Protein 2B4Q (pdb70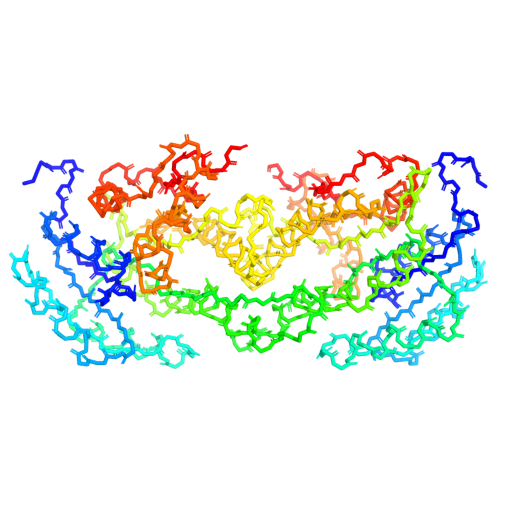)

B-factor: mean 24.34, std 11.05, range [6.22, 59.01]

Radius of gyration: 24.14 Å; Cα contacts (8 Å, |Δi|>4): 1141; chains: 2; bounding box: 41×75×54 Å

Organism: Pseudomonas aeruginosa (strain ATCC 15692 / DSM 22644 / CIP 104116 / JCM 14847 / LMG 12228 / 1C / PRS 101 / PAO1) (NCBI:txid208964)

Nearest PDB structures (foldseek):
  2b4q-assembly1_A  TM=1.004E+00  e=2.022E-53  Pseudomonas aeruginosa
  2b4q-assembly1_B  TM=9.938E-01  e=8.555E-48  Pseudomonas aeruginosa
  2cfc-assembly1_D  TM=9.128E-01  e=1.536E-22  Xanthobacter autotrophicus Py2
  4cr7-assembly5_L-6  TM=8.767E-01  e=5.863E-21  Flavobacterium sp. 141-8
  4cr7-assembly1_H-2  TM=8.454E-01  e=1.200E-20  Flavobacterium sp. 141-8

Sequence (504 aa):
MHPYFSLAGRIALVTGGSRGIGQMIAQGLLEAGARVFICARDAEACADTATRLSAYGDCQAIPADLSSEAGARRLAQALGELSARLDILVNNAGTSWGAALESYPVSGWEKVMQLNVTSVFSCIQQLLPLLRRSASAENPARVINIGSVAGISAMGEQAYAYGPSKAALHQLSRMLAKELVGEHINVNVIAPGRFPSRMTRHIANDPQALEADSASIPMGRWGRPEEMAALAISLAGTAGAYMTGNVIPIDGGFHLMHPYFSLAGRIALVTGGSRGIGQMIAQGLLEAGARVFICARDAEACADTATRLSAYGDCQAIPADLSSEAGARRLAQALGELSARLDILVNNAGTSPVSGWEKVMQLNVTSVFSCIQQLLPLLRRSASAENPARVINIGSVAGISAMGEQAYAYGPSKAALHQLSRMLAKELVGEHINVNVIAPGRFPSRMTRHIANDPQALEADSASIPMGRWGRPEEMAALAISLAGTAGAYMTGNVIPIDGGFHL

Structure (mmCIF, N/CA/C/O backbone):
data_2B4Q
#
_entry.id   2B4Q
#
_cell.length_a   73.138
_cell.length_b   142.610
_cell.length_c   95.684
_cell.angle_alpha   90.00
_cell.angle_beta   90.00
_cell.angle_gamma   90.00
#
_symmetry.space_group_name_H-M   'C 2 2 21'
#
loop_
_entity.id
_entity.type
_entity.pdbx_description
1 polymer 'Rhamnolipids biosynthesis 3-oxoacyl-[acyl-carrier-protein] reductase'
2 non-polymer 'NADP NICOTINAMIDE-ADENINE-DINUCLEOTIDE PHOSPHATE'
3 water water
#
loop_
_atom_site.group_PDB
_atom_site.id
_atom_site.type_symbol
_atom_site.label_atom_id
_atom_site.label_alt_id
_atom_site.label_comp_id
_atom_site.label_asym_id
_atom_site.label_entity_id
_atom_site.label_seq_id
_atom_site.pdbx_PDB_ins_code
_atom_site.Cartn_x
_atom_site.Cartn_y
_atom_site.Cartn_z
_atom_site.occupancy
_atom_site.B_iso_or_equiv
_atom_site.auth_seq_id
_atom_site.auth_comp_id
_atom_site.auth_asym_id
_atom_site.auth_atom_id
_atom_site.pdbx_PDB_model_num
ATOM 1 N N . MET A 1 21 ? -3.470 66.546 24.263 1.00 30.21 1 MET A N 1
ATOM 2 C CA . MET A 1 21 ? -3.124 67.987 24.466 1.00 30.17 1 MET A CA 1
ATOM 3 C C . MET A 1 21 ? -2.770 68.233 25.936 1.00 29.74 1 MET A C 1
ATOM 4 O O . MET A 1 21 ? -3.575 67.961 26.832 1.00 29.90 1 MET A O 1
ATOM 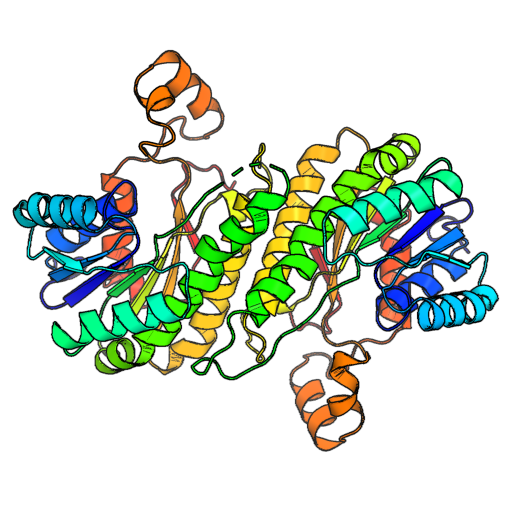9 N N . HIS A 1 22 ? -1.552 68.724 26.169 1.00 29.14 2 HIS A N 1
ATOM 10 C CA . HIS A 1 22 ? -1.043 69.055 27.506 1.00 28.40 2 HIS A CA 1
ATOM 11 C C . HIS A 1 22 ? -2.021 69.960 28.270 1.00 27.93 2 HIS A C 1
ATOM 12 O O . HIS A 1 22 ? -2.634 70.844 27.668 1.00 27.91 2 HIS A O 1
ATOM 19 N N . PRO A 1 23 ? -2.195 69.717 29.591 1.00 27.37 3 PRO A N 1
ATOM 20 C CA . PRO A 1 23 ? -3.051 70.517 30.485 1.00 26.71 3 PRO A CA 1
ATOM 21 C C . PRO A 1 23 ? -2.993 72.044 30.313 1.00 25.93 3 PRO A C 1
ATOM 22 O O . PRO A 1 23 ? -4.021 72.703 30.453 1.00 25.97 3 PRO A O 1
ATOM 26 N N . TYR A 1 24 ? -1.816 72.596 30.015 1.00 25.18 4 TYR A N 1
ATOM 27 C CA . TYR A 1 24 ? -1.661 74.039 29.780 1.00 24.26 4 TYR A CA 1
ATOM 28 C C . TYR A 1 24 ? -2.454 74.560 28.584 1.00 23.4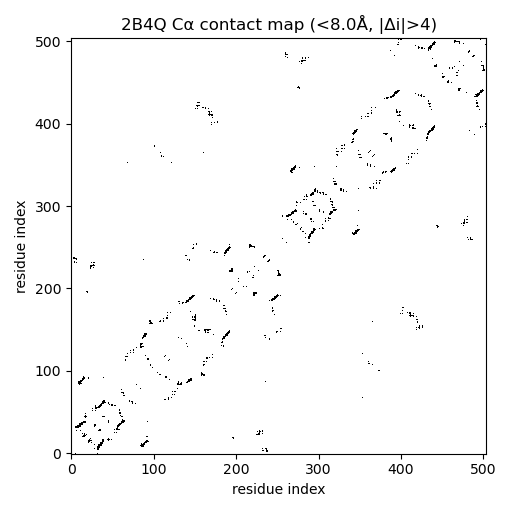1 4 TYR A C 1
ATOM 29 O O . TYR A 1 24 ? -2.931 75.700 28.595 1.00 23.30 4 TYR A O 1
ATOM 38 N N . PHE A 1 25 ? -2.589 73.725 27.557 1.00 22.05 5 PHE A N 1
ATOM 39 C CA . PHE A 1 25 ? -3.208 74.150 26.302 1.00 21.02 5 PHE A CA 1
ATOM 40 C C . PHE A 1 25 ? -4.524 73.443 25.991 1.00 20.57 5 PHE A C 1
ATOM 41 O O . PHE A 1 25 ? -5.264 73.861 25.100 1.00 20.65 5 PHE A O 1
ATOM 49 N N . SER A 1 26 ? -4.818 72.394 26.753 1.00 19.89 6 SER A N 1
ATOM 50 C CA . SER A 1 26 ? -6.045 71.627 26.583 1.00 19.23 6 SER A CA 1
ATOM 51 C C . SER A 1 26 ? -7.285 72.458 26.875 1.00 18.80 6 SER A C 1
ATOM 52 O O . SER A 1 26 ? -7.367 73.156 27.891 1.00 18.63 6 SER A O 1
ATOM 55 N N . LEU A 1 27 ? -8.245 72.377 25.957 1.00 18.53 7 LEU A N 1
ATOM 56 C CA . LEU A 1 27 ? -9.566 72.973 26.144 1.00 17.93 7 LEU A CA 1
ATOM 57 C C . LEU A 1 27 ? -10.647 71.887 26.219 1.00 18.19 7 LEU A C 1
ATOM 58 O O . LEU A 1 27 ? -11.810 72.126 25.879 1.00 18.61 7 LEU A O 1
ATOM 63 N N . ALA A 1 28 ? -10.256 70.693 26.667 1.00 18.02 8 ALA A N 1
ATOM 64 C CA . ALA A 1 28 ? -11.183 69.564 26.806 1.00 17.74 8 ALA A CA 1
ATOM 65 C C . ALA A 1 28 ? -12.269 69.854 27.837 1.00 17.75 8 ALA A C 1
ATOM 66 O O . ALA A 1 28 ? -11.974 70.196 28.986 1.00 17.77 8 ALA A O 1
ATOM 68 N N . GLY A 1 29 ? -13.525 69.704 27.422 1.00 17.54 9 GLY A N 1
ATOM 69 C CA . GLY A 1 29 ? -14.661 70.006 28.283 1.00 17.39 9 GLY A CA 1
ATOM 70 C C . GLY A 1 29 ? -15.184 71.416 28.111 1.00 17.28 9 GLY A C 1
ATOM 71 O O . GLY A 1 29 ? -16.230 71.753 28.645 1.00 17.64 9 GLY A O 1
ATOM 72 N N . ARG A 1 30 ? -14.457 72.236 27.356 1.00 17.30 10 ARG A N 1
ATOM 73 C CA . ARG A 1 30 ? -14.830 73.637 27.128 1.00 17.25 10 ARG A CA 1
ATOM 74 C C . ARG A 1 30 ? -15.749 73.800 25.918 1.00 16.99 10 ARG A C 1
ATOM 75 O O . ARG A 1 30 ? -15.573 73.133 24.897 1.00 16.56 10 ARG A O 1
ATOM 83 N N . ILE A 1 31 ? -16.721 74.704 26.040 1.00 17.07 11 ILE A N 1
ATOM 84 C CA . ILE A 1 31 ? -17.664 74.976 24.961 1.00 16.96 11 ILE A CA 1
ATOM 85 C C . ILE A 1 31 ? -17.373 76.336 24.340 1.00 16.75 11 ILE A C 1
ATOM 86 O O . ILE A 1 31 ? -17.404 77.366 25.022 1.00 16.71 11 ILE A O 1
ATOM 91 N N . ALA A 1 32 ? -17.089 76.324 23.040 1.00 16.46 12 ALA A N 1
ATOM 92 C CA . ALA A 1 32 ? -16.704 77.528 22.306 1.00 15.78 12 ALA A CA 1
ATOM 93 C C . ALA A 1 32 ? -17.698 77.906 21.197 1.00 15.73 12 ALA A C 1
ATOM 94 O O . ALA A 1 32 ? -18.377 77.046 20.632 1.00 15.30 12 ALA A O 1
ATOM 96 N N . LEU A 1 33 ? -17.792 79.208 20.925 1.00 15.64 13 LEU A N 1
ATOM 97 C CA . LEU A 1 33 ? -18.502 79.730 19.765 1.00 15.42 13 LEU A CA 1
ATOM 98 C C . LEU A 1 33 ? -17.600 80.699 19.014 1.00 15.64 13 LEU A C 1
ATOM 99 O O . LEU A 1 33 ? -17.103 81.679 19.584 1.00 15.59 13 LEU A O 1
ATOM 104 N N . VAL A 1 34 ? -17.388 80.413 17.733 1.00 15.84 14 VAL A N 1
ATOM 105 C CA . VAL A 1 34 ? -16.620 81.293 16.858 1.00 15.91 14 VAL A CA 1
ATOM 106 C C . VAL A 1 34 ? -17.572 81.863 15.801 1.00 15.82 14 VAL A C 1
ATOM 107 O O . VAL A 1 34 ? -18.089 81.137 14.953 1.00 15.47 14 VAL A O 1
ATOM 111 N N . THR A 1 35 ? -17.826 83.162 15.885 1.00 16.00 15 THR A N 1
ATOM 112 C CA . THR A 1 35 ? -18.603 83.858 14.866 1.00 16.19 15 THR A CA 1
ATOM 113 C C . THR A 1 35 ? -17.701 84.115 13.664 1.00 16.44 15 THR A C 1
ATOM 114 O O . THR A 1 35 ? -16.486 84.263 13.816 1.00 16.06 15 THR A O 1
ATOM 118 N N . GLY A 1 36 ? -18.294 84.135 12.471 1.00 16.97 16 GLY A N 1
ATOM 119 C CA . GLY A 1 36 ? -17.529 84.166 11.226 1.00 17.26 16 GLY A CA 1
ATOM 120 C C . GLY A 1 36 ? -16.560 82.999 11.075 1.00 17.74 16 GLY A C 1
ATOM 121 O O . GLY A 1 36 ? -15.474 83.160 10.522 1.00 17.73 16 GLY A O 1
ATOM 122 N N . GLY A 1 37 ? -16.961 81.823 11.556 1.00 18.19 17 GLY A N 1
ATOM 123 C CA . GLY A 1 37 ? -16.091 80.643 11.586 1.00 18.76 17 GLY A CA 1
ATOM 124 C C . GLY A 1 37 ? -16.159 79.717 10.380 1.00 19.29 17 GLY A C 1
ATOM 125 O O . GLY A 1 37 ? -15.526 78.657 10.366 1.00 19.49 17 GLY A O 1
ATOM 126 N N . SER A 1 38 ? -16.902 80.121 9.356 1.00 19.85 18 SER A N 1
ATOM 127 C CA . SER A 1 38 ? -17.103 79.275 8.188 1.00 20.32 18 SER A CA 1
ATOM 128 C C . SER A 1 38 ? -15.918 79.318 7.219 1.00 20.44 18 SER A C 1
ATOM 129 O O . SER A 1 38 ? -15.702 78.388 6.436 1.00 20.30 18 SER A O 1
ATOM 132 N N . ARG A 1 39 ? -15.150 80.401 7.279 1.00 20.63 19 ARG A N 1
ATOM 133 C CA . ARG A 1 39 ? -13.987 80.569 6.413 1.00 20.82 19 ARG A CA 1
ATOM 134 C C . ARG A 1 39 ? -13.014 81.554 7.060 1.00 20.36 19 ARG A C 1
ATOM 135 O O . ARG A 1 39 ? -13.325 82.140 8.105 1.00 20.27 19 ARG A O 1
ATOM 143 N N . GLY A 1 40 ? -11.848 81.723 6.434 1.00 19.85 20 GLY A N 1
ATOM 144 C CA . GLY A 1 40 ? -10.838 82.690 6.865 1.00 19.29 20 GLY A CA 1
ATOM 145 C C . GLY A 1 40 ? -10.248 82.404 8.234 1.00 18.77 20 GLY A C 1
ATOM 146 O O . GLY A 1 40 ? -10.045 81.250 8.601 1.00 18.59 20 GLY A O 1
ATOM 147 N N . ILE A 1 41 ? -9.990 83.477 8.980 1.00 18.61 21 ILE A N 1
ATOM 148 C CA . ILE A 1 41 ? -9.433 83.420 10.330 1.00 18.35 21 ILE A CA 1
ATOM 149 C C . ILE A 1 41 ? -10.373 82.696 11.306 1.00 17.89 21 ILE A C 1
ATOM 150 O O . ILE A 1 41 ? -9.925 81.892 12.120 1.00 17.94 21 ILE A O 1
ATOM 155 N N . GLY A 1 42 ? -11.668 82.959 11.201 1.00 17.47 22 GLY A N 1
ATOM 156 C CA . GLY A 1 42 ? -12.663 82.225 11.982 1.00 17.25 22 GLY A CA 1
ATOM 157 C C . GLY A 1 42 ? -12.513 80.716 11.875 1.00 17.24 22 GLY A C 1
ATOM 158 O O . GLY A 1 42 ? -12.586 80.011 12.878 1.00 16.95 22 GLY A O 1
ATOM 159 N N . GLN A 1 43 ? -12.288 80.230 10.655 1.00 17.15 23 GLN A N 1
ATOM 160 C CA . GLN A 1 43 ? -12.112 78.806 10.393 1.00 17.49 23 GLN A CA 1
ATOM 161 C C . GLN A 1 43 ? -10.819 78.250 10.986 1.00 17.00 23 GLN A C 1
ATOM 162 O O . GLN A 1 43 ? -10.820 77.157 11.538 1.00 16.94 23 GLN A O 1
ATOM 168 N N . MET A 1 44 ? -9.724 78.999 10.857 1.00 16.72 24 MET A N 1
ATOM 169 C CA . MET A 1 44 ? -8.444 78.616 11.453 1.00 16.54 24 MET A CA 1
ATOM 170 C C . MET A 1 44 ? -8.580 78.488 12.969 1.00 16.00 24 MET A C 1
ATOM 171 O O . MET A 1 44 ? -8.061 77.545 13.573 1.00 16.10 24 MET A O 1
ATOM 176 N N . ILE A 1 45 ? -9.261 79.459 13.572 1.00 15.52 25 ILE A N 1
ATOM 177 C CA . ILE A 1 45 ? -9.471 79.477 15.012 1.00 15.25 25 ILE A CA 1
ATOM 178 C C . ILE A 1 45 ? -10.364 78.308 15.426 1.00 15.38 25 ILE A C 1
ATOM 179 O O . ILE A 1 45 ? -10.019 77.563 16.354 1.00 15.44 25 ILE A O 1
ATOM 184 N N . ALA A 1 46 ? -11.478 78.129 14.715 1.00 15.02 26 ALA A N 1
ATOM 185 C CA . ALA A 1 46 ? -12.385 77.008 14.968 1.00 15.30 26 ALA A CA 1
ATOM 186 C C . ALA A 1 46 ? -11.658 75.660 14.959 1.00 15.41 26 ALA A C 1
ATOM 187 O O . ALA A 1 46 ? -11.839 74.848 15.867 1.00 15.62 26 ALA A O 1
ATOM 189 N N . GLN A 1 47 ? -10.826 75.429 13.946 1.00 15.48 27 GLN A N 1
ATOM 190 C CA . GLN A 1 47 ? -10.067 74.187 13.867 1.00 15.59 27 GLN A CA 1
ATOM 191 C C . GLN A 1 47 ? -9.096 74.069 15.036 1.00 15.47 27 GLN A C 1
ATOM 192 O O . GLN A 1 47 ? -8.996 73.010 15.661 1.00 15.85 27 GLN A O 1
ATOM 198 N N . GLY A 1 48 ? -8.381 75.157 15.325 1.00 15.12 28 GLY A N 1
ATOM 199 C CA . GLY A 1 48 ? -7.454 75.189 16.450 1.00 14.64 28 GLY A CA 1
ATOM 200 C C . GLY A 1 48 ? -8.086 74.785 17.770 1.00 14.30 28 GLY A C 1
ATOM 201 O O . GLY A 1 48 ? -7.547 73.943 18.476 1.00 14.43 28 GLY A O 1
ATOM 202 N N . LEU A 1 49 ? -9.227 75.388 18.100 1.00 14.07 29 LEU A N 1
ATOM 203 C CA . LEU A 1 49 ? -9.943 75.092 19.347 1.00 14.12 29 LEU A CA 1
ATOM 204 C C . LEU A 1 49 ? -10.446 73.651 19.402 1.00 14.57 29 LEU A C 1
ATOM 205 O O . LEU A 1 49 ? -10.386 73.005 20.458 1.00 14.87 29 LEU A O 1
ATOM 210 N N . LEU A 1 50 ? -10.936 73.160 18.264 1.00 14.68 30 LEU A N 1
ATOM 211 C CA . LEU A 1 50 ? -11.352 71.771 18.110 1.00 15.08 30 LEU A CA 1
ATOM 212 C C . LEU A 1 50 ? -10.224 70.797 18.422 1.00 15.49 30 LEU A C 1
ATOM 213 O O . LEU A 1 50 ? -10.412 69.850 19.181 1.00 15.26 30 LEU A O 1
ATOM 218 N N . GLU A 1 51 ? -9.053 71.043 17.837 1.00 16.38 31 GLU A N 1
ATOM 219 C CA . GLU A 1 51 ? -7.863 70.225 18.079 1.00 17.16 31 GLU A CA 1
ATOM 220 C C . GLU A 1 51 ? -7.398 70.294 19.539 1.00 17.38 31 GLU A C 1
ATOM 221 O O . GLU A 1 51 ? -6.747 69.369 20.032 1.00 17.47 31 GLU A O 1
ATOM 227 N N . ALA A 1 52 ? -7.738 71.390 20.221 1.00 17.44 32 ALA A N 1
ATOM 228 C CA . ALA A 1 52 ? -7.427 71.552 21.647 1.00 17.63 32 ALA A CA 1
ATOM 229 C C . ALA A 1 52 ? -8.388 70.786 22.571 1.00 17.82 32 ALA A C 1
ATOM 230 O O . ALA A 1 52 ? -8.156 70.688 23.785 1.00 17.94 32 ALA A O 1
ATOM 232 N N . GLY A 1 53 ? -9.450 70.231 21.989 1.00 18.04 33 GLY A N 1
ATOM 233 C CA . GLY A 1 53 ? -10.402 69.402 22.725 1.00 18.20 33 GLY A CA 1
ATOM 234 C C . GLY A 1 53 ? -11.720 70.100 22.999 1.00 18.42 33 GLY A C 1
ATOM 235 O O . GLY A 1 53 ? -12.610 69.532 23.633 1.00 18.73 33 GLY A O 1
ATOM 236 N N . ALA A 1 54 ? -11.848 71.334 22.523 1.00 18.52 34 ALA A N 1
ATOM 237 C CA . ALA A 1 54 ? -13.053 72.118 22.756 1.00 18.69 34 ALA A CA 1
ATOM 238 C C . ALA A 1 54 ? -14.211 71.641 21.882 1.00 18.94 34 ALA A C 1
ATOM 239 O O . ALA A 1 54 ? -14.015 71.140 20.773 1.00 19.17 34 ALA A O 1
ATOM 241 N N . ARG A 1 55 ? -15.415 71.775 22.418 1.00 19.34 35 ARG A N 1
ATOM 242 C CA . ARG A 1 55 ? -16.635 71.562 21.666 1.00 19.81 35 ARG A CA 1
ATOM 243 C C . ARG A 1 55 ? -16.977 72.917 21.058 1.00 20.00 35 ARG A C 1
ATOM 244 O O . ARG A 1 55 ? -17.298 73.866 21.783 1.00 19.94 35 ARG A O 1
ATOM 252 N N . VAL A 1 56 ? -16.882 73.024 19.736 1.00 20.37 36 VAL A N 1
ATOM 253 C CA . VAL A 1 56 ? -17.039 74.334 19.101 1.00 20.83 36 VAL A CA 1
ATOM 254 C C . VAL A 1 56 ? -18.144 74.484 18.067 1.00 21.25 36 VAL A C 1
ATOM 255 O O . VAL A 1 56 ? -18.231 73.739 17.090 1.00 21.41 36 VAL A O 1
ATOM 259 N N . PHE A 1 57 ? -18.992 75.466 18.336 1.00 21.86 37 PHE A N 1
ATOM 260 C CA . PHE A 1 57 ? -20.004 75.921 17.416 1.00 22.48 37 PHE A CA 1
ATOM 261 C C . PHE A 1 57 ? -19.415 77.017 16.533 1.00 23.17 37 PHE A C 1
ATOM 262 O O . PHE A 1 57 ? -18.505 77.748 16.948 1.00 22.96 37 PHE A O 1
ATOM 270 N N . ILE A 1 58 ? -19.928 77.107 15.310 1.00 23.84 38 ILE A N 1
ATOM 271 C CA . ILE A 1 58 ? -19.549 78.155 14.371 1.00 24.86 38 ILE A CA 1
ATOM 272 C C . ILE A 1 58 ? -20.791 78.769 13.743 1.00 25.65 38 ILE A C 1
ATOM 273 O O . ILE A 1 58 ? -21.812 78.097 13.588 1.00 25.56 38 ILE A O 1
ATOM 278 N N . CYS A 1 59 ? -20.709 80.050 13.395 1.00 26.52 39 CYS A N 1
ATOM 279 C CA . CYS A 1 59 ? -21.822 80.709 12.729 1.00 27.66 39 CYS A CA 1
ATOM 280 C C . CYS A 1 59 ? -21.385 81.672 11.625 1.00 28.28 39 CYS A C 1
ATOM 281 O O . CYS A 1 59 ? -20.297 82.262 11.679 1.00 28.35 39 CYS A O 1
ATOM 284 N N . ALA A 1 60 ? -22.254 81.803 10.626 1.00 29.11 40 ALA A N 1
ATOM 285 C CA . ALA A 1 60 ? -22.071 82.702 9.490 1.00 30.03 40 ALA A CA 1
ATOM 286 C C . ALA A 1 60 ? -23.429 82.935 8.826 1.00 30.76 40 ALA A C 1
ATOM 287 O O . ALA A 1 60 ? -24.434 82.345 9.233 1.00 30.83 40 ALA A O 1
ATOM 289 N N . ARG A 1 61 ? -23.459 83.798 7.812 1.00 31.99 41 ARG A N 1
ATOM 290 C CA . ARG A 1 61 ? -24.689 84.083 7.057 1.00 33.14 41 ARG A CA 1
ATOM 291 C C . ARG A 1 61 ? -25.049 82.928 6.131 1.00 33.72 41 ARG A C 1
ATOM 292 O O . ARG A 1 61 ? -26.184 82.440 6.129 1.00 33.93 41 ARG A O 1
ATOM 300 N N . ASP A 1 62 ? -24.062 82.501 5.349 1.00 34.38 42 ASP A N 1
ATOM 301 C CA . ASP A 1 62 ? -24.207 81.416 4.396 1.00 35.03 42 ASP A CA 1
ATOM 302 C C . ASP A 1 62 ? -24.414 80.090 5.134 1.00 35.38 42 ASP A C 1
ATOM 303 O O . ASP A 1 62 ? -23.454 79.451 5.576 1.00 35.60 42 ASP A O 1
ATOM 308 N N . ALA A 1 63 ? -25.679 79.696 5.266 1.00 35.82 43 ALA A N 1
ATOM 309 C CA . ALA A 1 63 ? -26.071 78.483 5.990 1.00 36.21 43 ALA A CA 1
ATOM 310 C C . ALA A 1 63 ? -25.387 77.219 5.476 1.00 36.34 43 ALA A C 1
ATOM 311 O O . ALA A 1 63 ? -24.929 76.398 6.269 1.00 36.55 43 ALA A O 1
ATOM 313 N N . GLU A 1 64 ? -25.320 77.079 4.152 1.00 36.60 44 GLU A N 1
ATOM 314 C CA . GLU A 1 64 ? -24.778 75.887 3.500 1.00 36.63 44 GLU A CA 1
ATOM 315 C C . GLU A 1 64 ? -23.266 75.815 3.615 1.00 36.17 44 GLU A C 1
ATOM 316 O O . GLU A 1 64 ? -22.709 74.741 3.866 1.00 36.43 44 GLU A O 1
ATOM 322 N N . ALA A 1 65 ? -22.606 76.955 3.407 1.00 35.42 45 ALA A N 1
ATOM 323 C CA . ALA A 1 65 ? -21.151 77.038 3.492 1.00 34.77 45 ALA A CA 1
ATOM 324 C C . ALA A 1 65 ? -20.673 76.762 4.919 1.00 34.35 45 ALA A C 1
ATOM 325 O O . ALA A 1 65 ? -19.663 76.085 5.126 1.00 34.14 45 ALA A O 1
ATOM 327 N N . CYS A 1 66 ? -21.426 77.274 5.891 1.00 33.94 46 CYS A N 1
ATOM 328 C CA . CYS A 1 66 ? -21.129 77.085 7.307 1.00 33.46 46 CYS A CA 1
ATOM 329 C C . CYS A 1 66 ? -21.294 75.631 7.736 1.00 32.88 46 CYS A C 1
ATOM 330 O O . CYS A 1 66 ? -20.459 75.097 8.469 1.00 32.75 46 CYS A O 1
ATOM 333 N N . ALA A 1 67 ? -22.367 74.996 7.266 1.00 32.29 47 ALA A N 1
ATOM 334 C CA . ALA A 1 67 ? -22.612 73.581 7.522 1.00 31.64 47 ALA A CA 1
ATOM 335 C C . ALA A 1 67 ? -21.535 72.704 6.873 1.00 31.27 47 ALA A C 1
ATOM 336 O O . ALA A 1 67 ? -21.071 71.732 7.476 1.00 30.92 47 ALA A O 1
ATOM 338 N N . ASP A 1 68 ? -21.130 73.066 5.653 1.00 30.97 48 ASP A N 1
ATOM 339 C CA . ASP A 1 68 ? -20.046 72.368 4.953 1.00 30.73 48 ASP A CA 1
ATOM 340 C C . ASP A 1 68 ? -18.737 72.479 5.723 1.00 29.84 48 ASP A C 1
ATOM 341 O O . ASP A 1 68 ? -18.008 71.493 5.845 1.00 29.96 48 ASP A O 1
ATOM 346 N N . THR A 1 69 ? -18.452 73.676 6.239 1.00 29.11 49 THR A N 1
ATOM 347 C CA . THR A 1 69 ? -17.284 73.913 7.099 1.00 28.28 49 THR A CA 1
ATOM 348 C C . THR A 1 69 ? -17.319 73.028 8.351 1.00 27.72 49 THR A C 1
ATOM 349 O O . THR A 1 69 ? -16.358 72.313 8.625 1.00 27.40 49 THR A O 1
ATOM 353 N N . ALA A 1 70 ? -18.429 73.079 9.090 1.00 27.49 50 ALA A N 1
ATOM 354 C CA . ALA A 1 70 ? -18.614 72.291 10.313 1.00 27.58 50 ALA A CA 1
ATOM 355 C C . ALA A 1 70 ? -18.381 70.792 10.094 1.00 27.74 50 ALA A C 1
ATOM 356 O O . ALA A 1 70 ? -17.751 70.125 10.923 1.00 27.56 50 ALA A O 1
ATOM 358 N N . THR A 1 71 ? -18.881 70.282 8.969 1.00 28.00 51 THR A N 1
ATOM 359 C CA . THR A 1 71 ? -18.673 68.892 8.555 1.00 28.34 51 THR A CA 1
ATOM 360 C C . THR A 1 71 ? -17.194 68.613 8.303 1.00 28.39 51 THR A C 1
ATOM 361 O O . THR A 1 71 ? -16.647 67.632 8.806 1.00 28.53 51 THR A O 1
ATOM 365 N N . ARG A 1 72 ? -16.553 69.476 7.523 1.00 28.76 52 ARG A N 1
ATOM 366 C CA . ARG A 1 72 ? -15.114 69.380 7.290 1.00 29.11 52 ARG A CA 1
ATOM 367 C C . ARG A 1 72 ? -14.310 69.463 8.593 1.00 28.94 52 ARG A C 1
ATOM 368 O O . ARG A 1 72 ? -13.359 68.703 8.786 1.00 28.86 52 ARG A O 1
ATOM 376 N N . LEU A 1 73 ? -14.714 70.365 9.489 1.00 28.67 53 LEU A N 1
ATOM 377 C CA . LEU A 1 73 ? -14.045 70.528 10.786 1.00 28.61 53 LEU A CA 1
ATOM 378 C C . LEU A 1 73 ? -14.358 69.400 11.780 1.00 28.62 53 LEU A C 1
ATOM 379 O O . LEU A 1 73 ? -13.670 69.247 12.790 1.00 28.51 53 LEU A O 1
ATOM 384 N N . SER A 1 74 ? -15.389 68.610 11.484 1.00 28.90 54 SER A N 1
ATOM 385 C CA . SER A 1 74 ? -15.774 67.474 12.328 1.00 29.09 54 SER A CA 1
ATOM 386 C C . SER A 1 74 ? -14.702 66.392 12.388 1.00 29.01 54 SER A C 1
ATOM 387 O O . SER A 1 74 ? -14.734 65.524 13.258 1.00 29.22 54 SER A O 1
ATOM 390 N N . ALA A 1 75 ? -13.744 66.461 11.469 1.00 29.12 55 ALA A N 1
ATOM 391 C CA . ALA A 1 75 ? -12.545 65.626 11.528 1.00 29.20 55 ALA A CA 1
ATOM 392 C C . ALA A 1 75 ? -11.676 65.910 12.765 1.00 29.19 55 ALA A C 1
ATOM 393 O O . ALA A 1 75 ? -10.773 65.132 13.077 1.00 29.41 55 ALA A O 1
ATOM 395 N N . TYR A 1 76 ? -11.948 67.013 13.465 1.00 29.04 56 TYR A N 1
ATOM 396 C CA . TYR A 1 76 ? -11.109 67.437 14.599 1.00 28.92 56 TYR A CA 1
ATOM 397 C C . TYR A 1 76 ? -11.798 67.359 15.970 1.00 28.59 56 TYR A C 1
ATOM 398 O O . TYR A 1 76 ? -11.143 67.467 17.008 1.00 28.62 56 TYR A O 1
ATOM 407 N N . GLY A 1 77 ? -13.114 67.168 15.961 1.00 28.28 57 GLY A N 1
ATOM 408 C CA . GLY A 1 77 ? -13.908 67.106 17.183 1.00 27.69 57 GLY A CA 1
ATOM 409 C C . GLY A 1 77 ? -15.344 67.491 16.902 1.00 27.40 57 GLY A C 1
ATOM 410 O O . GLY A 1 77 ? -15.752 67.592 15.742 1.00 27.39 57 GLY A O 1
ATOM 411 N N . ASP A 1 78 ? -16.108 67.719 17.967 1.00 27.06 58 ASP A N 1
ATOM 412 C CA . ASP A 1 78 ? -17.525 68.056 17.849 1.00 26.70 58 ASP A CA 1
ATOM 413 C C . ASP A 1 78 ? -17.742 69.493 17.366 1.00 26.45 58 ASP A C 1
ATOM 414 O O . ASP A 1 78 ? -17.744 70.440 18.163 1.00 26.25 58 ASP A O 1
ATOM 419 N N . CYS A 1 79 ? -17.939 69.633 16.058 1.00 26.10 59 CYS A N 1
ATOM 420 C CA . CYS A 1 79 ? -18.228 70.924 15.446 1.00 26.15 59 CYS A CA 1
ATOM 421 C C . CYS A 1 79 ? -19.638 70.988 14.868 1.00 26.33 59 CYS A C 1
ATOM 422 O O . CYS A 1 79 ? -20.068 70.089 14.146 1.00 26.17 59 CYS A O 1
ATOM 425 N N . GLN A 1 80 ? -20.339 72.072 15.182 1.00 26.84 60 GLN A N 1
ATOM 426 C CA . GLN A 1 80 ? -21.705 72.283 14.724 1.00 27.50 60 GLN A CA 1
ATOM 427 C C . GLN A 1 80 ? -21.926 73.731 14.293 1.00 27.74 60 GLN A C 1
ATOM 428 O O . GLN A 1 80 ? -21.479 74.667 14.963 1.00 27.46 60 GLN A O 1
ATOM 434 N N . ALA A 1 81 ? -22.619 73.895 13.168 1.00 28.27 61 ALA A N 1
ATOM 435 C CA . ALA A 1 81 ? -22.938 75.209 12.625 1.00 28.93 61 ALA A CA 1
ATOM 436 C C . ALA A 1 81 ? -24.265 75.739 13.160 1.00 29.48 61 ALA A C 1
ATOM 437 O O . ALA A 1 81 ? -25.234 74.992 13.301 1.00 29.64 61 ALA A O 1
ATOM 439 N N . ILE A 1 82 ? -24.285 77.031 13.471 1.00 29.98 62 ILE A N 1
ATOM 440 C CA . ILE A 1 82 ? -25.511 77.748 13.785 1.00 30.52 62 ILE A CA 1
ATOM 441 C C . ILE A 1 82 ? -25.584 78.940 12.832 1.00 31.27 62 ILE A C 1
ATOM 442 O O . ILE A 1 82 ? -24.906 79.934 13.057 1.00 31.29 62 ILE A O 1
ATOM 447 N N . PRO A 1 83 ? -26.387 78.843 11.752 1.00 32.02 63 PRO A N 1
ATOM 448 C CA . PRO A 1 83 ? -26.529 79.987 10.843 1.00 32.60 63 PRO A CA 1
ATOM 449 C C . PRO A 1 83 ? -27.066 81.222 11.568 1.00 33.11 63 PRO A C 1
ATOM 450 O O . PRO A 1 83 ? -28.010 81.115 12.351 1.00 33.19 63 PRO A O 1
ATOM 454 N N . ALA A 1 84 ? -26.448 82.375 11.320 1.00 33.78 64 ALA A N 1
ATOM 455 C CA . ALA A 1 84 ? -26.822 83.620 11.990 1.00 34.38 64 ALA A CA 1
ATOM 456 C C . ALA A 1 84 ? -26.346 84.827 11.198 1.00 34.89 64 ALA A C 1
ATOM 457 O O . ALA A 1 84 ? -25.228 84.834 10.685 1.00 35.06 64 ALA A O 1
ATOM 459 N N . ASP A 1 85 ? -27.201 85.840 11.088 1.00 35.48 65 ASP A N 1
ATOM 460 C CA . ASP A 1 85 ? -26.809 87.090 10.450 1.00 36.17 65 ASP A CA 1
ATOM 461 C C . ASP A 1 85 ? -26.658 88.169 11.516 1.00 36.40 65 ASP A C 1
ATOM 462 O O . ASP A 1 85 ? -27.641 88.691 12.040 1.00 36.44 65 ASP A O 1
ATOM 467 N N . LEU A 1 86 ? -25.405 88.485 11.826 1.00 36.81 66 LEU A N 1
ATOM 468 C CA . LEU A 1 86 ? -25.053 89.403 12.904 1.00 37.16 66 LEU A CA 1
ATOM 469 C C . LEU A 1 86 ? -25.167 90.879 12.518 1.00 37.36 66 LEU A C 1
ATOM 470 O O . LEU A 1 86 ? -24.943 91.754 13.355 1.00 37.44 66 LEU A O 1
ATOM 475 N N . SER A 1 87 ? -25.544 91.150 11.267 1.00 37.79 67 SER A N 1
ATOM 476 C CA . SER A 1 87 ? -25.658 92.525 10.758 1.00 38.12 67 SER A CA 1
ATOM 477 C C . SER A 1 87 ? -26.873 93.311 11.285 1.00 38.28 67 SER A C 1
ATOM 478 O O . SER A 1 87 ? -27.166 94.406 10.798 1.00 38.48 67 SER A O 1
ATOM 481 N N . SER A 1 88 ? -27.571 92.747 12.271 1.00 38.40 68 SER A N 1
ATOM 482 C CA . SER A 1 88 ? -28.619 93.458 13.011 1.00 38.48 68 SER A CA 1
ATOM 483 C C . SER A 1 88 ? -28.670 92.962 14.457 1.00 38.56 68 SER A C 1
ATOM 484 O O . SER A 1 88 ? -28.125 91.897 14.771 1.00 38.70 68 SER A O 1
ATOM 487 N N . GLU A 1 89 ? -29.315 93.733 15.333 1.00 38.54 69 GLU A N 1
ATOM 488 C CA . GLU A 1 89 ? -29.458 93.341 16.738 1.00 38.66 69 GLU A CA 1
ATOM 489 C C . GLU A 1 89 ? -30.248 92.039 16.874 1.00 38.39 69 GLU A C 1
ATOM 490 O O . GLU A 1 89 ? -29.878 91.165 17.662 1.00 38.43 69 GLU A O 1
ATOM 496 N N . ALA A 1 90 ? -31.323 91.918 16.092 1.00 38.07 70 ALA A N 1
ATOM 497 C CA . ALA A 1 90 ? -32.187 90.730 16.091 1.00 37.74 70 ALA A CA 1
ATOM 498 C C . ALA A 1 90 ? -31.430 89.426 15.803 1.00 37.47 70 ALA A C 1
ATOM 499 O O . ALA A 1 90 ? -31.748 88.383 16.376 1.00 37.39 70 ALA A O 1
ATOM 501 N N . GLY A 1 91 ? -30.434 89.501 14.919 1.00 37.22 71 GLY A N 1
ATOM 502 C CA . GLY A 1 91 ? -29.585 88.357 14.573 1.00 36.81 71 GLY A CA 1
ATOM 503 C C . GLY A 1 91 ? -28.732 87.843 15.723 1.00 36.55 71 GLY A C 1
ATOM 504 O O . GLY A 1 91 ? -28.583 86.631 15.896 1.00 36.52 71 GLY A O 1
ATOM 505 N N . ALA A 1 92 ? -28.170 88.768 16.503 1.00 36.35 72 ALA A N 1
ATOM 506 C CA . ALA A 1 92 ? -27.385 88.431 17.694 1.00 36.01 72 ALA A CA 1
ATOM 507 C C . ALA A 1 92 ? -28.257 87.783 18.768 1.00 35.93 72 ALA A C 1
ATOM 508 O O . ALA A 1 92 ? -27.812 86.864 19.465 1.00 35.66 72 ALA A O 1
ATOM 510 N N . ARG A 1 93 ? -29.495 88.266 18.888 1.00 35.96 73 ARG A N 1
ATOM 511 C CA . ARG A 1 93 ? -30.475 87.722 19.831 1.00 36.22 73 ARG A CA 1
ATOM 512 C C . ARG A 1 93 ? -30.868 86.288 19.471 1.00 35.65 73 ARG A C 1
ATOM 513 O O . ARG A 1 93 ? -30.943 85.423 20.346 1.00 35.56 73 ARG A O 1
ATOM 521 N N . ARG A 1 94 ? -31.104 86.048 18.183 1.00 35.35 74 ARG A N 1
ATOM 522 C CA . ARG A 1 94 ? -31.430 84.712 17.679 1.00 35.22 74 ARG A CA 1
ATOM 523 C C . ARG A 1 94 ? -30.284 83.721 17.877 1.00 34.77 74 ARG A C 1
ATOM 524 O O . ARG A 1 94 ? -30.516 82.582 18.288 1.00 34.55 74 ARG A O 1
ATOM 532 N N . LEU A 1 95 ? -29.056 84.158 17.592 1.00 34.25 75 LEU A N 1
ATOM 533 C CA . LEU A 1 95 ? -27.867 83.330 17.828 1.00 33.86 75 LEU A CA 1
ATOM 534 C C . LEU A 1 95 ? -27.767 82.891 19.293 1.00 33.53 75 LEU A C 1
ATOM 535 O O . LEU A 1 95 ? -27.477 81.724 19.579 1.00 33.41 75 LEU A O 1
ATOM 540 N N . ALA A 1 96 ? -28.022 83.829 20.205 1.00 33.14 76 ALA A N 1
ATOM 541 C CA . ALA A 1 96 ? -28.026 83.550 21.639 1.00 33.00 76 ALA A CA 1
ATOM 542 C C . ALA A 1 96 ? -29.111 82.547 22.024 1.00 32.90 76 ALA A C 1
ATOM 543 O O . ALA A 1 96 ? -28.881 81.668 22.856 1.00 33.06 76 ALA A O 1
ATOM 545 N N . GLN A 1 97 ? -30.288 82.687 21.417 1.00 32.89 77 GLN A N 1
ATOM 546 C CA . GLN A 1 97 ? -31.395 81.750 21.617 1.00 32.90 77 GLN A CA 1
ATOM 547 C C . GLN A 1 97 ? -31.088 80.369 21.034 1.00 32.30 77 GLN A C 1
ATOM 548 O O . GLN A 1 97 ? -31.346 79.353 21.678 1.00 32.42 77 GLN A O 1
ATOM 554 N N . ALA A 1 98 ? -30.522 80.344 19.827 1.00 31.74 78 ALA A N 1
ATOM 555 C CA . ALA A 1 98 ? -30.173 79.099 19.138 1.00 31.34 78 ALA A CA 1
ATOM 556 C C . ALA A 1 98 ? -29.115 78.276 19.879 1.00 31.20 78 ALA A C 1
ATOM 557 O O . ALA A 1 98 ? -29.223 77.050 19.967 1.00 31.20 78 ALA A O 1
ATOM 559 N N . LEU A 1 99 ? -28.096 78.956 20.404 1.00 30.81 79 LEU A N 1
ATOM 560 C CA . LEU A 1 99 ? -27.047 78.310 21.186 1.00 30.51 79 LEU A CA 1
ATOM 561 C C . LEU A 1 99 ? -27.576 77.853 22.546 1.00 30.59 79 LEU A C 1
ATOM 562 O O . LEU A 1 99 ? -27.145 76.823 23.068 1.00 30.30 79 LEU A O 1
ATOM 567 N N . GLY A 1 100 ? -28.503 78.631 23.104 1.00 30.80 80 GLY A N 1
ATOM 568 C CA . GLY A 1 100 ? -29.150 78.328 24.385 1.00 31.24 80 GLY A CA 1
ATOM 569 C C . GLY A 1 100 ? -29.917 77.012 24.450 1.00 31.57 80 GLY A C 1
ATOM 570 O O . GLY A 1 100 ? -29.967 76.385 25.509 1.00 31.45 80 GLY A O 1
ATOM 571 N N . GLU A 1 101 ? -30.520 76.596 23.333 1.00 31.90 81 GLU A N 1
ATOM 572 C CA . GLU A 1 101 ? -31.210 75.297 23.260 1.00 31.92 81 GLU A CA 1
ATOM 573 C C . GLU A 1 101 ? -30.202 74.154 23.064 1.00 31.71 81 GLU A C 1
ATOM 574 O O . GLU A 1 101 ? -30.509 72.983 23.324 1.00 31.90 81 GLU A O 1
ATOM 580 N N . LEU A 1 102 ? -28.997 74.509 22.621 1.00 31.07 82 LEU A N 1
ATOM 581 C CA . LEU A 1 102 ? -27.943 73.541 22.328 1.00 30.30 82 LEU A CA 1
ATOM 582 C C . LEU A 1 102 ? -27.002 73.304 23.512 1.00 29.91 82 LEU A C 1
ATOM 583 O O . LEU A 1 102 ? -26.475 72.200 23.677 1.00 29.66 82 LEU A O 1
ATOM 588 N N . SER A 1 103 ? -26.803 74.342 24.327 1.00 29.48 83 SER A N 1
ATOM 589 C CA . SER A 1 103 ? -25.851 74.312 25.442 1.00 29.00 83 SER A CA 1
ATOM 590 C C . SER A 1 103 ? -26.349 75.112 26.641 1.00 28.48 83 SER A C 1
ATOM 591 O O . SER A 1 103 ? -27.054 76.109 26.480 1.00 28.70 83 SER A O 1
ATOM 594 N N . ALA A 1 104 ? -25.958 74.679 27.839 1.00 27.68 84 ALA A N 1
ATOM 595 C CA . ALA A 1 104 ? -26.376 75.334 29.086 1.00 26.90 84 ALA A CA 1
ATOM 596 C C . ALA A 1 104 ? -25.443 76.465 29.542 1.00 26.14 84 ALA A C 1
ATOM 597 O O . ALA A 1 104 ? -25.808 77.257 30.417 1.00 26.27 84 ALA A O 1
ATOM 599 N N . ARG A 1 105 ? -24.244 76.521 28.959 1.00 24.94 85 ARG A N 1
ATOM 600 C CA . ARG A 1 105 ? -23.239 77.560 29.251 1.00 23.75 85 ARG A CA 1
ATOM 601 C C . ARG A 1 105 ? -22.407 77.855 27.995 1.00 22.44 85 ARG A C 1
ATOM 602 O O . ARG A 1 105 ? -22.527 77.160 26.981 1.00 22.01 85 ARG A O 1
ATOM 610 N N . LEU A 1 106 ? -21.570 78.890 28.078 1.00 20.75 86 LEU A N 1
ATOM 611 C CA . LEU A 1 106 ? -20.577 79.186 27.052 1.00 19.21 86 LEU A CA 1
ATOM 612 C C . LEU A 1 106 ? -19.269 79.598 27.722 1.00 18.39 86 LEU A C 1
ATOM 613 O O . LEU A 1 106 ? -19.205 80.614 28.423 1.00 17.97 86 LEU A O 1
ATOM 618 N N . ASP A 1 107 ? -18.236 78.792 27.497 1.00 17.32 87 ASP A N 1
ATOM 619 C CA . ASP A 1 107 ? -16.920 78.990 28.104 1.00 16.57 87 ASP A CA 1
ATOM 620 C C . ASP A 1 107 ? -16.007 79.930 27.294 1.00 16.55 87 ASP A C 1
ATOM 621 O O . ASP A 1 107 ? -15.219 80.683 27.872 1.00 16.29 87 ASP A O 1
ATOM 626 N N . ILE A 1 108 ? -16.127 79.878 25.963 1.00 16.21 88 ILE A N 1
ATOM 627 C CA . ILE A 1 108 ? -15.261 80.629 25.044 1.00 15.99 88 ILE A CA 1
ATOM 628 C C . ILE A 1 108 ? -16.082 81.285 23.932 1.00 16.13 88 ILE A C 1
ATOM 629 O O . ILE A 1 108 ? -16.712 80.591 23.126 1.00 16.21 88 ILE A O 1
ATOM 634 N N . LEU A 1 109 ? -16.081 82.618 23.904 1.00 16.03 89 LEU A N 1
ATOM 635 C CA . LEU A 1 109 ? -16.644 83.372 22.790 1.00 16.21 89 LEU A CA 1
ATOM 636 C C . LEU A 1 109 ? -15.542 84.021 21.967 1.00 16.33 89 LEU A C 1
ATOM 637 O O . LEU A 1 109 ? -14.792 84.847 22.477 1.00 16.51 89 LEU A O 1
ATOM 642 N N . VAL A 1 110 ? -15.465 83.650 20.693 1.00 16.84 90 VAL A N 1
ATOM 643 C CA . VAL A 1 110 ? -14.550 84.281 19.737 1.00 16.87 90 VAL A CA 1
ATOM 644 C C . VAL A 1 110 ? -15.356 85.116 18.743 1.00 17.46 90 VAL A C 1
ATOM 645 O O . VAL A 1 110 ? -16.144 84.582 17.960 1.00 17.25 90 VAL A O 1
ATOM 649 N N . ASN A 1 111 ? -15.159 86.430 18.794 1.00 18.37 91 ASN A N 1
ATOM 650 C CA . ASN A 1 111 ? -15.857 87.364 17.913 1.00 19.47 91 ASN A CA 1
ATOM 651 C C . ASN A 1 111 ? -15.024 87.717 16.687 1.00 20.55 91 ASN A C 1
ATOM 652 O O . ASN A 1 111 ? -14.164 88.599 16.737 1.00 20.40 91 ASN A O 1
ATOM 657 N N . ASN A 1 112 ? -15.283 87.010 15.589 1.00 22.18 92 ASN A N 1
ATOM 658 C CA . ASN A 1 112 ? -14.461 87.128 14.383 1.00 23.93 92 ASN A CA 1
ATOM 659 C C . ASN A 1 112 ? -15.128 87.864 13.212 1.00 25.36 92 ASN A C 1
ATOM 660 O O . ASN A 1 112 ? -14.461 88.599 12.499 1.00 25.67 92 ASN A O 1
ATOM 665 N N . ALA A 1 113 ? -16.432 87.677 13.024 1.00 27.32 93 ALA A N 1
ATOM 666 C CA . ALA A 1 113 ? -17.162 88.354 11.938 1.00 29.59 93 ALA A CA 1
ATOM 667 C C . ALA A 1 113 ? -16.815 89.850 11.803 1.00 31.00 93 ALA A C 1
ATOM 668 O O . ALA A 1 113 ? -16.939 90.613 12.763 1.00 31.24 93 ALA A O 1
ATOM 670 N N . GLY A 1 114 ? -16.365 90.243 10.609 1.00 32.90 94 GLY A N 1
ATOM 671 C CA . GLY A 1 114 ? -16.009 91.635 10.298 1.00 35.17 94 GLY A CA 1
ATOM 672 C C . GLY A 1 114 ? -15.795 91.879 8.810 1.00 36.81 94 GLY A C 1
ATOM 673 O O . GLY A 1 114 ? -15.718 90.921 8.036 1.00 36.97 94 GLY A O 1
ATOM 674 N N . THR A 1 115 ? -15.701 93.154 8.410 1.00 38.36 95 THR A N 1
ATOM 675 C CA . THR A 1 115 ? -15.578 93.542 6.986 1.00 39.99 95 THR A CA 1
ATOM 676 C C . THR A 1 115 ? -14.706 94.782 6.714 1.00 41.04 95 THR A C 1
ATOM 677 O O . THR A 1 115 ? -14.492 95.610 7.602 1.00 41.16 95 THR A O 1
ATOM 681 N N . SER A 1 116 ? -14.227 94.898 5.471 1.00 42.41 96 SER A N 1
ATOM 682 C CA . SER A 1 116 ? -13.509 96.084 4.980 1.00 43.80 96 SER A CA 1
ATOM 683 C C . SER A 1 116 ? -14.286 96.818 3.883 1.00 44.69 96 SER A C 1
ATOM 684 O O . SER A 1 116 ? -15.168 96.244 3.238 1.00 44.85 96 SER A O 1
ATOM 687 N N . TRP A 1 117 ? -13.939 98.088 3.676 1.00 45.93 97 TRP A N 1
ATOM 688 C CA . TRP A 1 117 ? -14.412 98.868 2.525 1.00 47.16 97 TRP A CA 1
ATOM 689 C C . TRP A 1 117 ? -13.308 99.771 1.980 1.00 47.83 97 TRP A C 1
ATOM 690 O O . TRP A 1 117 ? -12.937 100.762 2.612 1.00 48.16 97 TRP A O 1
ATOM 701 N N . GLY A 1 118 ? -12.791 99.428 0.804 1.00 48.48 98 GLY A N 1
ATOM 702 C CA . GLY A 1 118 ? -11.694 100.177 0.201 1.00 49.31 98 GLY A CA 1
ATOM 703 C C . GLY A 1 118 ? -12.109 100.981 -1.015 1.00 49.84 98 GLY A C 1
ATOM 704 O O . GLY A 1 118 ? -12.695 100.440 -1.953 1.00 49.86 98 GLY A O 1
ATOM 705 N N . ALA A 1 119 ? -11.801 102.277 -0.984 1.00 50.46 99 ALA A N 1
ATOM 706 C CA . ALA A 1 119 ? -12.024 103.190 -2.109 1.00 51.07 99 ALA A CA 1
ATOM 707 C C . ALA A 1 119 ? -11.222 104.475 -1.911 1.00 51.55 99 ALA A C 1
ATOM 708 O O . ALA A 1 119 ? -10.788 104.776 -0.792 1.00 51.69 99 ALA A O 1
ATOM 710 N N . ALA A 1 120 ? -11.031 105.222 -3.000 1.00 52.11 100 ALA A N 1
ATOM 711 C CA . ALA A 1 120 ? -10.288 106.485 -2.986 1.00 52.62 100 ALA A CA 1
ATOM 712 C C . ALA A 1 120 ? -10.801 107.460 -1.922 1.00 53.08 100 ALA A C 1
ATOM 713 O O . ALA A 1 120 ? -12.010 107.552 -1.679 1.00 53.06 100 ALA A O 1
ATOM 715 N N . LEU A 1 121 ? -9.864 108.176 -1.300 1.00 53.67 101 LEU A N 1
ATOM 716 C CA . LEU A 1 121 ? -10.142 109.121 -0.213 1.00 54.04 101 LEU A CA 1
ATOM 717 C C . LEU A 1 121 ? -11.206 110.158 -0.578 1.00 54.37 101 LEU A C 1
ATOM 718 O O . LEU A 1 121 ? -12.171 110.350 0.165 1.00 54.39 101 LEU A O 1
ATOM 723 N N . GLU A 1 122 ? -11.034 110.801 -1.732 0.50 54.72 102 GLU A N 1
ATOM 724 C CA . GLU A 1 122 ? -11.855 111.953 -2.113 0.50 55.10 102 GLU A CA 1
ATOM 725 C C . GLU A 1 122 ? -13.110 111.613 -2.924 0.50 55.29 102 GLU A C 1
ATOM 726 O O . GLU A 1 122 ? -13.839 112.516 -3.344 0.50 55.33 102 GLU A O 1
ATOM 732 N N . SER A 1 123 ? -13.369 110.323 -3.133 1.00 55.61 103 SER A N 1
ATOM 733 C CA . SER A 1 123 ? -14.516 109.890 -3.940 1.00 55.81 103 SER A CA 1
ATOM 734 C C . SER A 1 123 ? -15.857 109.965 -3.186 1.00 55.76 103 SER A C 1
ATOM 735 O O . SER A 1 123 ? -16.314 111.064 -2.844 1.00 55.89 103 SER A O 1
ATOM 738 N N . TYR A 1 124 ? -16.476 108.813 -2.923 1.00 55.52 104 TYR A N 1
ATOM 739 C CA . TYR A 1 124 ? -17.869 108.778 -2.444 1.00 55.15 104 TYR A CA 1
ATOM 740 C C . TYR A 1 124 ? -18.190 108.103 -1.092 1.00 54.46 104 TYR A C 1
ATOM 741 O O . TYR A 1 124 ? -18.914 108.699 -0.288 1.00 54.55 104 TYR A O 1
ATOM 750 N N . PRO A 1 125 ? -17.664 106.876 -0.839 1.00 53.68 105 PRO A N 1
ATOM 751 C CA . PRO A 1 125 ? -18.127 106.005 0.262 1.00 52.75 105 PRO A CA 1
ATOM 752 C C . PRO A 1 125 ? -18.609 106.682 1.552 1.00 51.75 105 PRO A C 1
ATOM 753 O O . PRO A 1 125 ? -17.879 107.475 2.155 1.00 51.85 105 PRO A O 1
ATOM 757 N N . VAL A 1 126 ? -19.843 106.367 1.942 1.00 50.40 106 VAL A N 1
ATOM 758 C CA . VAL A 1 126 ? -20.403 106.741 3.244 1.00 49.12 106 VAL A CA 1
ATOM 759 C C . VAL A 1 126 ? -21.255 105.577 3.767 1.00 48.13 106 VAL A C 1
ATOM 760 O O . VAL A 1 126 ? -21.409 105.397 4.980 1.00 47.88 106 VAL A O 1
ATOM 764 N N . SER A 1 127 ? -21.803 104.797 2.832 1.00 46.84 107 SER A N 1
ATOM 765 C CA . SER A 1 127 ? -22.563 103.591 3.149 1.00 45.49 107 SER A CA 1
ATOM 766 C C . SER A 1 127 ? -21.606 102.466 3.528 1.00 44.35 107 SER A C 1
ATOM 767 O O . SER A 1 127 ? -21.966 101.549 4.277 1.00 44.15 107 SER A O 1
ATOM 770 N N . GLY A 1 128 ? -20.389 102.547 2.992 1.00 42.86 108 GLY A N 1
ATOM 771 C CA . GLY A 1 128 ? -19.328 101.613 3.324 1.00 41.05 108 GLY A CA 1
ATOM 772 C C . GLY A 1 128 ? -18.974 101.72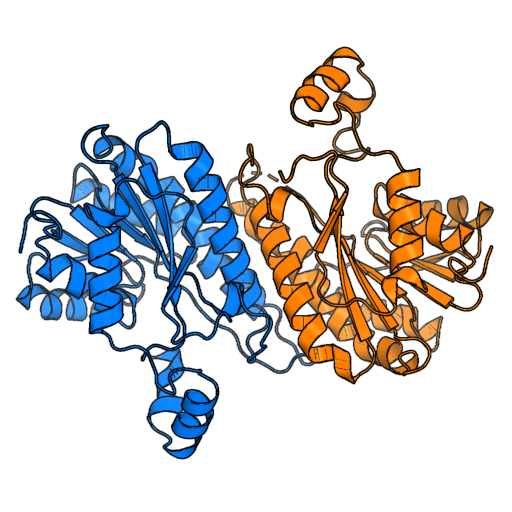5 4.787 1.00 39.87 108 GLY A C 1
ATOM 773 O O . GLY A 1 128 ? -18.903 100.716 5.488 1.00 40.00 108 GLY A O 1
ATOM 774 N N . TRP A 1 129 ? -18.767 102.962 5.241 1.00 38.45 109 TRP A N 1
ATOM 775 C CA . TRP A 1 129 ? -18.512 103.266 6.647 1.00 36.96 109 TRP A CA 1
ATOM 776 C C . TRP A 1 129 ? -19.563 102.665 7.571 1.00 36.13 109 TRP A C 1
ATOM 777 O O . TRP A 1 129 ? -19.214 101.987 8.534 1.00 35.97 109 TRP A O 1
ATOM 788 N N . GLU A 1 130 ? -20.840 102.907 7.268 1.00 35.15 110 GLU A N 1
ATOM 789 C CA . GLU A 1 130 ? -21.946 102.459 8.125 1.00 34.58 110 GLU A CA 1
ATOM 790 C C . GLU A 1 130 ? -21.993 100.943 8.294 1.00 33.19 110 GLU A C 1
ATOM 791 O O . GLU A 1 130 ? -22.258 100.443 9.389 1.00 32.87 110 GLU A O 1
ATOM 797 N N . LYS A 1 131 ? -21.715 100.226 7.208 1.00 31.83 111 LYS A N 1
ATOM 798 C CA . LYS A 1 131 ? -21.671 98.766 7.220 1.00 30.56 111 LYS A CA 1
ATOM 799 C C . LYS A 1 131 ? -20.464 98.260 8.024 1.00 29.17 111 LYS A C 1
ATOM 800 O O . LYS A 1 131 ? -20.590 97.334 8.822 1.00 28.41 111 LYS A O 1
ATOM 806 N N . VAL A 1 132 ? -19.309 98.888 7.809 1.00 27.95 112 VAL A N 1
ATOM 807 C CA . VAL A 1 132 ? -18.070 98.561 8.522 1.00 26.92 112 VAL A CA 1
ATOM 808 C C . VAL A 1 132 ? -18.198 98.751 10.049 1.00 26.49 112 VAL A C 1
ATOM 809 O O . VAL A 1 132 ? -17.840 97.856 10.818 1.00 26.03 112 VAL A O 1
ATOM 813 N N . MET A 1 133 ? -18.727 99.899 10.476 1.00 25.92 113 MET A N 1
ATOM 814 C CA . MET A 1 133 ? -18.910 100.188 11.901 1.00 25.51 113 MET A CA 1
ATOM 815 C C . MET A 1 133 ? -19.916 99.246 12.570 1.00 25.10 113 MET A C 1
ATOM 816 O O . MET A 1 133 ? -19.749 98.871 13.737 1.00 24.77 113 MET A O 1
ATOM 821 N N . GLN A 1 134 ? -20.964 98.876 11.837 1.00 24.55 114 GLN A N 1
ATOM 822 C CA . GLN A 1 134 ? -21.998 97.989 12.371 1.00 24.18 114 GLN A CA 1
ATOM 823 C C . GLN A 1 134 ? -21.445 96.587 12.662 1.00 23.75 114 GLN A C 1
ATOM 824 O O . GLN A 1 134 ? -21.644 96.052 13.753 1.00 23.76 114 GLN A O 1
ATOM 830 N N . LEU A 1 135 ? -20.756 95.996 11.692 1.00 23.18 115 LEU A N 1
ATOM 831 C CA . LEU A 1 135 ? -20.208 94.660 11.882 1.00 22.87 115 LEU A CA 1
ATOM 832 C C . LEU A 1 135 ? -18.997 94.627 12.812 1.00 22.34 115 LEU A C 1
ATOM 833 O O . LEU A 1 135 ? -18.951 93.822 13.735 1.00 22.56 115 LEU A O 1
ATOM 838 N N . ASN A 1 136 ? -18.019 95.494 12.566 1.00 21.62 116 ASN A N 1
ATOM 839 C CA . ASN A 1 136 ? -16.753 95.431 13.302 1.00 20.81 116 ASN A CA 1
ATOM 840 C C . ASN A 1 136 ? -16.850 95.885 14.759 1.00 20.22 116 ASN A C 1
ATOM 841 O O . ASN A 1 136 ? -16.019 95.516 15.573 1.00 19.78 116 ASN A O 1
ATOM 846 N N . VAL A 1 137 ? -17.874 96.672 15.082 1.00 20.04 117 VAL A N 1
ATOM 847 C CA . VAL A 1 137 ? -17.992 97.264 16.412 1.00 20.15 117 VAL A CA 1
ATOM 848 C C . VAL A 1 137 ? -19.329 96.946 17.090 1.00 20.26 117 VAL A C 1
ATOM 849 O O . VAL A 1 137 ? -19.364 96.212 18.081 1.00 20.15 117 VAL A O 1
ATOM 853 N N . THR A 1 138 ? -20.409 97.514 16.550 1.00 20.22 118 THR A N 1
ATOM 854 C CA . THR A 1 138 ? -21.757 97.424 17.127 1.00 20.23 118 THR A CA 1
ATOM 855 C C . THR A 1 138 ? -22.248 95.975 17.278 1.00 20.33 118 THR A C 1
ATOM 856 O O . THR A 1 138 ? -22.759 95.589 18.335 1.00 19.97 118 THR A O 1
ATOM 860 N N . SER A 1 139 ? -22.077 95.186 16.222 1.00 20.61 119 SER A N 1
ATOM 861 C CA . SER A 1 139 ? -22.515 93.789 16.216 1.00 21.31 119 SER A CA 1
ATOM 862 C C . SER A 1 139 ? -21.756 92.924 17.219 1.00 21.11 119 SER A C 1
ATOM 863 O O . SER A 1 139 ? -22.297 91.954 17.743 1.00 21.11 119 SER A O 1
ATOM 866 N N . VAL A 1 140 ? -20.502 93.284 17.475 1.00 21.13 120 VAL A N 1
ATOM 867 C CA . VAL A 1 140 ? -19.683 92.606 18.467 1.00 20.79 120 VAL A CA 1
ATOM 868 C C . VAL A 1 140 ? -20.187 92.906 19.887 1.00 20.85 120 VAL A C 1
ATOM 869 O O . VAL A 1 140 ? -20.267 92.000 20.724 1.00 20.34 120 VAL A O 1
ATOM 873 N N . PHE A 1 141 ? -20.533 94.167 20.153 1.00 21.06 121 PHE A N 1
ATOM 874 C CA . PHE A 1 141 ? -21.130 94.534 21.448 1.00 21.69 121 PHE A CA 1
ATOM 875 C C . PHE A 1 141 ? -22.417 93.745 21.732 1.00 21.94 121 PHE A C 1
ATOM 876 O O . PHE A 1 141 ? -22.555 93.140 22.793 1.00 22.13 121 PHE A O 1
ATOM 884 N N . SER A 1 142 ? -23.340 93.750 20.773 1.00 22.46 122 SER A N 1
ATOM 885 C CA . SER A 1 142 ? -24.643 93.106 20.936 1.00 23.41 122 SER A CA 1
ATOM 886 C C . SER A 1 142 ? -24.473 91.594 21.089 1.00 23.57 122 SER A C 1
ATOM 887 O O . SER A 1 142 ? -25.185 90.939 21.853 1.00 23.32 122 SER A O 1
ATOM 890 N N . CYS A 1 143 ? -23.498 91.063 20.362 1.00 24.35 123 CYS A N 1
ATOM 891 C CA . CYS A 1 143 ? -23.133 89.664 20.425 1.00 24.32 123 CYS A CA 1
ATOM 892 C C . CYS A 1 143 ? -22.781 89.241 21.846 1.00 24.16 123 CYS A C 1
ATOM 893 O O . CYS A 1 143 ? -23.354 88.274 22.369 1.00 24.12 123 CYS A O 1
ATOM 896 N N . ILE A 1 144 ? -21.854 89.977 22.468 1.00 23.61 124 ILE A N 1
ATOM 897 C CA . ILE A 1 144 ? -21.466 89.750 23.862 1.00 23.15 124 ILE A CA 1
ATOM 898 C C . ILE A 1 144 ? -22.617 90.050 24.831 1.00 23.28 124 ILE A C 1
ATOM 899 O O . ILE A 1 144 ? -22.847 89.301 25.780 1.00 23.01 124 ILE A O 1
ATOM 904 N N . GLN A 1 145 ? -23.320 91.154 24.577 1.00 23.55 125 GLN A N 1
ATOM 905 C CA . GLN A 1 145 ? -24.480 91.569 25.362 1.00 24.04 125 GLN A CA 1
ATOM 906 C C . GLN A 1 145 ? -25.501 90.434 25.461 1.00 23.44 125 GLN A C 1
ATOM 907 O O . GLN A 1 145 ? -25.903 90.061 26.557 1.00 23.77 125 GLN A O 1
ATOM 913 N N . GLN A 1 146 ? -25.876 89.866 24.315 1.00 23.09 126 GLN A N 1
ATOM 914 C CA . GLN A 1 146 ? -26.875 88.787 24.246 1.00 22.53 126 GLN A CA 1
ATOM 915 C C . GLN A 1 146 ? -26.413 87.456 24.841 1.00 22.19 126 GLN A C 1
ATOM 916 O O . GLN A 1 146 ? -27.243 86.636 25.240 1.00 21.80 126 GLN A O 1
ATOM 922 N N . LEU A 1 147 ? -25.094 87.252 24.902 1.00 21.80 127 LEU A N 1
ATOM 923 C CA . LEU A 1 147 ? -24.510 85.971 25.313 1.00 21.51 127 LEU A CA 1
ATOM 924 C C . LEU A 1 147 ? -24.000 85.937 26.760 1.00 21.60 127 LEU A C 1
ATOM 925 O O . LEU A 1 147 ? -23.617 84.877 27.267 1.00 21.01 127 LEU A O 1
ATOM 930 N N . LEU A 1 148 ? -24.019 87.096 27.417 1.00 21.96 128 LEU A N 1
ATOM 931 C CA . LEU A 1 148 ? -23.579 87.233 28.808 1.00 22.42 128 LEU A CA 1
ATOM 932 C C . LEU A 1 148 ? -24.214 86.262 29.818 1.00 22.67 128 LEU A C 1
ATOM 933 O O . LEU A 1 148 ? -23.511 85.785 30.717 1.00 23.07 128 LEU A O 1
ATOM 938 N N . PRO A 1 149 ? -25.532 85.974 29.695 1.00 22.61 129 PRO A N 1
ATOM 939 C CA . PRO A 1 149 ? -26.133 84.922 30.524 1.00 22.67 129 PRO A CA 1
ATOM 940 C C . PRO A 1 149 ? -25.475 83.535 30.412 1.00 22.57 129 PRO A C 1
ATOM 941 O O . PRO A 1 149 ? -25.271 82.883 31.435 1.00 22.92 129 PRO A O 1
ATOM 945 N N . LEU A 1 150 ? -25.153 83.089 29.198 1.00 22.45 130 LEU A N 1
ATOM 946 C CA . LEU A 1 150 ? -24.418 81.832 29.008 1.00 22.48 130 LEU A CA 1
ATOM 947 C C . LEU A 1 150 ? -22.976 81.942 29.524 1.00 22.77 130 LEU A C 1
ATOM 948 O O . LEU A 1 150 ? -22.457 81.004 30.134 1.00 22.61 130 LEU A O 1
ATOM 953 N N . LEU A 1 151 ? -22.348 83.096 29.288 1.00 23.18 131 LEU A N 1
ATOM 954 C CA . LEU A 1 151 ? -21.004 83.395 29.795 1.00 23.51 131 LEU A CA 1
ATOM 955 C C . LEU A 1 151 ? -20.918 83.361 31.321 1.00 23.81 131 LEU A C 1
ATOM 956 O O . LEU A 1 151 ? -19.976 82.797 31.880 1.00 23.90 131 LEU A O 1
ATOM 961 N N . ARG A 1 152 ? -21.898 83.976 31.982 1.00 24.42 132 ARG A N 1
ATOM 962 C CA . ARG A 1 152 ? -21.977 84.012 33.451 1.00 25.06 132 ARG A CA 1
ATOM 963 C C . ARG A 1 152 ? -22.228 82.650 34.087 1.00 25.18 132 ARG A C 1
ATOM 964 O O . ARG A 1 152 ? -21.764 82.390 35.198 1.00 25.20 132 ARG A O 1
ATOM 972 N N . ARG A 1 153 ? -22.967 81.794 33.380 1.00 25.51 133 ARG A N 1
ATOM 973 C CA . ARG A 1 153 ? -23.232 80.421 33.823 1.00 25.94 133 ARG A CA 1
ATOM 974 C C . ARG A 1 153 ? -21.970 79.568 33.787 1.00 25.48 133 ARG A C 1
ATOM 975 O O . ARG A 1 153 ? -21.873 78.558 34.485 1.00 25.54 133 ARG A O 1
ATOM 983 N N . SER A 1 154 ? -21.016 79.974 32.952 1.00 24.94 134 SER A N 1
ATOM 984 C CA . SER A 1 154 ? -19.726 79.307 32.847 1.00 24.30 134 SER A CA 1
ATOM 985 C C . SER A 1 154 ? -18.719 79.848 33.859 1.00 24.02 134 SER A C 1
ATOM 986 O O . SER A 1 154 ? -17.961 79.082 34.456 1.00 23.78 134 SER A O 1
ATOM 989 N N . ALA A 1 155 ? -18.728 81.169 34.036 1.00 23.86 135 ALA A N 1
ATOM 990 C CA . ALA A 1 155 ? -17.679 81.900 34.753 1.00 23.71 135 ALA A CA 1
ATOM 991 C C . ALA A 1 155 ? -17.492 81.484 36.215 1.00 23.79 135 ALA A C 1
ATOM 992 O O . ALA A 1 155 ? -18.463 81.360 36.962 1.00 23.75 135 ALA A O 1
ATOM 994 N N . SER A 1 156 ? -16.239 81.265 36.609 1.00 23.89 136 SER A N 1
ATOM 995 C CA . SER A 1 156 ? -15.902 81.021 38.012 1.00 24.27 136 SER A CA 1
ATOM 996 C C . SER A 1 156 ? -14.503 81.545 38.350 1.00 24.57 136 SER A C 1
ATOM 997 O O . SER A 1 156 ? -13.757 81.975 37.462 1.00 24.70 136 SER A O 1
ATOM 1000 N N . ALA A 1 157 ? -14.157 81.506 39.636 1.00 24.78 137 ALA A N 1
ATOM 1001 C CA . ALA A 1 157 ? -12.837 81.916 40.097 1.00 25.07 137 ALA A CA 1
ATOM 1002 C C . ALA A 1 157 ? -11.750 81.013 39.523 1.00 25.18 137 ALA A C 1
ATOM 1003 O O . ALA A 1 157 ? -10.744 81.500 38.992 1.00 25.47 137 ALA A O 1
ATOM 1005 N N . GLU A 1 158 ? -11.974 79.701 39.604 1.00 25.04 138 GLU A N 1
ATOM 1006 C CA . GLU A 1 158 ? -10.978 78.716 39.179 1.00 25.26 138 GLU A CA 1
ATOM 1007 C C . GLU A 1 158 ? -10.755 78.663 37.655 1.00 24.09 138 GLU A C 1
ATOM 1008 O O . GLU A 1 158 ? -9.682 78.252 37.206 1.00 24.11 138 GLU A O 1
ATOM 1014 N N . ASN A 1 159 ? -11.764 79.073 36.879 1.00 22.73 139 ASN A N 1
ATOM 1015 C CA . ASN A 1 159 ? -11.623 79.233 35.427 1.00 21.25 139 ASN A CA 1
ATOM 1016 C C . ASN A 1 159 ? -12.606 80.253 34.845 1.00 20.25 139 ASN A C 1
ATOM 1017 O O . ASN A 1 159 ? -13.784 79.941 34.672 1.00 20.31 139 ASN A O 1
ATOM 1022 N N . PRO A 1 160 ? -12.121 81.475 34.539 1.00 19.19 140 PRO A N 1
ATOM 1023 C CA . PRO A 1 160 ? -12.966 82.519 33.956 1.00 18.29 140 PRO A CA 1
ATOM 1024 C C . PRO A 1 160 ? -13.527 82.161 32.576 1.00 17.43 140 PRO A C 1
ATOM 1025 O O . PRO A 1 160 ? -12.885 81.430 31.818 1.00 17.13 140 PRO A O 1
ATOM 1029 N N . ALA A 1 161 ? -14.718 82.673 32.268 1.00 16.12 141 ALA A N 1
ATOM 1030 C CA . ALA A 1 161 ? -15.236 82.650 30.904 1.00 15.26 141 ALA A CA 1
ATOM 1031 C C . ALA A 1 161 ? -14.368 83.573 30.044 1.00 14.51 141 ALA A C 1
ATOM 1032 O O . ALA A 1 161 ? -13.862 84.591 30.530 1.00 14.00 141 ALA A O 1
ATOM 1034 N N . ARG A 1 162 ? -14.180 83.197 28.780 1.00 13.98 142 ARG A N 1
ATOM 1035 C CA . ARG A 1 162 ? -13.264 83.917 27.883 1.00 13.47 142 ARG A CA 1
ATOM 1036 C C . ARG A 1 162 ? -13.977 84.547 26.698 1.00 13.24 142 ARG A C 1
ATOM 1037 O O . ARG A 1 162 ? -14.746 83.883 25.988 1.00 13.37 142 ARG A O 1
ATOM 1045 N N . VAL A 1 163 ? -13.726 85.837 26.500 1.00 12.90 143 VAL A N 1
ATOM 1046 C CA . VAL A 1 163 ? -14.116 86.523 25.263 1.00 12.59 143 VAL A CA 1
ATOM 1047 C C . VAL A 1 163 ? -12.852 86.904 24.486 1.00 12.42 143 VAL A C 1
ATOM 1048 O O . VAL A 1 163 ? -11.944 87.533 25.034 1.00 12.37 143 VAL A O 1
ATOM 1052 N N . ILE A 1 164 ? -12.796 86.481 23.225 1.00 12.02 144 ILE A N 1
ATOM 1053 C CA . ILE A 1 164 ? -11.691 86.790 22.329 1.00 11.79 144 ILE A CA 1
ATOM 1054 C C . ILE A 1 164 ? -12.212 87.485 21.072 1.00 11.74 144 ILE A C 1
ATOM 1055 O O . ILE A 1 164 ? -12.925 86.886 20.262 1.00 11.55 144 ILE A O 1
ATOM 1060 N N . ASN A 1 165 ? -11.847 88.752 20.916 1.00 11.55 145 ASN A N 1
ATOM 1061 C CA . ASN A 1 165 ? -12.283 89.549 19.777 1.00 11.48 145 ASN A CA 1
ATOM 1062 C C . ASN A 1 165 ? -11.158 89.686 18.774 1.00 11.49 145 ASN A C 1
ATOM 1063 O O . ASN A 1 165 ? -10.004 89.892 19.156 1.00 11.66 145 ASN A O 1
ATOM 1068 N N . ILE A 1 166 ? -11.500 89.563 17.498 1.00 11.51 146 ILE A N 1
ATOM 1069 C CA . ILE A 1 166 ? -10.528 89.726 16.421 1.00 11.50 146 ILE A CA 1
ATOM 1070 C C . ILE A 1 166 ? -10.529 91.178 15.958 1.00 11.79 146 ILE A C 1
ATOM 1071 O O . ILE A 1 166 ? -11.484 91.653 15.324 1.00 11.46 146 ILE A O 1
ATOM 1076 N N . GLY A 1 167 ? -9.461 91.885 16.315 1.00 11.66 147 GLY A N 1
ATOM 1077 C CA . GLY A 1 167 ? -9.267 93.257 15.886 1.00 11.86 147 GLY A CA 1
ATOM 1078 C C . GLY A 1 167 ? -8.449 93.282 14.612 1.00 12.03 147 GLY A C 1
ATOM 1079 O O . GLY A 1 167 ? -8.686 92.488 13.702 1.00 12.05 147 GLY A O 1
ATOM 1080 N N . SER A 1 168 ? -7.485 94.194 14.558 1.00 11.85 148 SER A N 1
ATOM 1081 C CA . SER A 1 168 ? -6.607 94.336 13.410 1.00 12.28 148 SER A CA 1
ATOM 1082 C C . SER A 1 168 ? -5.494 95.300 13.768 1.00 12.36 148 SER A C 1
ATOM 1083 O O . SER A 1 168 ? -5.700 96.235 14.546 1.00 12.79 148 SER A O 1
ATOM 1086 N N . VAL A 1 169 ? -4.317 95.073 13.202 1.00 12.62 149 VAL A N 1
ATOM 1087 C CA . VAL A 1 169 ? -3.208 96.028 13.317 1.00 13.15 149 VAL A CA 1
ATOM 1088 C C . VAL A 1 169 ? -3.525 97.347 12.575 1.00 13.51 149 VAL A C 1
ATOM 1089 O O . VAL A 1 169 ? -2.929 98.393 12.856 1.00 13.69 149 VAL A O 1
ATOM 1093 N N . ALA A 1 170 ? -4.483 97.298 11.652 1.00 13.70 150 ALA A N 1
ATOM 1094 C CA . ALA A 1 170 ? -4.987 98.509 10.999 1.00 14.29 150 ALA A CA 1
ATOM 1095 C C . ALA A 1 170 ? -5.578 99.502 12.005 1.00 14.63 150 ALA A C 1
ATOM 1096 O O . ALA A 1 170 ? -5.591 100.704 11.746 1.00 14.90 150 ALA A O 1
ATOM 1098 N N . GLY A 1 171 ? -6.056 98.993 13.146 1.00 15.15 151 GLY A N 1
ATOM 1099 C CA . GLY A 1 171 ? -6.557 99.830 14.243 1.00 15.46 151 GLY A CA 1
ATOM 1100 C C . GLY A 1 171 ? -5.477 100.411 15.150 1.00 15.99 151 GLY A C 1
ATOM 1101 O O . GLY A 1 171 ? -5.767 101.246 16.021 1.00 15.69 151 GLY A O 1
ATOM 1102 N N . ILE A 1 172 ? -4.238 99.961 14.950 1.00 16.11 152 ILE A N 1
ATOM 1103 C CA . ILE A 1 172 ? -3.093 100.362 15.768 1.00 16.68 152 ILE A CA 1
ATOM 1104 C C . ILE A 1 172 ? -2.156 101.283 14.970 1.00 17.47 152 ILE A C 1
ATOM 1105 O O . ILE A 1 172 ? -1.871 102.410 15.387 1.00 17.29 152 ILE A O 1
ATOM 1110 N N . SER A 1 173 ? -1.703 100.791 13.817 1.00 18.51 153 SER A N 1
ATOM 1111 C CA . SER A 1 173 ? -0.756 101.492 12.951 1.00 19.79 153 SER A CA 1
ATOM 1112 C C . SER A 1 173 ? -1.389 102.638 12.150 1.00 21.12 153 SER A C 1
ATOM 1113 O O . SER A 1 173 ? -2.510 102.516 11.638 1.00 21.09 153 SER A O 1
ATOM 1116 N N . ALA A 1 174 ? -0.653 103.742 12.043 1.00 22.86 154 ALA A N 1
ATOM 1117 C CA . ALA A 1 174 ? -1.047 104.878 11.205 1.00 25.13 154 ALA A CA 1
ATOM 1118 C C . ALA A 1 174 ? -0.907 104.580 9.708 1.00 26.96 154 ALA A C 1
ATOM 1119 O O . ALA A 1 174 ? -1.531 105.250 8.882 1.00 26.92 154 ALA A O 1
ATOM 1121 N N . MET A 1 175 ? -0.088 103.583 9.369 1.00 29.58 155 MET A N 1
ATOM 1122 C CA . MET A 1 175 ? 0.209 103.261 7.972 1.00 32.65 155 MET A CA 1
ATOM 1123 C C . MET A 1 175 ? -1.045 102.887 7.209 1.00 33.43 155 MET A C 1
ATOM 1124 O O . MET A 1 175 ? -1.610 101.806 7.395 1.00 33.70 155 MET A O 1
ATOM 1129 N N . GLY A 1 176 ? -1.471 103.816 6.360 1.00 34.52 156 GLY A N 1
ATOM 1130 C CA . GLY A 1 176 ? -2.724 103.703 5.644 1.00 35.85 156 GLY A CA 1
ATOM 1131 C C . GLY A 1 176 ? -2.638 102.822 4.424 1.00 36.69 156 GLY A C 1
ATOM 1132 O O . GLY A 1 176 ? -1.735 102.949 3.593 1.00 36.86 156 GLY A O 1
ATOM 1133 N N . GLU A 1 177 ? -3.590 101.907 4.341 1.00 37.53 157 GLU A N 1
ATOM 1134 C CA . GLU A 1 177 ? -3.834 101.136 3.146 1.00 38.29 157 GLU A CA 1
ATOM 1135 C C . GLU A 1 177 ? -4.856 101.977 2.403 1.00 38.41 157 GLU A C 1
ATOM 1136 O O . GLU A 1 177 ? -4.743 103.212 2.344 1.00 38.93 157 GLU A O 1
ATOM 1142 N N . GLN A 1 178 ? -5.860 101.313 1.847 1.00 38.35 158 GLN A N 1
ATOM 1143 C CA . GLN A 1 178 ? -7.104 101.967 1.498 1.00 38.24 158 GLN A CA 1
ATOM 1144 C C . GLN A 1 178 ? -7.991 101.764 2.733 1.00 37.47 158 GLN A C 1
ATOM 1145 O O . GLN A 1 178 ? -7.490 101.784 3.867 1.00 37.55 158 GLN A O 1
ATOM 1151 N N . ALA A 1 179 ? -9.291 101.566 2.521 1.00 36.38 159 ALA A N 1
ATOM 1152 C CA . ALA A 1 179 ? -10.218 101.216 3.598 1.00 35.20 159 ALA A CA 1
ATOM 1153 C C . ALA A 1 179 ? -10.126 102.151 4.810 1.00 34.25 159 ALA A C 1
ATOM 1154 O O . ALA A 1 179 ? -9.686 101.759 5.895 1.00 34.19 159 ALA A O 1
ATOM 1156 N N . TYR A 1 180 ? -10.550 103.394 4.611 1.00 32.77 160 TYR A N 1
ATOM 1157 C CA . TYR A 1 180 ? -10.472 104.415 5.650 1.00 31.15 160 TYR A CA 1
ATOM 1158 C C . TYR A 1 180 ? -11.425 104.211 6.824 1.00 29.57 160 TYR A C 1
ATOM 1159 O O . TYR A 1 180 ? -11.267 104.837 7.862 1.00 29.39 160 TYR A O 1
ATOM 1168 N N . ALA A 1 181 ? -12.405 103.329 6.655 1.00 27.76 161 ALA A N 1
ATOM 1169 C CA . ALA A 1 181 ? -13.374 103.034 7.704 1.00 25.81 161 ALA A CA 1
ATOM 1170 C C . ALA A 1 181 ? -12.872 101.900 8.588 1.00 24.52 161 ALA A C 1
ATOM 1171 O O . ALA A 1 181 ? -13.208 101.830 9.775 1.00 24.38 161 ALA A O 1
ATOM 1173 N N . TYR A 1 182 ? -12.054 101.029 7.997 1.00 22.63 162 TYR A N 1
ATOM 1174 C CA . TYR A 1 182 ? -11.625 99.782 8.627 1.00 20.76 162 TYR A CA 1
ATOM 1175 C C . TYR A 1 182 ? -10.739 99.976 9.867 1.00 19.49 162 TYR A C 1
ATOM 1176 O O . TYR A 1 182 ? -11.070 99.494 10.952 1.00 19.19 162 TYR A O 1
ATOM 1185 N N . GLY A 1 183 ? -9.614 100.667 9.695 1.00 18.13 163 GLY A N 1
ATOM 1186 C CA . GLY A 1 183 ? -8.713 100.994 10.810 1.00 16.55 163 GLY A CA 1
ATOM 1187 C C . GLY A 1 183 ? -9.429 101.570 12.023 1.00 15.39 163 GLY A C 1
ATOM 1188 O O . GLY A 1 183 ? -9.354 100.995 13.110 1.00 15.16 163 GLY A O 1
ATOM 1189 N N . PRO A 1 184 ? -10.129 102.713 11.845 1.00 14.89 164 PRO A N 1
ATOM 1190 C CA . PRO A 1 184 ? -10.950 103.332 12.898 1.00 14.10 164 PRO A CA 1
ATOM 1191 C C . PRO A 1 184 ? -11.967 102.389 13.530 1.00 13.47 164 PRO A C 1
ATOM 1192 O O . PRO A 1 184 ? -12.121 102.403 14.748 1.00 13.76 164 PRO A O 1
ATOM 1196 N N . SER A 1 185 ? -12.637 101.567 12.720 1.00 13.19 165 SER A N 1
ATOM 1197 C CA . SER A 1 185 ? -13.623 100.608 13.231 1.00 12.86 165 SER A CA 1
ATOM 1198 C C . SER A 1 185 ? -12.967 99.552 14.126 1.00 12.68 165 SER A C 1
ATOM 1199 O O . SER A 1 185 ? -13.538 99.128 15.128 1.00 12.91 165 SER A O 1
ATOM 1202 N N . LYS A 1 186 ? -11.756 99.147 13.769 1.00 12.57 166 LYS A N 1
ATOM 1203 C CA . LYS A 1 186 ? -11.026 98.167 14.558 1.00 12.68 166 LYS A CA 1
ATOM 1204 C C . LYS A 1 186 ? -10.473 98.762 15.854 1.00 12.67 166 LYS A C 1
ATOM 1205 O O . LYS A 1 186 ? -10.436 98.085 16.888 1.00 12.75 166 LYS A O 1
ATOM 1211 N N . ALA A 1 187 ? -10.068 100.030 15.792 1.00 12.37 167 ALA A N 1
ATOM 1212 C CA . ALA A 1 187 ? -9.692 100.790 16.985 1.00 12.37 167 ALA A CA 1
ATOM 1213 C C . ALA A 1 187 ? -10.861 100.935 17.964 1.00 12.14 167 ALA A C 1
ATOM 1214 O O . ALA A 1 187 ? -10.662 100.842 19.169 1.00 12.19 167 ALA A O 1
ATOM 1216 N N . ALA A 1 188 ? -12.070 101.173 17.442 1.00 11.86 168 ALA A N 1
ATOM 1217 C CA . ALA A 1 188 ? -13.270 101.238 18.275 1.00 11.61 168 ALA A CA 1
ATOM 1218 C C . ALA A 1 188 ? -13.509 99.903 18.979 1.00 11.54 168 ALA A C 1
ATOM 1219 O O . ALA A 1 188 ? -13.843 99.866 20.161 1.00 11.84 168 ALA A O 1
ATOM 1221 N N . LEU A 1 189 ? -13.326 98.818 18.235 1.00 11.73 169 LEU A N 1
ATOM 1222 C CA . LEU A 1 189 ? -13.385 97.455 18.762 1.00 11.79 169 LEU A CA 1
ATOM 1223 C C . LEU A 1 189 ? -12.391 97.203 19.911 1.00 11.63 169 LEU A C 1
ATOM 1224 O O . LEU A 1 189 ? -12.766 96.619 20.930 1.00 12.01 169 LEU A O 1
ATOM 1229 N N . HIS A 1 190 ? -11.146 97.652 19.752 1.00 11.26 170 HIS A N 1
ATOM 1230 C CA . HIS A 1 190 ? -10.117 97.455 20.782 1.00 11.21 170 HIS A CA 1
ATOM 1231 C C . HIS A 1 190 ? -10.461 98.201 22.074 1.00 11.12 170 HIS A C 1
ATOM 1232 O O . HIS A 1 190 ? -10.293 97.665 23.166 1.00 10.87 170 HIS A O 1
ATOM 1239 N N . GLN A 1 191 ? -10.935 99.438 21.936 1.00 11.19 171 GLN A N 1
ATOM 1240 C CA . GLN A 1 191 ? -11.328 100.244 23.088 1.00 11.29 171 GLN A CA 1
ATOM 1241 C C . GLN A 1 191 ? -12.551 99.663 23.793 1.00 10.85 171 GLN A C 1
ATOM 1242 O O . GLN A 1 191 ? -12.569 99.563 25.021 1.00 10.72 171 GLN A O 1
ATOM 1248 N N . LEU A 1 192 ? -13.561 99.278 23.009 1.00 10.67 172 LEU A N 1
ATOM 1249 C CA . LEU A 1 192 ? -14.725 98.559 23.536 1.00 10.58 172 LEU A CA 1
ATOM 1250 C C . LEU A 1 192 ? -14.316 97.344 24.373 1.00 10.31 172 LEU A C 1
ATOM 1251 O O . LEU A 1 192 ? -14.832 97.141 25.467 1.00 10.53 172 LEU A O 1
ATOM 1256 N N . SER A 1 193 ? -13.398 96.542 23.836 1.00 10.45 173 SER A N 1
ATOM 1257 C CA . SER A 1 193 ? -12.894 95.333 24.493 1.00 10.39 173 SER A CA 1
ATOM 1258 C C . SER A 1 193 ? -12.243 95.644 25.838 1.00 10.58 173 SER A C 1
ATOM 1259 O O . SER A 1 193 ? -12.428 94.911 26.814 1.00 10.53 173 SER A O 1
ATOM 1262 N N . ARG A 1 194 ? -11.486 96.739 25.876 1.00 10.76 174 ARG A N 1
ATOM 1263 C CA . ARG A 1 194 ? -10.818 97.198 27.089 1.00 11.31 174 ARG A CA 1
ATOM 1264 C C . ARG A 1 194 ? -11.814 97.661 28.151 1.00 11.79 174 ARG A C 1
ATOM 1265 O O . ARG A 1 194 ? -11.666 97.337 29.334 1.00 12.01 174 ARG A O 1
ATOM 1273 N N . MET A 1 195 ? -12.827 98.409 27.718 1.00 12.25 175 MET A N 1
ATOM 1274 C CA . MET A 1 195 ? -13.889 98.875 28.609 1.00 13.27 175 MET A CA 1
ATOM 1275 C C . MET A 1 195 ? -14.674 97.694 29.191 1.00 13.47 175 MET A C 1
ATOM 1276 O O . MET A 1 195 ? -14.935 97.645 30.402 1.00 13.45 175 MET A O 1
ATOM 1281 N N . LEU A 1 196 ? -15.028 96.741 28.332 1.00 13.57 176 LEU A N 1
ATOM 1282 C CA . LEU A 1 196 ? -15.744 95.550 28.779 1.00 14.15 176 LEU A CA 1
ATOM 1283 C C . LEU A 1 196 ? -14.873 94.685 29.697 1.00 14.29 176 LEU A C 1
ATOM 1284 O O . LEU A 1 196 ? -15.374 94.133 30.672 1.00 14.51 176 LEU A O 1
ATOM 1289 N N . ALA A 1 197 ? -13.577 94.584 29.392 1.00 14.47 177 ALA A N 1
ATOM 1290 C CA . ALA A 1 197 ? -12.632 93.889 30.278 1.00 14.95 177 ALA A CA 1
ATOM 1291 C C . ALA A 1 197 ? -12.658 94.446 31.709 1.00 15.20 177 ALA A C 1
ATOM 1292 O O . ALA A 1 197 ? -12.734 93.686 32.671 1.00 14.86 177 ALA A O 1
ATOM 1294 N N . LYS A 1 198 ? -12.617 95.771 31.830 1.00 16.03 178 LYS A N 1
ATOM 1295 C CA . LYS A 1 198 ? -12.622 96.442 33.134 1.00 17.04 178 LYS A CA 1
ATOM 1296 C C . LYS A 1 198 ? -13.923 96.220 33.915 1.00 17.49 178 LYS A C 1
ATOM 1297 O O . LYS A 1 198 ? -13.889 95.985 35.124 1.00 17.80 178 LYS A O 1
ATOM 1303 N N . GLU A 1 199 ? -15.057 96.266 33.220 1.00 18.29 179 GLU A N 1
ATOM 1304 C CA . GLU A 1 199 ? -16.364 96.092 33.859 1.00 19.44 179 GLU A CA 1
ATOM 1305 C C . GLU A 1 199 ? -16.608 94.656 34.339 1.00 18.76 179 GLU A C 1
ATOM 1306 O O . GLU A 1 199 ? -17.112 94.453 35.439 1.00 18.65 179 GLU A O 1
ATOM 1312 N N . LEU A 1 200 ? -16.253 93.669 33.519 1.00 18.53 180 LEU A N 1
ATOM 1313 C CA . LEU A 1 200 ? -16.608 92.275 33.808 1.00 18.45 180 LEU A CA 1
ATOM 1314 C C . LEU A 1 200 ? -15.566 91.484 34.598 1.00 18.03 180 LEU A C 1
ATOM 1315 O O . LEU A 1 200 ? -15.829 90.354 34.998 1.00 17.85 180 LEU A O 1
ATOM 1320 N N . VAL A 1 201 ? -14.398 92.075 34.826 1.00 17.98 181 VAL A N 1
ATOM 1321 C CA . VAL A 1 201 ? -13.281 91.378 35.489 1.00 18.08 181 VAL A CA 1
ATOM 1322 C C . VAL A 1 201 ? -13.653 90.709 36.828 1.00 18.30 181 VAL A C 1
ATOM 1323 O O . VAL A 1 201 ? -13.216 89.580 37.111 1.00 17.83 181 VAL A O 1
ATOM 1327 N N . GLY A 1 202 ? -14.472 91.400 37.627 1.00 18.47 182 GLY A N 1
ATOM 1328 C CA . GLY A 1 202 ? -14.888 90.906 38.942 1.00 18.98 182 GLY A CA 1
ATOM 1329 C C . GLY A 1 202 ? -15.904 89.782 38.893 1.00 19.40 182 GLY A C 1
ATOM 1330 O O . GLY A 1 202 ? -16.154 89.131 39.906 1.00 19.41 182 GLY A O 1
ATOM 1331 N N . GLU A 1 203 ? -16.493 89.571 37.713 1.00 19.81 183 GLU A N 1
ATOM 1332 C CA . GLU A 1 203 ? -17.430 88.477 37.450 1.00 20.10 183 GLU A CA 1
ATOM 1333 C C . GLU A 1 203 ? -16.755 87.254 36.817 1.00 19.76 183 GLU A C 1
ATOM 1334 O O . GLU A 1 203 ? -17.440 86.312 36.395 1.00 19.64 183 GLU A O 1
ATOM 1340 N N . HIS A 1 204 ? -15.423 87.287 36.742 1.00 19.09 184 HIS A N 1
ATOM 1341 C CA . HIS A 1 204 ? -14.607 86.227 36.129 1.00 18.66 184 HIS A CA 1
ATOM 1342 C C . HIS A 1 204 ? -14.919 86.005 34.636 1.00 18.17 184 HIS A C 1
ATOM 1343 O O . HIS A 1 204 ? -15.081 84.871 34.174 1.00 18.20 184 HIS A O 1
ATOM 1350 N N . ILE A 1 205 ? -15.013 87.110 33.901 1.00 17.34 185 ILE A N 1
ATOM 1351 C CA . ILE A 1 205 ? -15.111 87.080 32.449 1.00 16.60 185 ILE A CA 1
ATOM 1352 C C . ILE A 1 205 ? -13.991 87.942 31.874 1.00 16.31 185 ILE A C 1
ATOM 1353 O O . ILE A 1 205 ? -14.011 89.169 31.993 1.00 16.36 185 ILE A O 1
ATOM 1358 N N . ASN A 1 206 ? -13.001 87.279 31.284 1.00 15.81 186 ASN A N 1
ATOM 1359 C CA . ASN A 1 206 ? -11.869 87.944 30.652 1.00 15.32 186 ASN A CA 1
ATOM 1360 C C . ASN A 1 206 ? -12.196 88.335 29.217 1.00 15.10 186 ASN A C 1
ATOM 1361 O O . ASN A 1 206 ? -12.883 87.588 28.500 1.00 14.99 186 ASN A O 1
ATOM 1366 N N . VAL A 1 207 ? -11.707 89.506 28.800 1.00 14.48 187 VAL A N 1
ATOM 1367 C CA . VAL A 1 207 ? -11.855 89.934 27.406 1.00 13.91 187 VAL A CA 1
ATOM 1368 C C . VAL A 1 207 ? -10.571 90.505 26.819 1.00 13.56 187 VAL A C 1
ATOM 1369 O O . VAL A 1 207 ? -9.982 91.446 27.357 1.00 13.31 187 VAL A O 1
ATOM 1373 N N . ASN A 1 208 ? -10.146 89.895 25.715 1.00 12.77 188 ASN A N 1
ATOM 1374 C CA . ASN A 1 208 ? -8.869 90.170 25.084 1.00 12.37 188 ASN A CA 1
ATOM 1375 C C . ASN A 1 208 ? -9.015 90.241 23.573 1.00 11.91 188 ASN A C 1
ATOM 1376 O O . ASN A 1 208 ? -9.941 89.662 23.010 1.00 11.37 188 ASN A O 1
ATOM 1381 N N . VAL A 1 209 ? -8.086 90.953 22.934 1.00 11.77 189 VAL A N 1
ATOM 1382 C CA . VAL A 1 209 ? -8.087 91.140 21.488 1.00 11.63 189 VAL A CA 1
ATOM 1383 C C . VAL A 1 209 ? -6.852 90.507 20.837 1.00 11.69 189 VAL A C 1
ATOM 1384 O O . VAL A 1 209 ? -5.725 90.668 21.325 1.00 12.01 189 VAL A O 1
ATOM 1388 N N . ILE A 1 210 ? -7.082 89.781 19.743 1.00 11.31 190 ILE A N 1
ATOM 1389 C CA . ILE A 1 210 ? -6.014 89.369 18.832 1.00 10.89 190 ILE A CA 1
ATOM 1390 C C . ILE A 1 210 ? -6.045 90.339 17.648 1.00 11.03 190 ILE A C 1
ATOM 1391 O O . ILE A 1 210 ? -7.059 90.421 16.951 1.00 11.11 190 ILE A O 1
ATOM 1396 N N . ALA A 1 211 ? -4.955 91.082 17.442 1.00 10.68 191 ALA A N 1
ATOM 1397 C CA . ALA A 1 211 ? -4.882 92.084 16.365 1.00 11.07 191 ALA A CA 1
ATOM 1398 C C . ALA A 1 211 ? -3.995 91.605 15.219 1.00 11.19 191 ALA A C 1
ATOM 1399 O O . ALA A 1 211 ? -2.784 91.811 15.242 1.00 11.22 191 ALA A O 1
ATOM 1401 N N . PRO A 1 212 ? -4.591 90.939 14.218 1.00 11.86 192 PRO A N 1
ATOM 1402 C CA . PRO A 1 212 ? -3.757 90.343 13.170 1.00 12.53 192 PRO A CA 1
ATOM 1403 C C . PRO A 1 212 ? -3.251 91.336 12.129 1.00 13.08 192 PRO A C 1
ATOM 1404 O O . PRO A 1 212 ? -3.860 92.382 11.910 1.00 13.26 192 PRO A O 1
ATOM 1408 N N . GLY A 1 213 ? -2.122 91.002 11.514 1.00 13.96 193 GLY A N 1
ATOM 1409 C CA . GLY A 1 213 ? -1.715 91.614 10.256 1.00 15.06 193 GLY A CA 1
ATOM 1410 C C . GLY A 1 213 ? -2.298 90.808 9.106 1.00 16.04 193 GLY A C 1
ATOM 1411 O O . GLY A 1 213 ? -3.460 90.393 9.156 1.00 16.41 193 GLY A O 1
ATOM 1412 N N . ARG A 1 214 ? -1.497 90.570 8.071 1.00 16.77 194 ARG A N 1
ATOM 1413 C CA . ARG A 1 214 ? -1.971 89.828 6.899 1.00 17.57 194 ARG A CA 1
ATOM 1414 C C . ARG A 1 214 ? -2.124 88.333 7.143 1.00 17.46 194 ARG A C 1
ATOM 1415 O O . ARG A 1 214 ? -1.175 87.655 7.536 1.00 17.31 194 ARG A O 1
ATOM 1423 N N . PHE A 1 215 ? -3.328 87.835 6.894 1.00 17.89 195 PHE A N 1
ATOM 1424 C CA . PHE A 1 215 ? -3.598 86.406 6.849 1.00 18.57 195 PHE A CA 1
ATOM 1425 C C . PHE A 1 215 ? -4.363 86.065 5.562 1.00 19.66 195 PHE A C 1
ATOM 1426 O O . PHE A 1 215 ? -5.100 86.905 5.052 1.00 19.02 195 PHE A O 1
ATOM 1434 N N . PRO A 1 216 ? -4.157 84.847 5.013 1.00 21.09 196 PRO A N 1
ATOM 1435 C CA . PRO A 1 216 ? -4.907 84.428 3.821 1.00 22.49 196 PRO A CA 1
ATOM 1436 C C . PRO A 1 216 ? -6.404 84.325 4.093 1.00 24.08 196 PRO A C 1
ATOM 1437 O O . PRO A 1 216 ? -6.820 83.720 5.085 1.00 24.32 196 PRO A O 1
ATOM 1441 N N . SER A 1 217 ? -7.197 84.940 3.227 1.00 26.06 197 SER A N 1
ATOM 1442 C CA . SER A 1 217 ? -8.654 84.899 3.324 1.00 28.12 197 SER A CA 1
ATOM 1443 C C . SER A 1 217 ? -9.267 85.248 1.972 1.00 29.63 197 SER A C 1
ATOM 1444 O O . SER A 1 217 ? -8.547 85.469 0.993 1.00 29.80 197 SER A O 1
ATOM 1447 N N . ARG A 1 218 ? -10.595 85.287 1.935 1.00 31.65 198 ARG A N 1
ATOM 1448 C CA . ARG A 1 218 ? -11.355 85.619 0.738 1.00 33.69 198 ARG A CA 1
ATOM 1449 C C . ARG A 1 218 ? -11.092 87.065 0.327 1.00 34.76 198 ARG A C 1
ATOM 1450 O O . ARG A 1 218 ? -10.991 87.378 -0.864 1.00 35.01 198 ARG A O 1
ATOM 1458 N N . MET A 1 219 ? -10.974 87.932 1.331 1.00 36.14 199 MET A N 1
ATOM 1459 C CA . MET A 1 219 ? -10.734 89.362 1.144 1.00 37.77 199 MET A CA 1
ATOM 1460 C C . MET A 1 219 ? -9.397 89.671 0.455 1.00 37.92 199 MET A C 1
ATOM 1461 O O . MET A 1 219 ? -9.279 90.674 -0.249 1.00 38.13 199 MET A O 1
ATOM 1466 N N . THR A 1 220 ? -8.404 88.802 0.653 1.00 38.49 200 THR A N 1
ATOM 1467 C CA . THR A 1 220 ? -7.042 89.042 0.155 1.00 38.83 200 THR A CA 1
ATOM 1468 C C . THR A 1 220 ? -6.602 88.120 -0.991 1.00 39.18 200 THR A C 1
ATOM 1469 O O . THR A 1 220 ? -5.480 88.253 -1.490 1.00 39.35 200 THR A O 1
ATOM 1473 N N . ARG A 1 221 ? -7.473 87.202 -1.413 1.00 39.55 201 ARG A N 1
ATOM 1474 C CA . ARG A 1 221 ? -7.104 86.170 -2.396 1.00 40.07 201 ARG A CA 1
ATOM 1475 C C . ARG A 1 221 ? -6.582 86.714 -3.739 1.00 40.06 201 ARG A C 1
ATOM 1476 O O . ARG A 1 221 ? -5.801 86.041 -4.421 1.00 40.01 201 ARG A O 1
ATOM 1484 N N . HIS A 1 222 ? -7.011 87.922 -4.108 1.00 40.14 202 HIS A N 1
ATOM 1485 C CA . HIS A 1 222 ? -6.561 88.571 -5.343 1.00 40.15 202 HIS A CA 1
ATOM 1486 C C . HIS A 1 222 ? -5.081 88.973 -5.291 1.00 40.06 202 HIS A C 1
ATOM 1487 O O . HIS A 1 222 ? -4.388 88.958 -6.311 1.00 40.08 202 HIS A O 1
ATOM 1494 N N . ILE A 1 223 ? -4.611 89.340 -4.101 1.00 39.83 203 ILE A N 1
ATOM 1495 C CA . ILE A 1 223 ? -3.205 89.657 -3.888 1.00 39.61 203 ILE A CA 1
ATOM 1496 C C . ILE A 1 223 ? -2.388 88.364 -3.940 1.00 39.49 203 ILE A C 1
ATOM 1497 O O . ILE A 1 223 ? -1.334 88.312 -4.578 1.00 39.61 203 ILE A O 1
ATOM 1502 N N . ALA A 1 224 ? -2.913 87.317 -3.303 1.00 39.23 204 ALA A N 1
ATOM 1503 C CA . ALA A 1 224 ? -2.229 86.028 -3.180 1.00 39.14 204 ALA A CA 1
ATOM 1504 C C . ALA A 1 224 ? -2.011 85.293 -4.506 1.00 39.13 204 ALA A C 1
ATOM 1505 O O . ALA A 1 224 ? -1.079 84.494 -4.625 1.00 39.17 204 ALA A O 1
ATOM 1507 N N . ASN A 1 225 ? -2.866 85.559 -5.489 1.00 39.19 205 ASN A N 1
ATOM 1508 C CA . ASN A 1 225 ? -2.785 84.895 -6.794 1.00 39.29 205 ASN A CA 1
ATOM 1509 C C . ASN A 1 225 ? -1.933 85.648 -7.831 1.00 39.35 205 ASN A C 1
ATOM 1510 O O . ASN A 1 225 ? -1.495 85.069 -8.834 1.00 39.54 205 ASN A O 1
ATOM 1515 N N . ASP A 1 226 ? -1.706 86.934 -7.576 1.00 39.03 206 ASP A N 1
ATOM 1516 C CA . ASP A 1 226 ? -0.833 87.763 -8.403 1.00 38.86 206 ASP A CA 1
ATOM 1517 C C . ASP A 1 226 ? 0.560 87.820 -7.762 1.00 38.44 206 ASP A C 1
ATOM 1518 O O . ASP A 1 226 ? 0.713 88.374 -6.676 1.00 38.67 206 ASP A O 1
ATOM 1523 N N . PRO A 1 227 ? 1.578 87.238 -8.431 1.00 38.09 207 PRO A N 1
ATOM 1524 C CA . PRO A 1 227 ? 2.950 87.183 -7.897 1.00 37.56 207 PRO A CA 1
ATOM 1525 C C . PRO A 1 227 ? 3.534 88.556 -7.556 1.00 36.83 207 PRO A C 1
ATOM 1526 O O . PRO A 1 227 ? 4.249 88.696 -6.562 1.00 36.73 207 PRO A O 1
ATOM 1530 N N . GLN A 1 228 ? 3.208 89.552 -8.373 1.00 36.05 208 GLN A N 1
ATOM 1531 C CA . GLN A 1 228 ? 3.726 90.910 -8.219 1.00 35.30 208 GLN A CA 1
ATOM 1532 C C . GLN A 1 228 ? 3.077 91.646 -7.048 1.00 34.50 208 GLN A C 1
ATOM 1533 O O . GLN A 1 228 ? 3.767 92.322 -6.270 1.00 34.51 208 GLN A O 1
ATOM 1539 N N . ALA A 1 229 ? 1.757 91.515 -6.928 1.00 33.40 209 ALA A N 1
ATOM 1540 C CA . ALA A 1 229 ? 1.021 92.131 -5.823 1.00 32.42 209 ALA A CA 1
ATOM 1541 C C . ALA A 1 229 ? 1.421 91.513 -4.479 1.00 31.57 209 ALA A C 1
ATOM 1542 O O . ALA A 1 229 ? 1.637 92.232 -3.502 1.00 31.53 209 ALA A O 1
ATOM 1544 N N . LEU A 1 230 ? 1.540 90.184 -4.456 1.00 30.50 210 LEU A N 1
ATOM 1545 C CA . LEU A 1 230 ? 1.952 89.436 -3.271 1.00 29.45 210 LEU A CA 1
ATOM 1546 C C . LEU A 1 230 ? 3.347 89.850 -2.792 1.00 28.79 210 LEU A C 1
ATOM 1547 O O . LEU A 1 230 ? 3.579 89.964 -1.583 1.00 28.57 210 LEU A O 1
ATOM 1552 N N . GLU A 1 231 ? 4.265 90.068 -3.742 1.00 28.04 211 GLU A N 1
ATOM 1553 C CA . GLU A 1 231 ? 5.649 90.471 -3.449 1.00 27.06 211 GLU A CA 1
ATOM 1554 C C . GLU A 1 231 ? 5.670 91.824 -2.752 1.00 26.52 211 GLU A C 1
ATOM 1555 O O . GLU A 1 231 ? 6.300 91.983 -1.708 1.00 26.37 211 GLU A O 1
ATOM 1561 N N . ALA A 1 232 ? 4.974 92.791 -3.351 1.00 25.81 212 ALA A N 1
ATOM 1562 C CA . ALA A 1 232 ? 4.900 94.156 -2.841 1.00 25.11 212 ALA A CA 1
ATOM 1563 C C . ALA A 1 232 ? 4.201 94.223 -1.481 1.00 24.63 212 ALA A C 1
ATOM 1564 O O . ALA A 1 232 ? 4.597 95.006 -0.620 1.00 24.63 212 ALA A O 1
ATOM 1566 N N . ASP A 1 233 ? 3.171 93.398 -1.296 1.00 23.95 213 ASP A N 1
ATOM 1567 C CA . ASP A 1 233 ? 2.459 93.323 -0.014 1.00 23.39 213 ASP A CA 1
ATOM 1568 C C . ASP A 1 233 ? 3.332 92.692 1.073 1.00 22.50 213 ASP A C 1
ATOM 1569 O O . ASP A 1 233 ? 3.406 93.200 2.191 1.00 22.57 213 ASP A O 1
ATOM 1574 N N . SER A 1 234 ? 3.998 91.593 0.734 1.00 21.72 214 SER A N 1
ATOM 1575 C CA . SER A 1 234 ? 4.938 90.944 1.651 1.00 20.74 214 SER A CA 1
ATOM 1576 C C . SER A 1 234 ? 6.100 91.863 2.036 1.00 20.08 214 SER A C 1
ATOM 1577 O O . SER A 1 234 ? 6.588 91.806 3.162 1.00 20.07 214 SER A O 1
ATOM 1580 N N . ALA A 1 235 ? 6.535 92.708 1.104 1.00 19.38 215 ALA A N 1
ATOM 1581 C CA . ALA A 1 235 ? 7.645 93.635 1.357 1.00 19.04 215 ALA A CA 1
ATOM 1582 C C . ALA A 1 235 ? 7.278 94.731 2.362 1.00 18.76 215 ALA A C 1
ATOM 1583 O O . ALA A 1 235 ? 8.155 95.284 3.022 1.00 18.76 215 ALA A O 1
ATOM 1585 N N . SER A 1 236 ? 5.989 95.046 2.474 1.00 18.35 216 SER A N 1
ATOM 1586 C CA . SER A 1 236 ? 5.538 96.073 3.416 1.00 18.40 216 SER A CA 1
ATOM 1587 C C . SER A 1 236 ? 5.515 95.570 4.869 1.00 17.93 216 SER A C 1
ATOM 1588 O O . SER A 1 236 ? 5.380 96.360 5.805 1.00 17.91 216 SER A O 1
ATOM 1591 N N . ILE A 1 237 ? 5.671 94.255 5.036 1.00 17.16 217 ILE A N 1
ATOM 1592 C CA . ILE A 1 237 ? 5.650 93.598 6.342 1.00 16.25 217 ILE A CA 1
ATOM 1593 C C . ILE A 1 237 ? 7.081 93.298 6.784 1.00 15.72 217 ILE A C 1
ATOM 1594 O O . ILE A 1 237 ? 7.828 92.667 6.047 1.00 15.49 217 ILE A O 1
ATOM 1599 N N . PRO A 1 238 ? 7.474 93.762 7.985 1.00 15.59 218 PRO A N 1
ATOM 1600 C CA . PRO A 1 238 ? 8.834 93.542 8.491 1.00 15.47 218 PRO A CA 1
ATOM 1601 C C . PRO A 1 238 ? 9.342 92.091 8.424 1.00 15.42 218 PRO A C 1
ATOM 1602 O O . PRO A 1 238 ? 10.513 91.873 8.103 1.00 15.30 218 PRO A O 1
ATOM 1606 N N . MET A 1 239 ? 8.472 91.119 8.687 1.00 15.57 219 MET A N 1
ATOM 1607 C CA . MET A 1 239 ? 8.835 89.703 8.575 1.00 15.80 219 MET A CA 1
ATOM 1608 C C . MET A 1 239 ? 8.819 89.178 7.134 1.00 16.12 219 MET A C 1
ATOM 1609 O O . MET A 1 239 ? 9.218 88.037 6.883 1.00 16.02 219 MET A O 1
ATOM 1614 N N . GLY A 1 240 ? 8.336 90.002 6.205 1.00 16.43 220 GLY A N 1
ATOM 1615 C CA . GLY A 1 240 ? 8.399 89.699 4.778 1.00 17.00 220 GLY A CA 1
ATOM 1616 C C . GLY A 1 240 ? 7.485 88.582 4.310 1.00 17.70 220 GLY A C 1
ATOM 1617 O O . GLY A 1 240 ? 7.734 87.965 3.267 1.00 18.09 220 GLY A O 1
ATOM 1618 N N . ARG A 1 241 ? 6.423 88.324 5.072 1.00 17.76 221 ARG A N 1
ATOM 1619 C CA . ARG A 1 241 ? 5.490 87.235 4.770 1.00 17.93 221 ARG A CA 1
ATOM 1620 C C . ARG A 1 241 ? 4.155 87.447 5.465 1.00 17.73 221 ARG A C 1
ATOM 1621 O O . ARG A 1 241 ? 4.056 88.206 6.429 1.00 17.70 221 ARG A O 1
ATOM 1629 N N . TRP A 1 242 ? 3.142 86.755 4.955 1.00 17.53 222 TRP A N 1
ATOM 1630 C CA . TRP A 1 242 ? 1.829 86.665 5.570 1.00 17.35 222 TRP A CA 1
ATOM 1631 C C . TRP A 1 242 ? 1.846 85.700 6.750 1.00 16.97 222 TRP A C 1
ATOM 1632 O O . TRP A 1 242 ? 2.733 84.842 6.856 1.00 16.48 222 TRP A O 1
ATOM 1643 N N . GLY A 1 243 ? 0.856 85.840 7.631 1.00 16.70 223 GLY A N 1
ATOM 1644 C CA . GLY A 1 243 ? 0.666 84.906 8.737 1.00 16.85 223 GLY A CA 1
ATOM 1645 C C . GLY A 1 243 ? 0.244 83.532 8.252 1.00 17.05 223 GLY A C 1
ATOM 1646 O O . GLY A 1 243 ? -0.437 83.408 7.229 1.00 17.16 223 GLY A O 1
ATOM 1647 N N . ARG A 1 244 ? 0.655 82.502 8.986 1.00 17.28 224 ARG A N 1
ATOM 1648 C CA . ARG A 1 244 ? 0.283 81.119 8.685 1.00 17.54 224 ARG A CA 1
ATOM 1649 C C . ARG A 1 244 ? -0.924 80.718 9.526 1.00 17.77 224 ARG A C 1
ATOM 1650 O O . ARG A 1 244 ? -1.039 81.158 10.671 1.00 18.12 224 ARG A O 1
ATOM 1658 N N . PRO A 1 245 ? -1.828 79.881 8.969 1.00 17.76 225 PRO A N 1
ATOM 1659 C CA . PRO A 1 245 ? -3.038 79.459 9.689 1.00 17.68 225 PRO A CA 1
ATOM 1660 C C . PRO A 1 245 ? -2.758 78.873 11.072 1.00 17.52 225 PRO A C 1
ATOM 1661 O O . PRO A 1 245 ? -3.526 79.110 12.020 1.00 17.48 225 PRO A O 1
ATOM 1665 N N . GLU A 1 246 ? -1.671 78.111 11.173 1.00 16.93 226 GLU A N 1
ATOM 1666 C CA . GLU A 1 246 ? -1.304 77.426 12.406 1.00 16.72 226 GLU A CA 1
ATOM 1667 C C . GLU A 1 246 ? -0.881 78.393 13.519 1.00 16.07 226 GLU A C 1
ATOM 1668 O O . GLU A 1 246 ? -0.952 78.060 14.701 1.00 15.87 226 GLU A O 1
ATOM 1674 N N . GLU A 1 247 ? -0.432 79.581 13.122 1.00 15.28 227 GLU A N 1
ATOM 1675 C CA . GLU A 1 247 ? 0.029 80.597 14.058 1.00 14.25 227 GLU A CA 1
ATOM 1676 C C . GLU A 1 247 ? -1.159 81.287 14.716 1.00 14.00 227 GLU A C 1
ATOM 1677 O O . GLU A 1 247 ? -1.117 81.615 15.902 1.00 13.29 227 GLU A O 1
ATOM 1683 N N . MET A 1 248 ? -2.212 81.499 13.927 1.00 13.72 228 MET A N 1
ATOM 1684 C CA . MET A 1 248 ? -3.467 82.043 14.427 1.00 13.33 228 MET A CA 1
ATOM 1685 C C . MET A 1 248 ? -4.139 81.040 15.349 1.00 13.07 228 MET A C 1
ATOM 1686 O O . MET A 1 248 ? -4.676 81.416 16.396 1.00 12.94 228 MET A O 1
ATOM 1691 N N . ALA A 1 249 ? -4.112 79.770 14.943 1.00 12.79 229 ALA A N 1
ATOM 1692 C CA . ALA A 1 249 ? -4.686 78.680 15.728 1.00 12.79 229 ALA A CA 1
ATOM 1693 C C . ALA A 1 249 ? -3.998 78.572 17.088 1.00 12.66 229 ALA A C 1
ATOM 1694 O O . ALA A 1 249 ? -4.666 78.524 18.114 1.00 12.53 229 ALA A O 1
ATOM 1696 N N . ALA A 1 250 ? -2.666 78.558 17.091 1.00 12.56 230 ALA A N 1
ATOM 1697 C CA . ALA A 1 250 ? -1.910 78.424 18.336 1.00 12.57 230 ALA A CA 1
ATOM 1698 C C . ALA A 1 250 ? -2.210 79.561 19.325 1.00 12.54 230 ALA A C 1
ATOM 1699 O O . ALA A 1 250 ? -2.415 79.309 20.520 1.00 12.28 230 ALA A O 1
ATOM 1701 N N . LEU A 1 251 ? -2.262 80.795 18.822 1.00 12.21 231 LEU A N 1
ATOM 1702 C CA . LEU A 1 251 ? -2.524 81.965 19.668 1.00 12.45 231 LEU A CA 1
ATOM 1703 C C . LEU A 1 251 ? -3.940 81.943 20.248 1.00 12.41 231 LEU A C 1
ATOM 1704 O O . LEU A 1 251 ? -4.137 82.246 21.417 1.00 12.60 231 LEU A O 1
ATOM 1709 N N . ALA A 1 252 ? -4.922 81.596 19.424 1.00 12.60 232 ALA A N 1
ATOM 1710 C CA . ALA A 1 252 ? -6.306 81.521 19.875 1.00 12.86 232 ALA A CA 1
ATOM 1711 C C . ALA A 1 252 ? -6.468 80.477 20.986 1.00 13.18 232 ALA A C 1
ATOM 1712 O O . ALA A 1 252 ? -7.125 80.746 21.986 1.00 13.01 232 ALA A O 1
ATOM 1714 N N . ILE A 1 253 ? -5.854 79.305 20.801 1.00 13.30 233 ILE A N 1
ATOM 1715 C CA . ILE A 1 253 ? -5.821 78.244 21.815 1.00 13.61 233 ILE A CA 1
ATOM 1716 C C . ILE A 1 253 ? -5.187 78.738 23.117 1.00 14.07 233 ILE A C 1
ATOM 1717 O O . ILE A 1 253 ? -5.782 78.595 24.190 1.00 14.26 233 ILE A O 1
ATOM 1722 N N . SER A 1 254 ? -3.987 79.311 23.018 1.00 14.49 234 SER A N 1
ATOM 1723 C CA . SER A 1 254 ? -3.256 79.824 24.183 1.00 15.21 234 SER A CA 1
ATOM 1724 C C . SER A 1 254 ? -4.119 80.776 25.005 1.00 15.25 234 SER A C 1
ATOM 1725 O O . SER A 1 254 ? -4.209 80.661 26.223 1.00 15.24 234 SER A O 1
ATOM 1728 N N . LEU A 1 255 ? -4.745 81.707 24.300 1.00 15.61 235 LEU A N 1
ATOM 1729 C CA . LEU A 1 255 ? -5.565 82.758 24.866 1.00 16.01 235 LEU A CA 1
ATOM 1730 C C . LEU A 1 255 ? -6.805 82.217 25.571 1.00 15.91 235 LEU A C 1
ATOM 1731 O O . LEU A 1 255 ? -7.242 82.753 26.595 1.00 15.79 235 LEU A O 1
ATOM 1736 N N . ALA A 1 256 ? -7.370 81.158 25.001 1.00 15.75 236 ALA A N 1
ATOM 1737 C CA . ALA A 1 256 ? -8.572 80.537 25.521 1.00 15.82 236 ALA A CA 1
ATOM 1738 C C . ALA A 1 256 ? -8.258 79.680 26.746 1.00 15.70 236 ALA A C 1
ATOM 1739 O O . ALA A 1 256 ? -9.150 79.360 27.524 1.00 15.98 236 ALA A O 1
ATOM 1741 N N . GLY A 1 257 ? -6.988 79.326 26.921 1.00 15.37 237 GLY A N 1
ATOM 1742 C CA . GLY A 1 257 ? -6.579 78.431 28.000 1.00 14.99 237 GLY A CA 1
ATOM 1743 C C . GLY A 1 257 ? -5.859 79.096 29.156 1.00 14.57 237 GLY A C 1
ATOM 1744 O O . GLY A 1 257 ? -6.199 80.207 29.549 1.00 14.73 237 GLY A O 1
ATOM 1745 N N . THR A 1 258 ? -4.857 78.396 29.685 1.00 14.06 238 THR A N 1
ATOM 1746 C CA . THR A 1 258 ? -4.147 78.780 30.901 1.00 13.89 238 THR A CA 1
ATOM 1747 C C . THR A 1 258 ? -3.307 80.050 30.729 1.00 13.89 238 THR A C 1
ATOM 1748 O O . THR A 1 258 ? -3.263 80.885 31.642 1.00 13.34 238 THR A O 1
ATOM 1752 N N . ALA A 1 259 ? -2.674 80.199 29.560 1.00 13.92 239 ALA A N 1
ATOM 1753 C CA . ALA A 1 259 ? -1.890 81.409 29.223 1.00 14.07 239 ALA A CA 1
ATOM 1754 C C . ALA A 1 259 ? -2.730 82.685 29.240 1.00 13.88 239 ALA A C 1
ATOM 1755 O O . ALA A 1 259 ? -2.221 83.755 29.577 1.00 14.30 239 ALA A O 1
ATOM 1757 N N . GLY A 1 260 ? -4.011 82.563 28.896 1.00 13.34 240 GLY A N 1
ATOM 1758 C CA . GLY A 1 260 ? -4.920 83.702 28.889 1.00 13.04 240 GLY A CA 1
ATOM 1759 C C . GLY A 1 260 ? -5.737 83.924 30.156 1.00 12.79 240 GLY A C 1
ATOM 1760 O O . GLY A 1 260 ? -6.478 84.902 30.237 1.00 12.85 240 GLY A O 1
ATOM 1761 N N . ALA A 1 261 ? -5.603 83.033 31.144 1.00 12.67 241 ALA A N 1
ATOM 1762 C CA . ALA A 1 261 ? -6.446 83.079 32.356 1.00 12.31 241 ALA A CA 1
ATOM 1763 C C . ALA A 1 261 ? -6.177 84.270 33.273 1.00 12.18 241 ALA A C 1
ATOM 1764 O O . ALA A 1 261 ? -7.100 84.788 33.911 1.00 12.43 241 ALA A O 1
ATOM 1766 N N . TYR A 1 262 ? -4.923 84.706 33.343 1.00 11.73 242 TYR A N 1
ATOM 1767 C CA . TYR A 1 262 ? -4.566 85.891 34.132 1.00 11.16 242 TYR A CA 1
ATOM 1768 C C . TYR A 1 262 ? -4.480 87.144 33.234 1.00 11.39 242 TYR A C 1
ATOM 1769 O O . TYR A 1 262 ? -3.912 88.163 33.619 1.00 11.82 242 TYR A O 1
ATOM 1778 N N . MET A 1 263 ? -5.084 87.062 32.049 1.00 11.42 243 MET A N 1
ATOM 1779 C CA . MET A 1 263 ? -5.094 88.157 31.076 1.00 11.68 243 MET A CA 1
ATOM 1780 C C . MET A 1 263 ? -6.486 88.736 30.900 1.00 11.15 243 MET A C 1
ATOM 1781 O O . MET A 1 263 ? -7.455 87.997 30.749 1.00 11.08 243 MET A O 1
ATOM 1786 N N . THR A 1 264 ? -6.582 90.060 30.908 1.00 10.75 244 THR A N 1
ATOM 1787 C CA . THR A 1 264 ? -7.792 90.743 30.449 1.00 10.46 244 THR A CA 1
ATOM 1788 C C . THR A 1 264 ? -7.464 92.181 30.048 1.00 10.57 244 THR A C 1
ATOM 1789 O O . THR A 1 264 ? -6.619 92.831 30.673 1.00 10.55 244 THR A O 1
ATOM 1793 N N . GLY A 1 265 ? -8.118 92.652 28.990 1.00 10.67 245 GLY A N 1
ATOM 1794 C CA . GLY A 1 265 ? -7.885 93.988 28.448 1.00 10.35 245 GLY A CA 1
ATOM 1795 C C . GLY A 1 265 ? -6.711 94.091 27.488 1.00 10.44 245 GLY A C 1
ATOM 1796 O O . GLY A 1 265 ? -6.347 95.201 27.063 1.00 10.65 245 GLY A O 1
ATOM 1797 N N . ASN A 1 266 ? -6.118 92.947 27.146 1.00 9.99 246 ASN A N 1
ATOM 1798 C CA . ASN A 1 266 ? -4.959 92.903 26.251 1.00 9.93 246 ASN A CA 1
ATOM 1799 C C . ASN A 1 266 ? -5.351 93.016 24.783 1.00 9.59 246 ASN A C 1
ATOM 1800 O O . ASN A 1 266 ? -6.381 92.494 24.375 1.00 9.61 246 ASN A O 1
ATOM 1805 N N . VAL A 1 267 ? -4.515 93.711 24.009 1.00 9.70 247 VAL A N 1
ATOM 1806 C CA . VAL A 1 267 ? -4.623 93.789 22.550 1.00 9.11 247 VAL A CA 1
ATOM 1807 C C . VAL A 1 267 ? -3.294 93.307 21.988 1.00 9.10 247 VAL A C 1
ATOM 1808 O O . VAL A 1 267 ? -2.290 94.009 22.061 1.00 9.32 247 VAL A O 1
ATOM 1812 N N . ILE A 1 268 ? -3.290 92.104 21.429 1.00 9.03 248 ILE A N 1
ATOM 1813 C CA . ILE A 1 268 ? -2.042 91.420 21.075 1.00 8.88 248 ILE A CA 1
ATOM 1814 C C . ILE A 1 268 ? -1.859 91.298 19.561 1.00 9.12 248 ILE A C 1
ATOM 1815 O O . ILE A 1 268 ? -2.547 90.503 18.920 1.00 9.44 248 ILE A O 1
ATOM 1820 N N . PRO A 1 269 ? -0.944 92.095 18.980 1.00 9.19 249 PRO A N 1
ATOM 1821 C CA . PRO A 1 269 ? -0.640 91.929 17.556 1.00 9.30 249 PRO A CA 1
ATOM 1822 C C . PRO A 1 269 ? -0.054 90.553 17.174 1.00 9.62 249 PRO A C 1
ATOM 1823 O O . PRO A 1 269 ? 0.745 89.963 17.915 1.00 9.45 249 PRO A O 1
ATOM 1827 N N . ILE A 1 270 ? -0.492 90.051 16.024 1.00 9.71 250 ILE A N 1
ATOM 1828 C CA . ILE A 1 270 ? 0.108 88.887 15.389 1.00 9.95 250 ILE A CA 1
ATOM 1829 C C . ILE A 1 270 ? 0.230 89.265 13.900 1.00 9.92 250 ILE A C 1
ATOM 1830 O O . ILE A 1 270 ? -0.607 88.918 13.059 1.00 9.40 250 ILE A O 1
ATOM 1835 N N . ASP A 1 271 ? 1.295 90.007 13.606 1.00 9.79 251 ASP A N 1
ATOM 1836 C CA . ASP A 1 271 ? 1.327 90.878 12.437 1.00 10.25 251 ASP A CA 1
ATOM 1837 C C . ASP A 1 271 ? 2.682 90.977 11.718 1.00 10.44 251 ASP A C 1
ATOM 1838 O O . ASP A 1 271 ? 2.861 91.832 10.851 1.00 10.80 251 ASP A O 1
ATOM 1843 N N . GLY A 1 272 ? 3.633 90.128 12.084 1.00 10.66 252 GLY A N 1
ATOM 1844 C CA . GLY A 1 272 ? 4.967 90.174 11.482 1.00 11.08 252 GLY A CA 1
ATOM 1845 C C . GLY A 1 272 ? 5.780 91.416 11.808 1.00 11.55 252 GLY A C 1
ATOM 1846 O O . GLY A 1 272 ? 6.731 91.742 11.093 1.00 11.43 252 GLY A O 1
ATOM 1847 N N . GLY A 1 273 ? 5.406 92.103 12.889 1.00 11.87 253 GLY A N 1
ATOM 1848 C CA . GLY A 1 273 ? 6.054 93.341 13.319 1.00 12.50 253 GLY A CA 1
ATOM 1849 C C . GLY A 1 273 ? 5.488 94.627 12.723 1.00 13.10 253 GLY A C 1
ATOM 1850 O O . GLY A 1 273 ? 6.091 95.695 12.864 1.00 13.15 253 GLY A O 1
ATOM 1851 N N . PHE A 1 274 ? 4.338 94.530 12.057 1.00 13.24 254 PHE A N 1
ATOM 1852 C CA . PHE A 1 274 ? 3.721 95.678 11.375 1.00 13.47 254 PHE A CA 1
ATOM 1853 C C . PHE A 1 274 ? 3.413 96.870 12.302 1.00 13.55 254 PHE A C 1
ATOM 1854 O O . PHE A 1 274 ? 3.537 98.031 11.888 1.00 13.41 254 PHE A O 1
ATOM 1862 N N . HIS A 1 275 ? 3.024 96.574 13.545 1.00 13.43 255 HIS A N 1
ATOM 1863 C CA . HIS A 1 275 ? 2.668 97.593 14.536 1.00 13.55 255 HIS A CA 1
ATOM 1864 C C . HIS A 1 275 ? 3.804 98.552 14.872 1.00 14.00 255 HIS A C 1
ATOM 1865 O O . HIS A 1 275 ? 3.563 99.684 15.311 1.00 14.25 255 HIS A O 1
ATOM 1872 N N . LEU A 1 276 ? 5.037 98.105 14.661 1.00 14.25 256 LEU A N 1
ATOM 1873 C CA . LEU A 1 276 ? 6.210 98.891 15.024 1.00 14.45 256 LEU A CA 1
ATOM 1874 C C . LEU A 1 276 ? 6.390 100.091 14.102 1.00 14.71 256 LEU A C 1
ATOM 1875 O O . LEU A 1 276 ? 6.701 101.189 14.570 1.00 14.90 256 LEU A O 1
ATOM 1881 N N . MET B 1 21 ? -1.720 139.917 19.881 1.00 31.15 1 MET B N 1
ATOM 1882 C CA . MET B 1 21 ? -1.145 138.781 20.665 1.00 31.21 1 MET B CA 1
ATOM 1883 C C . MET B 1 21 ? 0.282 138.487 20.207 1.00 30.72 1 MET B C 1
ATOM 1884 O O . MET B 1 21 ? 0.615 138.691 19.035 1.00 30.82 1 MET B O 1
ATOM 1889 N N . HIS B 1 22 ? 1.118 138.020 21.137 1.00 30.04 2 HIS B N 1
ATOM 1890 C CA . HIS B 1 22 ? 2.492 137.595 20.845 1.00 29.30 2 HIS B CA 1
ATOM 1891 C C . HIS B 1 22 ? 2.522 136.575 19.690 1.00 28.60 2 HIS B C 1
ATOM 1892 O O . HIS B 1 22 ? 1.669 135.687 19.636 1.00 28.43 2 HIS B O 1
ATOM 1899 N N . PRO B 1 23 ? 3.497 136.708 18.761 1.00 27.96 3 PRO B N 1
ATOM 1900 C CA . PRO B 1 23 ? 3.622 135.857 17.571 1.00 27.35 3 PRO B CA 1
ATOM 1901 C C . PRO B 1 23 ? 3.586 134.341 17.807 1.00 26.68 3 PRO B C 1
ATOM 1902 O O . PRO B 1 23 ? 3.182 133.601 16.902 1.00 26.15 3 PRO B O 1
ATOM 1906 N N . TYR B 1 24 ? 4.009 133.876 18.987 1.00 26.12 4 TYR B N 1
ATOM 1907 C CA . TYR B 1 24 ? 3.914 132.440 19.297 1.00 25.60 4 TYR B CA 1
ATOM 1908 C C . TYR B 1 24 ? 2.465 131.974 19.273 1.00 24.80 4 TYR B C 1
ATOM 1909 O O . TYR B 1 24 ? 2.182 130.846 18.879 1.00 25.12 4 TYR B O 1
ATOM 1918 N N . PHE B 1 25 ? 1.551 132.855 19.669 1.00 23.63 5 PHE B N 1
ATOM 1919 C CA . PHE B 1 25 ? 0.158 132.471 19.853 1.00 22.85 5 PHE B CA 1
ATOM 1920 C C . PHE B 1 25 ? -0.809 133.217 18.941 1.00 22.46 5 PHE B C 1
ATOM 1921 O O . PHE B 1 25 ? -2.001 132.913 18.916 1.00 22.67 5 PHE B O 1
ATOM 1929 N N . SER B 1 26 ? -0.281 134.175 18.182 1.00 21.80 6 SER B N 1
ATOM 1930 C CA . SER B 1 26 ? -1.086 134.996 17.283 1.00 21.39 6 SER B CA 1
ATOM 1931 C C . SER B 1 26 ? -1.626 134.223 16.078 1.00 21.10 6 SER B C 1
ATOM 1932 O O . SER B 1 26 ? -0.888 133.485 15.418 1.00 21.11 6 SER B O 1
ATOM 1935 N N . LEU B 1 27 ? -2.910 134.422 15.792 1.00 20.68 7 LEU B N 1
ATOM 1936 C CA . LEU B 1 27 ? -3.552 133.821 14.624 1.00 20.30 7 LEU B CA 1
ATOM 1937 C C . LEU B 1 27 ? -4.079 134.876 13.643 1.00 20.37 7 LEU B C 1
ATOM 1938 O O . LEU B 1 27 ? -4.978 134.599 12.836 1.00 20.46 7 LEU B O 1
ATOM 1943 N N . ALA B 1 28 ? -3.513 136.082 13.718 1.00 20.17 8 ALA B N 1
ATOM 1944 C CA . ALA B 1 28 ? -3.846 137.173 12.801 1.00 20.08 8 ALA B CA 1
ATOM 1945 C C . ALA B 1 28 ? -3.604 136.753 11.355 1.00 19.82 8 ALA B C 1
ATOM 1946 O O . ALA B 1 28 ? -2.561 136.179 11.039 1.00 20.24 8 ALA B O 1
ATOM 1948 N N . GLY B 1 29 ? -4.575 137.027 10.486 1.00 19.48 9 GLY B N 1
ATOM 1949 C CA . GLY B 1 29 ? -4.469 136.681 9.069 1.00 18.93 9 GLY B CA 1
ATOM 1950 C C . GLY B 1 29 ? -4.797 135.230 8.742 1.00 18.96 9 GLY B C 1
ATOM 1951 O O . GLY B 1 29 ? -4.686 134.806 7.581 1.00 18.87 9 GLY B O 1
ATOM 1952 N N . ARG B 1 30 ? -5.204 134.466 9.759 1.00 18.24 10 ARG B N 1
ATOM 1953 C CA . ARG B 1 30 ? -5.576 133.069 9.567 1.00 17.53 10 ARG B CA 1
ATOM 1954 C C . ARG B 1 30 ? -7.089 132.945 9.481 1.00 16.93 10 ARG B C 1
ATOM 1955 O O . ARG B 1 30 ? -7.821 133.682 10.143 1.00 16.48 10 ARG B O 1
ATOM 1963 N N . ILE B 1 31 ? -7.545 132.020 8.640 1.00 16.53 11 ILE B N 1
ATOM 1964 C CA . ILE B 1 31 ? -8.970 131.725 8.487 1.00 16.27 11 ILE B CA 1
ATOM 1965 C C . ILE B 1 31 ? -9.286 130.340 9.068 1.00 16.11 11 ILE B C 1
ATOM 1966 O O . ILE B 1 31 ? -8.655 129.336 8.710 1.00 15.88 11 ILE B O 1
ATOM 1971 N N . ALA B 1 32 ? -10.261 130.313 9.975 1.00 15.64 12 ALA B N 1
ATOM 1972 C CA . ALA B 1 32 ? -10.602 129.121 10.732 1.00 15.31 12 ALA B CA 1
ATOM 1973 C C . ALA B 1 32 ? -12.070 128.745 10.582 1.00 15.14 12 ALA B C 1
ATOM 1974 O O . ALA B 1 32 ? -12.924 129.601 10.361 1.00 15.47 12 ALA B O 1
ATOM 1976 N N . LEU B 1 33 ? -12.347 127.452 10.701 1.00 15.10 13 LEU B N 1
ATOM 1977 C CA . LEU B 1 33 ? -13.709 126.934 10.749 1.00 14.85 13 LEU B CA 1
ATOM 1978 C C . LEU B 1 33 ? -13.806 125.949 11.910 1.00 14.50 13 LEU B C 1
ATOM 1979 O O . LEU B 1 33 ? -12.961 125.065 12.065 1.00 14.06 13 LEU B O 1
ATOM 1984 N N . VAL B 1 34 ? -14.835 126.132 12.728 1.00 14.55 14 VAL B N 1
ATOM 1985 C CA . VAL B 1 34 ? -15.110 125.280 13.877 1.00 14.20 14 VAL B CA 1
ATOM 1986 C C . VAL B 1 34 ? -16.496 124.680 13.683 1.00 14.60 14 VAL B C 1
ATOM 1987 O O . VAL B 1 34 ? -17.508 125.391 13.761 1.00 14.60 14 VAL B O 1
ATOM 1991 N N . THR B 1 35 ? -16.535 123.380 13.399 1.00 15.03 15 THR B N 1
ATOM 1992 C CA . THR B 1 35 ? -17.792 122.639 13.310 1.00 15.70 15 THR B CA 1
ATOM 1993 C C . THR B 1 35 ? -18.260 122.320 14.731 1.00 16.29 15 THR B C 1
ATOM 1994 O O . THR B 1 35 ? -17.436 122.148 15.627 1.00 16.31 15 THR B O 1
ATOM 1998 N N . GLY B 1 36 ? -19.574 122.271 14.941 1.00 16.98 16 GLY B N 1
ATOM 1999 C CA . GLY B 1 36 ? -20.136 122.203 16.296 1.00 17.41 16 GLY B CA 1
ATOM 2000 C C . GLY B 1 36 ? -19.718 123.395 17.148 1.00 18.07 16 GLY B C 1
ATOM 2001 O O . GLY B 1 36 ? -19.530 123.269 18.365 1.00 17.99 16 GLY B O 1
ATOM 2002 N N . GLY B 1 37 ? -19.585 124.561 16.513 1.00 18.38 17 GLY B N 1
ATOM 2003 C CA . GLY B 1 37 ? -19.066 125.756 17.186 1.00 18.70 17 GLY B CA 1
ATOM 2004 C C . GLY B 1 37 ? -20.076 126.656 17.882 1.00 18.95 17 GLY B C 1
ATOM 2005 O O . GLY B 1 37 ? -19.730 127.755 18.316 1.00 18.36 17 GLY B O 1
ATOM 2006 N N . SER B 1 38 ? -21.316 126.189 18.013 1.00 19.82 18 SER B N 1
ATOM 2007 C CA . SER B 1 38 ? -22.402 127.028 18.534 1.00 20.71 18 SER B CA 1
ATOM 2008 C C . SER B 1 38 ? -22.566 126.983 20.055 1.00 21.11 18 SER B C 1
ATOM 2009 O O . SER B 1 38 ? -23.230 127.840 20.634 1.00 21.51 18 SER B O 1
ATOM 2012 N N . ARG B 1 39 ? -21.962 125.989 20.699 1.00 21.87 19 ARG B N 1
ATOM 2013 C CA . ARG B 1 39 ? -22.087 125.825 22.147 1.00 22.46 19 ARG B CA 1
ATOM 2014 C C . ARG B 1 39 ? -20.981 124.942 22.702 1.00 22.36 19 ARG B C 1
ATOM 2015 O O . ARG B 1 39 ? -20.282 124.260 21.950 1.00 22.69 19 ARG B O 1
ATOM 2023 N N . GLY B 1 40 ? -20.839 124.955 24.023 1.00 22.17 20 GLY B N 1
ATOM 2024 C CA . GLY B 1 40 ? -19.907 124.077 24.711 1.00 21.88 20 GLY B CA 1
ATOM 2025 C C . GLY B 1 40 ? -18.480 124.252 24.244 1.00 21.61 20 GLY B C 1
ATOM 2026 O O . GLY B 1 40 ? -18.022 125.380 24.031 1.00 21.86 20 GLY B O 1
ATOM 2027 N N . ILE B 1 41 ? -17.798 123.126 24.056 1.00 21.03 21 ILE B N 1
ATOM 2028 C CA . ILE B 1 41 ? -16.372 123.103 23.728 1.00 20.67 21 ILE B CA 1
ATOM 2029 C C . ILE B 1 41 ? -16.044 123.817 22.406 1.00 20.03 21 ILE B C 1
ATOM 2030 O O . ILE B 1 41 ? -15.089 124.584 22.342 1.00 19.84 21 ILE B O 1
ATOM 2035 N N . GLY B 1 42 ? -16.848 123.579 21.369 1.00 19.49 22 GLY B N 1
ATOM 2036 C CA . GLY B 1 42 ? -16.665 124.256 20.081 1.00 18.67 22 GLY B CA 1
ATOM 2037 C C . GLY B 1 42 ? -16.712 125.775 20.168 1.00 18.06 22 GLY B C 1
ATOM 2038 O O . GLY B 1 42 ? -15.911 126.475 19.535 1.00 17.77 22 GLY B O 1
ATOM 2039 N N . GLN B 1 43 ? -17.660 126.281 20.951 1.00 17.69 23 GLN B N 1
ATOM 2040 C CA . GLN B 1 43 ? -17.789 127.711 21.201 1.00 17.40 23 GLN B CA 1
ATOM 2041 C C . GLN B 1 43 ? -16.623 128.258 22.032 1.00 16.58 23 GLN B C 1
ATOM 2042 O O . GLN B 1 43 ? -16.189 129.383 21.803 1.00 16.40 23 GLN B O 1
ATOM 2048 N N . MET B 1 44 ? -16.129 127.467 22.989 1.00 16.24 24 MET B N 1
ATOM 2049 C CA . MET B 1 44 ? -14.948 127.836 23.791 1.00 16.18 24 MET B CA 1
ATOM 2050 C C . MET B 1 44 ? -13.736 128.020 22.888 1.00 15.37 24 MET B C 1
ATOM 2051 O O . MET B 1 44 ? -12.922 128.932 23.079 1.00 15.34 24 MET B O 1
ATOM 2056 N N . ILE B 1 45 ? -13.621 127.128 21.911 1.00 14.49 25 ILE B N 1
ATOM 2057 C CA . ILE B 1 45 ? -12.522 127.144 20.961 1.00 13.96 25 ILE B CA 1
ATOM 2058 C C . ILE B 1 45 ? -12.663 128.316 19.990 1.00 13.82 25 ILE B C 1
ATOM 2059 O O . ILE B 1 45 ? -11.693 129.021 19.719 1.00 13.55 25 ILE B O 1
ATOM 2064 N N . ALA B 1 46 ? -13.874 128.536 19.489 1.00 13.78 26 ALA B N 1
ATOM 2065 C CA . ALA B 1 46 ? -14.105 129.617 18.533 1.00 14.05 26 ALA B CA 1
ATOM 2066 C C . ALA B 1 46 ? -13.769 130.979 19.138 1.00 14.09 26 ALA B C 1
ATOM 2067 O O . ALA B 1 46 ? -13.103 131.798 18.499 1.00 13.64 26 ALA B O 1
ATOM 2069 N N . GLN B 1 47 ? -14.200 131.201 20.379 1.00 14.57 27 GLN B N 1
ATOM 2070 C CA . GLN B 1 47 ? -13.886 132.447 21.089 1.00 15.17 27 GLN B CA 1
ATOM 2071 C C . GLN B 1 47 ? -12.378 132.642 21.257 1.00 14.99 27 GLN B C 1
ATOM 2072 O O . GLN B 1 47 ? -11.866 133.735 21.018 1.00 15.48 27 GLN B O 1
ATOM 2078 N N . GLY B 1 48 ? -11.673 131.580 21.650 1.00 14.92 28 GLY B N 1
ATOM 2079 C CA . GLY B 1 48 ? -10.215 131.614 21.760 1.00 14.42 28 GLY B CA 1
ATOM 2080 C C . GLY B 1 48 ? -9.518 132.010 20.465 1.00 14.41 28 GLY B C 1
ATOM 2081 O O . GLY B 1 48 ? -8.677 132.920 20.457 1.00 14.47 28 GLY B O 1
ATOM 2082 N N . LEU B 1 49 ? -9.871 131.334 19.372 1.00 14.18 29 LEU B N 1
ATOM 2083 C CA . LEU B 1 49 ? -9.282 131.607 18.051 1.00 14.31 29 LEU B CA 1
ATOM 2084 C C . LEU B 1 49 ? -9.522 133.048 17.583 1.00 14.30 29 LEU B C 1
ATOM 2085 O O . LEU B 1 49 ? -8.636 133.677 17.004 1.00 14.41 29 LEU B O 1
ATOM 2090 N N . LEU B 1 50 ? -10.719 133.558 17.851 1.00 14.34 30 LEU B N 1
ATOM 2091 C CA . LEU B 1 50 ? -11.049 134.964 17.622 1.00 14.71 30 LEU B CA 1
ATOM 2092 C C . LEU B 1 50 ? -10.151 135.875 18.469 1.00 14.91 30 LEU B C 1
ATOM 2093 O O . LEU B 1 50 ? -9.511 136.795 17.938 1.00 14.90 30 LEU B O 1
ATOM 2098 N N . GLU B 1 51 ? -10.082 135.596 19.772 1.00 15.05 31 GLU B N 1
ATOM 2099 C CA . GLU B 1 51 ? -9.190 136.336 20.683 1.00 15.94 31 GLU B CA 1
ATOM 2100 C C . GLU B 1 51 ? -7.715 136.294 20.260 1.00 15.69 31 GLU B C 1
ATOM 2101 O O . GLU B 1 51 ? -6.956 137.213 20.558 1.00 15.69 31 GLU B O 1
ATOM 2107 N N . ALA B 1 52 ? -7.322 135.226 19.566 1.00 15.86 32 ALA B N 1
ATOM 2108 C CA . ALA B 1 52 ? -5.969 135.095 19.028 1.00 15.81 32 ALA B CA 1
ATOM 2109 C C . ALA B 1 52 ? -5.778 135.885 17.735 1.00 16.00 32 ALA B C 1
ATOM 2110 O O . ALA B 1 52 ? -4.648 136.113 17.307 1.00 15.99 32 ALA B O 1
ATOM 2112 N N . GLY B 1 53 ? -6.879 136.288 17.105 1.00 16.73 33 GLY B N 1
ATOM 2113 C CA . GLY B 1 53 ? -6.812 137.144 15.914 1.00 17.19 33 GLY B CA 1
ATOM 2114 C C . GLY B 1 53 ? -7.371 136.538 14.637 1.00 17.72 33 GLY B C 1
ATOM 2115 O O . GLY B 1 53 ? -7.475 137.229 13.622 1.00 17.86 33 GLY B O 1
ATOM 2116 N N . ALA B 1 54 ? -7.740 135.257 14.681 1.00 17.93 34 ALA B N 1
ATOM 2117 C CA . ALA B 1 54 ? -8.244 134.565 13.493 1.00 18.57 34 ALA B CA 1
ATOM 2118 C C . ALA B 1 54 ? -9.629 135.045 13.081 1.00 18.97 34 ALA B C 1
ATOM 2119 O O . ALA B 1 54 ? -10.413 135.490 13.915 1.00 18.85 34 ALA B O 1
ATOM 2121 N N . ARG B 1 55 ? -9.912 134.953 11.783 1.00 19.70 35 ARG B N 1
ATOM 2122 C CA . ARG B 1 55 ? -11.275 135.054 11.296 1.00 20.41 35 ARG B CA 1
ATOM 2123 C C . ARG B 1 55 ? -11.876 133.664 11.465 1.00 20.11 35 ARG B C 1
ATOM 2124 O O . ARG B 1 55 ? -11.286 132.672 11.017 1.00 19.81 35 ARG B O 1
ATOM 2132 N N . VAL B 1 56 ? -13.027 133.584 12.137 1.00 19.69 36 VAL B N 1
ATOM 2133 C CA . VAL B 1 56 ? -13.603 132.288 12.495 1.00 19.49 36 VAL B CA 1
ATOM 2134 C C . VAL B 1 56 ? -15.023 132.086 11.955 1.00 19.70 36 VAL B C 1
ATOM 2135 O O . VAL B 1 56 ? -15.973 132.757 12.378 1.00 19.49 36 VAL B O 1
ATOM 2139 N N . PHE B 1 57 ? -15.150 131.146 11.024 1.00 19.49 37 PHE B N 1
ATOM 2140 C CA . PHE B 1 57 ? -16.451 130.647 10.615 1.00 19.59 37 PHE B CA 1
ATOM 2141 C C . PHE B 1 57 ? -16.880 129.534 11.565 1.00 19.80 37 PHE B C 1
ATOM 2142 O O . PHE B 1 57 ? -16.052 128.752 12.028 1.00 19.69 37 PHE B O 1
ATOM 2150 N N . ILE B 1 58 ? -18.171 129.481 11.870 1.00 20.48 38 ILE B N 1
ATOM 2151 C CA . ILE B 1 58 ? -18.732 128.398 12.683 1.00 21.05 38 ILE B CA 1
ATOM 2152 C C . ILE B 1 58 ? -19.964 127.762 12.046 1.00 21.89 38 ILE B C 1
ATOM 2153 O O . ILE B 1 58 ? -20.705 128.410 11.309 1.00 21.82 38 ILE B O 1
ATOM 2158 N N . CYS B 1 59 ? -20.172 126.482 12.329 1.00 22.96 39 CYS B N 1
ATOM 2159 C CA . CYS B 1 59 ? -21.389 125.808 11.892 1.00 24.40 39 CYS B CA 1
ATOM 2160 C C . CYS B 1 59 ? -21.889 124.815 12.924 1.00 24.99 39 CYS B C 1
ATOM 2161 O O . CYS B 1 59 ? -21.115 124.280 13.723 1.00 24.93 39 CYS B O 1
ATOM 2164 N N . ALA B 1 60 ? -23.200 124.603 12.906 1.00 26.04 40 ALA B N 1
ATOM 2165 C CA . ALA B 1 60 ? -23.864 123.626 13.760 1.00 27.19 40 ALA B CA 1
ATOM 2166 C C . ALA B 1 60 ? -25.150 123.160 13.086 1.00 28.10 40 ALA B C 1
ATOM 2167 O O . ALA B 1 60 ? -25.570 123.728 12.068 1.00 28.31 40 ALA B O 1
ATOM 2169 N N . ARG B 1 61 ? -25.765 122.129 13.659 1.00 29.17 41 ARG B N 1
ATOM 2170 C CA . ARG B 1 61 ? -27.032 121.593 13.164 1.00 30.64 41 ARG B CA 1
ATOM 2171 C C . ARG B 1 61 ? -28.124 122.668 13.110 1.00 30.81 41 ARG B C 1
ATOM 2172 O O . ARG B 1 61 ? -28.837 122.779 12.118 1.00 31.13 41 ARG B O 1
ATOM 2180 N N . ASP B 1 62 ? -28.229 123.460 14.177 1.00 31.27 42 ASP B N 1
ATOM 2181 C CA . ASP B 1 62 ? -29.235 124.512 14.314 1.00 31.46 42 ASP B CA 1
ATOM 2182 C C . ASP B 1 62 ? -28.679 125.821 13.760 1.00 31.54 42 ASP B C 1
ATOM 2183 O O . ASP B 1 62 ? -27.841 126.459 14.401 1.00 31.62 42 ASP B O 1
ATOM 2188 N N . ALA B 1 63 ? -29.151 126.221 12.577 1.00 31.40 43 ALA B N 1
ATOM 2189 C CA . ALA B 1 63 ? -28.640 127.415 11.886 1.00 31.29 43 ALA B CA 1
ATOM 2190 C C . ALA B 1 63 ? -28.924 128.725 12.619 1.00 31.24 43 ALA B C 1
ATOM 2191 O O . ALA B 1 63 ? -28.074 129.617 12.638 1.00 31.35 43 ALA B O 1
ATOM 2193 N N . GLU B 1 64 ? -30.107 128.837 13.224 1.00 31.20 44 GLU B N 1
ATOM 2194 C CA . GLU B 1 64 ? -30.477 130.040 13.977 1.00 30.90 44 GLU B CA 1
ATOM 2195 C C . GLU B 1 64 ? -29.633 130.233 15.244 1.00 30.18 44 GLU B C 1
ATOM 2196 O O . GLU B 1 64 ? -29.114 131.325 15.488 1.00 30.14 44 GLU B O 1
ATOM 2202 N N . ALA B 1 65 ? -29.506 129.169 16.039 1.00 29.44 45 ALA B N 1
ATOM 2203 C CA . ALA B 1 65 ? -28.682 129.182 17.252 1.00 28.46 45 ALA B CA 1
ATOM 2204 C C . ALA B 1 65 ? -27.217 129.445 16.926 1.00 27.80 45 ALA B C 1
ATOM 2205 O O . ALA B 1 65 ? -26.525 130.139 17.679 1.00 27.75 45 ALA B O 1
ATOM 2207 N N . CYS B 1 66 ? -26.764 128.900 15.797 1.00 26.98 46 CYS B N 1
ATOM 2208 C CA . CYS B 1 66 ? -25.392 129.079 15.321 1.00 26.51 46 CYS B CA 1
ATOM 2209 C C . CYS B 1 66 ? -25.107 130.515 14.868 1.00 26.03 46 CYS B C 1
ATOM 2210 O O . CYS B 1 66 ? -24.035 131.054 15.141 1.00 25.91 46 CYS B O 1
ATOM 2213 N N . ALA B 1 67 ? -26.068 131.125 14.180 1.00 25.57 47 ALA B N 1
ATOM 2214 C CA . ALA B 1 67 ? -25.971 132.532 13.793 1.00 25.24 47 ALA B CA 1
ATOM 2215 C C . ALA B 1 67 ? -26.038 133.467 15.000 1.00 25.10 47 ALA B C 1
ATOM 2216 O O . ALA B 1 67 ? -25.403 134.519 14.998 1.00 24.97 47 ALA B O 1
ATOM 2218 N N . ASP B 1 68 ? -26.809 133.084 16.020 1.00 24.99 48 ASP B N 1
ATOM 2219 C CA . ASP B 1 68 ? -26.856 133.831 17.279 1.00 25.19 48 ASP B CA 1
ATOM 2220 C C . ASP B 1 68 ? -25.514 133.758 18.015 1.00 24.54 48 ASP B C 1
ATOM 2221 O O . ASP B 1 68 ? -25.034 134.770 18.531 1.00 24.72 48 ASP B O 1
ATOM 2226 N N . THR B 1 69 ? -24.916 132.566 18.051 1.00 23.74 49 THR B N 1
ATOM 2227 C CA . THR B 1 69 ? -23.575 132.375 18.614 1.00 22.80 49 THR B CA 1
ATOM 2228 C C . THR B 1 69 ? -22.555 133.262 17.893 1.00 22.22 49 THR B C 1
ATOM 2229 O O . THR B 1 69 ? -21.822 134.010 18.536 1.00 21.97 49 THR B O 1
ATOM 2233 N N . ALA B 1 70 ? -22.533 133.184 16.563 1.00 21.86 50 ALA B N 1
ATOM 2234 C CA . ALA B 1 70 ? -21.617 133.980 15.731 1.00 21.74 50 ALA B CA 1
ATOM 2235 C C . ALA B 1 70 ? -21.731 135.479 15.996 1.00 21.84 50 ALA B C 1
ATOM 2236 O O . ALA B 1 70 ? -20.715 136.168 16.105 1.00 21.93 50 ALA B O 1
ATOM 2238 N N . THR B 1 71 ? -22.970 135.970 16.089 1.00 22.10 51 THR B N 1
ATOM 2239 C CA . THR B 1 71 ? -23.270 137.357 16.469 1.00 22.16 51 THR B CA 1
ATOM 2240 C C . THR B 1 71 ? -22.655 137.702 17.840 1.00 22.29 51 THR B C 1
ATOM 2241 O O . THR B 1 71 ? -21.953 138.706 17.975 1.00 21.73 51 THR B O 1
ATOM 2245 N N . ARG B 1 72 ? -22.905 136.857 18.839 1.00 22.53 52 ARG B N 1
ATOM 2246 C CA . ARG B 1 72 ? -22.371 137.068 20.187 1.00 23.43 52 ARG B CA 1
ATOM 2247 C C . ARG B 1 72 ? -20.841 137.048 20.219 1.00 22.92 52 ARG B C 1
ATOM 2248 O O . ARG B 1 72 ? -20.221 137.865 20.906 1.00 23.39 52 ARG B O 1
ATOM 2256 N N . LEU B 1 73 ? -20.246 136.126 19.461 1.00 22.32 53 LEU B N 1
ATOM 2257 C CA . LEU B 1 73 ? -18.790 136.000 19.343 1.00 21.56 53 LEU B CA 1
ATOM 2258 C C . LEU B 1 73 ? -18.145 137.125 18.528 1.00 21.30 53 LEU B C 1
ATOM 2259 O O . LEU B 1 73 ? -16.924 137.301 18.573 1.00 21.02 53 LEU B O 1
ATOM 2264 N N . SER B 1 74 ? -18.963 137.875 17.787 1.00 21.00 54 SER B N 1
ATOM 2265 C CA . SER B 1 74 ? -18.501 139.074 17.068 1.00 21.13 54 SER B CA 1
ATOM 2266 C C . SER B 1 74 ? -17.996 140.189 17.994 1.00 20.78 54 SER B C 1
ATOM 2267 O O . SER B 1 74 ? -17.389 141.141 17.530 1.00 20.61 54 SER B O 1
ATOM 2270 N N . ALA B 1 75 ? -18.245 140.068 19.297 1.00 20.75 55 ALA B N 1
ATOM 2271 C CA . ALA B 1 75 ? -17.647 140.977 20.284 1.00 20.70 55 ALA B CA 1
ATOM 2272 C C . ALA B 1 75 ? -16.163 140.658 20.519 1.00 20.67 55 ALA B C 1
ATOM 2273 O O . ALA B 1 75 ? -15.456 141.414 21.194 1.00 20.79 55 ALA B O 1
ATOM 2275 N N . TYR B 1 76 ? -15.695 139.548 19.946 1.00 20.50 56 TYR B N 1
ATOM 2276 C CA . TYR B 1 76 ? -14.315 139.095 20.138 1.00 20.26 56 TYR B CA 1
ATOM 2277 C C . TYR B 1 76 ? -13.488 139.095 18.852 1.00 19.92 56 TYR B C 1
ATOM 2278 O O . TYR B 1 76 ? -12.259 139.051 18.906 1.00 20.16 56 TYR B O 1
ATOM 2287 N N . GLY B 1 77 ? -14.167 139.146 17.710 1.00 19.43 57 GLY B N 1
ATOM 2288 C CA . GLY B 1 77 ? -13.519 139.178 16.397 1.00 19.21 57 GLY B CA 1
ATOM 2289 C C . GLY B 1 77 ? -14.484 138.925 15.247 1.00 18.94 57 GLY B C 1
ATOM 2290 O O . GLY B 1 77 ? -15.698 138.949 15.432 1.00 18.62 57 GLY B O 1
ATOM 2291 N N . ASP B 1 78 ? -13.934 138.675 14.060 1.00 18.86 58 ASP B N 1
ATOM 2292 C CA . ASP B 1 78 ? -14.732 138.425 12.858 1.00 18.74 58 ASP B CA 1
ATOM 2293 C C . ASP B 1 78 ? -15.255 136.987 12.807 1.00 18.85 58 ASP B C 1
ATOM 2294 O O . ASP B 1 78 ? -14.545 136.069 12.396 1.00 18.80 58 ASP B O 1
ATOM 2299 N N . CYS B 1 79 ? -16.506 136.807 13.218 1.00 18.91 59 CYS B N 1
ATOM 2300 C CA . CYS B 1 79 ? -17.111 135.488 13.291 1.00 19.32 59 CYS B CA 1
ATOM 2301 C C . CYS B 1 79 ? -18.361 135.410 12.423 1.00 19.82 59 CYS B C 1
ATOM 2302 O O . CYS B 1 79 ? -19.206 136.303 12.470 1.00 20.19 59 CYS B O 1
ATOM 2305 N N . GLN B 1 80 ? -18.468 134.346 11.627 1.00 20.29 60 GLN B N 1
ATOM 2306 C CA . GLN B 1 80 ? -19.635 134.134 10.767 1.00 20.89 60 GLN B CA 1
ATOM 2307 C C . GLN B 1 80 ? -20.148 132.707 10.849 1.00 20.86 60 GLN B C 1
ATOM 2308 O O . GLN B 1 80 ? -19.367 131.760 10.878 1.00 20.61 60 GLN B O 1
ATOM 2314 N N . ALA B 1 81 ? -21.469 132.569 10.874 1.00 21.21 61 ALA B N 1
ATOM 2315 C CA . ALA B 1 81 ? -22.114 131.272 10.853 1.00 21.92 61 ALA B CA 1
ATOM 2316 C C . ALA B 1 81 ? -22.372 130.845 9.420 1.00 22.56 61 ALA B C 1
ATOM 2317 O O . ALA B 1 81 ? -22.708 131.671 8.572 1.00 22.54 61 ALA B O 1
ATOM 2319 N N . ILE B 1 82 ? -22.194 129.551 9.167 1.00 23.60 62 ILE B N 1
ATOM 2320 C CA . ILE B 1 82 ? -22.471 128.933 7.871 1.00 24.49 62 ILE B CA 1
ATOM 2321 C C . ILE B 1 82 ? -23.441 127.772 8.107 1.00 25.68 62 ILE B C 1
ATOM 2322 O O . ILE B 1 82 ? -23.221 126.971 9.010 1.00 25.62 62 ILE B O 1
ATOM 2327 N N . PRO B 1 83 ? -24.525 127.685 7.304 1.00 27.02 63 PRO B N 1
ATOM 2328 C CA . PRO B 1 83 ? -25.459 126.562 7.451 1.00 27.94 63 PRO B CA 1
ATOM 2329 C C . PRO B 1 83 ? -24.828 125.224 7.060 1.00 28.69 63 PRO B C 1
ATOM 2330 O O . PRO B 1 83 ? -24.218 125.114 5.996 1.00 29.13 63 PRO B O 1
ATOM 2334 N N . ALA B 1 84 ? -24.971 124.220 7.919 1.00 29.66 64 ALA B N 1
ATOM 2335 C CA . ALA B 1 84 ? -24.397 122.900 7.657 1.00 30.82 64 ALA B CA 1
ATOM 2336 C C . ALA B 1 84 ? -25.098 121.796 8.432 1.00 31.47 64 ALA B C 1
ATOM 2337 O O . ALA B 1 84 ? -25.393 121.939 9.621 1.00 31.67 64 ALA B O 1
ATOM 2339 N N . ASP B 1 85 ? -25.366 120.701 7.735 1.00 32.43 65 ASP B N 1
ATOM 2340 C CA . ASP B 1 85 ? -25.829 119.469 8.352 1.00 33.57 65 ASP B CA 1
ATOM 2341 C C . ASP B 1 85 ? -24.813 118.374 8.040 1.00 33.99 65 ASP B C 1
ATOM 2342 O O . ASP B 1 85 ? -24.882 117.729 6.995 1.00 33.92 65 ASP B O 1
ATOM 2347 N N . LEU B 1 86 ? -23.873 118.177 8.962 1.00 34.70 66 LEU B N 1
ATOM 2348 C CA . LEU B 1 86 ? -22.736 117.281 8.744 1.00 35.24 66 LEU B CA 1
ATOM 2349 C C . LEU B 1 86 ? -23.074 115.793 8.846 1.00 35.64 66 LEU B C 1
ATOM 2350 O O . LEU B 1 86 ? -22.275 114.940 8.443 1.00 35.69 66 LEU B O 1
ATOM 2355 N N . SER B 1 87 ? -24.259 115.486 9.367 1.00 36.26 67 SER B N 1
ATOM 2356 C CA . SER B 1 87 ? -24.747 114.105 9.420 1.00 37.05 67 SER B CA 1
ATOM 2357 C C . SER B 1 87 ? -25.223 113.579 8.054 1.00 37.31 67 SER B C 1
ATOM 2358 O O . SER B 1 87 ? -26.258 112.915 7.968 1.00 37.55 67 SER B O 1
ATOM 2361 N N . SER B 1 88 ? -24.458 113.891 7.000 1.00 37.37 68 SER B N 1
ATOM 2362 C CA . SER B 1 88 ? -24.653 113.348 5.653 1.00 37.39 68 SER B CA 1
ATOM 2363 C C . SER B 1 88 ? -23.490 113.707 4.727 1.00 37.31 68 SER B C 1
ATOM 2364 O O . SER B 1 88 ? -22.785 114.694 4.960 1.00 37.64 68 SER B O 1
ATOM 2367 N N . GLU B 1 89 ? -23.302 112.911 3.673 1.00 36.91 69 GLU B N 1
ATOM 2368 C CA . GLU B 1 89 ? -22.258 113.175 2.673 1.00 36.50 69 GLU B CA 1
ATOM 2369 C C . GLU B 1 89 ? -22.601 114.391 1.796 1.00 35.54 69 GLU B C 1
ATOM 2370 O O . GLU B 1 89 ? -21.703 115.073 1.278 1.00 35.53 69 GLU B O 1
ATOM 2376 N N . ALA B 1 90 ? -23.897 114.656 1.641 1.00 34.37 70 ALA B N 1
ATOM 2377 C CA . ALA B 1 90 ? -24.366 115.885 0.992 1.00 33.09 70 ALA B CA 1
ATOM 2378 C C . ALA B 1 90 ? -24.066 117.096 1.868 1.00 31.96 70 ALA B C 1
ATOM 2379 O O . ALA B 1 90 ? -23.702 118.153 1.365 1.00 31.91 70 ALA B O 1
ATOM 2381 N N . GLY B 1 91 ? -24.216 116.926 3.179 1.00 30.89 71 GLY B N 1
ATOM 2382 C CA . GLY B 1 91 ? -23.973 117.998 4.139 1.00 29.36 71 GLY B CA 1
ATOM 2383 C C . GLY B 1 91 ? -22.537 118.483 4.157 1.00 28.33 71 GLY B C 1
ATOM 2384 O O . GLY B 1 91 ? -22.281 119.680 4.309 1.00 28.38 71 GLY B O 1
ATOM 2385 N N . ALA B 1 92 ? -21.598 117.554 3.995 1.00 27.22 72 ALA B N 1
ATOM 2386 C CA . ALA B 1 92 ? -20.178 117.896 3.958 1.00 26.12 72 ALA B CA 1
ATOM 2387 C C . ALA B 1 92 ? -19.788 118.659 2.684 1.00 25.48 72 ALA B C 1
ATOM 2388 O O . ALA B 1 92 ? -18.981 119.593 2.737 1.00 25.12 72 ALA B O 1
ATOM 2390 N N . ARG B 1 93 ? -20.364 118.271 1.545 1.00 24.81 73 ARG B N 1
ATOM 2391 C CA . ARG B 1 93 ? -20.121 119.001 0.294 1.00 24.33 73 ARG B CA 1
ATOM 2392 C C . ARG B 1 93 ? -20.763 120.390 0.309 1.00 23.52 73 ARG B C 1
ATOM 2393 O O . ARG B 1 93 ? -20.175 121.351 -0.180 1.00 23.44 73 ARG B O 1
ATOM 2401 N N . ARG B 1 94 ? -21.948 120.492 0.904 1.00 22.94 74 ARG B N 1
ATOM 2402 C CA . ARG B 1 94 ? -22.636 121.779 1.051 1.00 22.44 74 ARG B CA 1
ATOM 2403 C C . ARG B 1 94 ? -21.850 122.790 1.895 1.00 22.22 74 ARG B C 1
ATOM 2404 O O . ARG B 1 94 ? -21.741 123.965 1.519 1.00 22.11 74 ARG B O 1
ATOM 2412 N N . LEU B 1 95 ? -21.297 122.332 3.020 1.00 21.75 75 LEU B N 1
ATOM 2413 C CA . LEU B 1 95 ? -20.454 123.187 3.850 1.00 21.59 75 LEU B CA 1
ATOM 2414 C C . LEU B 1 95 ? -19.236 123.676 3.063 1.00 21.62 75 LEU B C 1
ATOM 2415 O O . LEU B 1 95 ? -18.925 124.870 3.073 1.00 21.35 75 LEU B O 1
ATOM 2420 N N . ALA B 1 96 ? -18.571 122.753 2.370 1.00 21.98 76 ALA B N 1
ATOM 2421 C CA . ALA B 1 96 ? -17.408 123.088 1.548 1.00 22.56 76 ALA B CA 1
ATOM 2422 C C . ALA B 1 96 ? -17.766 124.093 0.459 1.00 22.97 76 ALA B C 1
ATOM 2423 O O . ALA B 1 96 ? -16.999 125.019 0.199 1.00 23.31 76 ALA B O 1
ATOM 2425 N N . GLN B 1 97 ? -18.936 123.911 -0.157 1.00 23.44 77 GLN B N 1
ATOM 2426 C CA . GLN B 1 97 ? -19.453 124.838 -1.168 1.00 23.91 77 GLN B CA 1
ATOM 2427 C C . GLN B 1 97 ? -19.731 126.215 -0.585 1.00 23.47 77 GLN B C 1
ATOM 2428 O O . GLN B 1 97 ? -19.300 127.224 -1.138 1.00 23.54 77 GLN B O 1
ATOM 2434 N N . ALA B 1 98 ? -20.456 126.246 0.533 1.00 23.24 78 ALA B N 1
ATOM 2435 C CA . ALA B 1 98 ? -20.813 127.497 1.216 1.00 22.92 78 ALA B CA 1
ATOM 2436 C C . ALA B 1 98 ? -19.595 128.274 1.733 1.00 22.95 78 ALA B C 1
ATOM 2437 O O . ALA B 1 98 ? -19.580 129.507 1.688 1.00 22.77 78 ALA B O 1
ATOM 2439 N N . LEU B 1 99 ? -18.585 127.552 2.225 1.00 23.06 79 LEU B N 1
ATOM 2440 C CA . LEU B 1 99 ? -17.352 128.177 2.702 1.00 23.19 79 LEU B CA 1
ATOM 2441 C C . LEU B 1 99 ? -16.597 128.781 1.526 1.00 23.32 79 LEU B C 1
ATOM 2442 O O . LEU B 1 99 ? -16.073 129.887 1.621 1.00 22.68 79 LEU B O 1
ATOM 2447 N N . GLY B 1 100 ? -16.559 128.035 0.422 1.00 23.95 80 GLY B N 1
ATOM 2448 C CA . GLY B 1 100 ? -15.845 128.437 -0.784 1.00 24.95 80 GLY B CA 1
ATOM 2449 C C . GLY B 1 100 ? -16.373 129.694 -1.455 1.00 25.64 80 GLY B C 1
ATOM 2450 O O . GLY B 1 100 ? -15.659 130.313 -2.243 1.00 25.84 80 GLY B O 1
ATOM 2451 N N . GLU B 1 101 ? -17.621 130.064 -1.157 1.00 26.16 81 GLU B N 1
ATOM 2452 C CA . GLU B 1 101 ? -18.194 131.325 -1.645 1.00 26.96 81 GLU B CA 1
ATOM 2453 C C . GLU B 1 101 ? -17.725 132.495 -0.776 1.00 26.82 81 GLU B C 1
ATOM 2454 O O . GLU B 1 101 ? -17.793 133.655 -1.191 1.00 27.02 81 GLU B O 1
ATOM 2460 N N . LEU B 1 102 ? -17.249 132.176 0.427 1.00 26.69 82 LEU B N 1
ATOM 2461 C CA . LEU B 1 102 ? -16.902 133.174 1.436 1.00 26.53 82 LEU B CA 1
ATOM 2462 C C . LEU B 1 102 ? -15.400 133.365 1.584 1.00 26.20 82 LEU B C 1
ATOM 2463 O O . LEU B 1 102 ? -14.958 134.359 2.156 1.00 26.45 82 LEU B O 1
ATOM 2468 N N . SER B 1 103 ? -14.625 132.409 1.075 1.00 25.68 83 SER B N 1
ATOM 2469 C CA . SER B 1 103 ? -13.181 132.371 1.292 1.00 25.04 83 SER B CA 1
ATOM 2470 C C . SER B 1 103 ? -12.506 131.536 0.208 1.00 24.73 83 SER B C 1
ATOM 2471 O O . SER B 1 103 ? -13.086 130.573 -0.288 1.00 24.90 83 SER B O 1
ATOM 2474 N N . ALA B 1 104 ? -11.285 131.908 -0.157 1.00 24.34 84 ALA B N 1
ATOM 2475 C CA . ALA B 1 104 ? -10.500 131.148 -1.140 1.00 24.11 84 ALA B CA 1
ATOM 2476 C C . ALA B 1 104 ? -9.686 130.021 -0.490 1.00 23.84 84 ALA B C 1
ATOM 2477 O O . ALA B 1 104 ? -9.169 129.149 -1.180 1.00 24.07 84 ALA B O 1
ATOM 2479 N N . ARG B 1 105 ? -9.576 130.044 0.836 1.00 23.41 85 ARG B N 1
ATOM 2480 C CA . ARG B 1 105 ? -8.750 129.073 1.554 1.00 22.75 85 ARG B CA 1
ATOM 2481 C C . ARG B 1 105 ? -9.224 128.833 2.987 1.00 21.87 85 ARG B C 1
ATOM 2482 O O . ARG B 1 105 ? -10.014 129.606 3.537 1.00 21.70 85 ARG B O 1
ATOM 2490 N N . LEU B 1 106 ? -8.724 127.747 3.574 1.00 20.79 86 LEU B N 1
ATOM 2491 C CA . LEU B 1 106 ? -8.993 127.408 4.957 1.00 19.52 86 LEU B CA 1
ATOM 2492 C C . LEU B 1 106 ? -7.696 127.002 5.630 1.00 19.12 86 LEU B C 1
ATOM 2493 O O . LEU B 1 106 ? -7.047 126.040 5.211 1.00 19.30 86 LEU B O 1
ATOM 2498 N N . ASP B 1 107 ? -7.330 127.738 6.676 1.00 18.45 87 ASP B N 1
ATOM 2499 C CA . ASP B 1 107 ? -6.081 127.512 7.405 1.00 17.86 87 ASP B CA 1
ATOM 2500 C C . ASP B 1 107 ? -6.254 126.547 8.581 1.00 17.53 87 ASP B C 1
ATOM 2501 O O . ASP B 1 107 ? -5.395 125.707 8.836 1.00 17.53 87 ASP B O 1
ATOM 2506 N N . ILE B 1 108 ? -7.364 126.692 9.300 1.00 17.01 88 ILE B N 1
ATOM 2507 C CA . ILE B 1 108 ? -7.621 125.931 10.512 1.00 16.41 88 ILE B CA 1
ATOM 2508 C C . ILE B 1 108 ? -9.011 125.304 10.475 1.00 16.19 88 ILE B C 1
ATOM 2509 O O . ILE B 1 108 ? -10.020 125.999 10.379 1.00 15.99 88 ILE B O 1
ATOM 2514 N N . LEU B 1 109 ? -9.047 123.978 10.534 1.00 16.06 89 LEU B N 1
ATOM 2515 C CA . LEU B 1 109 ? -10.287 123.243 10.680 1.00 15.94 89 LEU B CA 1
ATOM 2516 C C . LEU B 1 109 ? -10.345 122.582 12.057 1.00 16.43 89 LEU B C 1
ATOM 2517 O O . LEU B 1 109 ? -9.467 121.786 12.413 1.00 16.32 89 LEU B O 1
ATOM 2522 N N . VAL B 1 110 ? -11.376 122.932 12.825 1.00 16.91 90 VAL B N 1
ATOM 2523 C CA . VAL B 1 110 ? -11.641 122.304 14.114 1.00 17.58 90 VAL B CA 1
ATOM 2524 C C . VAL B 1 110 ? -12.922 121.487 14.030 1.00 18.30 90 VAL B C 1
ATOM 2525 O O . VAL B 1 110 ? -14.011 122.026 13.809 1.00 18.06 90 VAL B O 1
ATOM 2529 N N . ASN B 1 111 ? -12.776 120.178 14.193 1.00 19.34 91 ASN B N 1
ATOM 2530 C CA . ASN B 1 111 ? -13.909 119.273 14.149 1.00 20.97 91 ASN B CA 1
ATOM 2531 C C . ASN B 1 111 ? -14.383 118.869 15.540 1.00 22.29 91 ASN B C 1
ATOM 2532 O O . ASN B 1 111 ? -13.780 118.028 16.204 1.00 22.35 91 ASN B O 1
ATOM 2537 N N . ASN B 1 112 ? -15.466 119.505 15.973 1.00 24.40 92 ASN B N 1
ATOM 2538 C CA . ASN B 1 112 ? -16.035 119.281 17.298 1.00 26.50 92 ASN B CA 1
ATOM 2539 C C . ASN B 1 112 ? -17.407 118.612 17.262 1.00 28.16 92 ASN B C 1
ATOM 2540 O O . ASN B 1 112 ? -17.777 117.904 18.198 1.00 28.91 92 ASN B O 1
ATOM 2545 N N . ALA B 1 113 ? -18.156 118.842 16.187 1.00 30.26 93 ALA B N 1
ATOM 2546 C CA . ALA B 1 113 ? -19.451 118.189 15.981 1.00 32.38 93 ALA B CA 1
ATOM 2547 C C . ALA B 1 113 ? -19.429 116.703 16.393 1.00 33.81 93 ALA B C 1
ATOM 2548 O O . ALA B 1 113 ? -18.858 115.851 15.702 1.00 34.23 93 ALA B O 1
ATOM 2550 N N . GLY B 1 114 ? -20.035 116.413 17.541 1.00 35.37 94 GLY B N 1
ATOM 2551 C CA . GLY B 1 114 ? -20.124 115.045 18.047 1.00 36.96 94 GLY B CA 1
ATOM 2552 C C . GLY B 1 114 ? -21.391 114.780 18.841 1.00 38.13 94 GLY B C 1
ATOM 2553 O O . GLY B 1 114 ? -22.155 115.710 19.140 1.00 38.38 94 GLY B O 1
ATOM 2554 N N . THR B 1 115 ? -21.613 113.505 19.170 1.00 39.10 95 THR B N 1
ATOM 2555 C CA . THR B 1 115 ? -22.724 113.077 20.037 1.00 39.98 95 THR B CA 1
ATOM 2556 C C . THR B 1 115 ? -22.304 111.971 21.009 1.00 40.28 95 THR B C 1
ATOM 2557 O O . THR B 1 115 ? -21.207 111.417 20.903 1.00 40.43 95 THR B O 1
ATOM 2561 N N . SER B 1 116 ? -23.200 111.650 21.940 1.00 40.72 96 SER B N 1
ATOM 2562 C CA . SER B 1 116 ? -22.958 110.641 22.969 1.00 40.89 96 SER B CA 1
ATOM 2563 C C . SER B 1 116 ? -24.070 109.592 22.979 1.00 41.08 96 SER B C 1
ATOM 2564 O O . SER B 1 116 ? -25.210 109.868 22.589 1.00 41.21 96 SER B O 1
ATOM 2567 N N . PRO B 1 125 ? -29.888 100.323 24.586 1.00 45.36 105 PRO B N 1
ATOM 2568 C CA . PRO B 1 125 ? -30.308 100.247 23.194 1.00 45.04 105 PRO B CA 1
ATOM 2569 C C . PRO B 1 125 ? -29.137 100.453 22.239 1.00 44.63 105 PRO B C 1
ATOM 2570 O O . PRO B 1 125 ? -28.540 101.534 22.219 1.00 44.55 105 PRO B O 1
ATOM 2574 N N . VAL B 1 126 ? -28.822 99.420 21.456 1.00 44.10 106 VAL B N 1
ATOM 2575 C CA . VAL B 1 126 ? -27.762 99.509 20.444 1.00 43.55 106 VAL B CA 1
ATOM 2576 C C . VAL B 1 126 ? -28.254 100.243 19.186 1.00 43.17 106 VAL B C 1
ATOM 2577 O O . VAL B 1 126 ? -27.475 100.521 18.269 1.00 43.20 106 VAL B O 1
ATOM 2581 N N . SER B 1 127 ? -29.550 100.555 19.166 1.00 42.54 107 SER B N 1
ATOM 2582 C CA . SER B 1 127 ? -30.181 101.295 18.073 1.00 41.92 107 SER B CA 1
ATOM 2583 C C . SER B 1 127 ? -29.576 102.687 17.892 1.00 41.27 107 SER B C 1
ATOM 2584 O O . SER B 1 127 ? -29.641 103.263 16.801 1.00 41.31 107 SER B O 1
ATOM 2587 N N . GLY B 1 128 ? -28.996 103.216 18.968 1.00 40.42 108 GLY B N 1
ATOM 2588 C CA . GLY B 1 128 ? -28.362 104.529 18.948 1.00 39.20 108 GLY B CA 1
ATOM 2589 C C . GLY B 1 128 ? -26.903 104.537 18.525 1.00 38.31 108 GLY B C 1
ATOM 2590 O O . GLY B 1 128 ? -26.325 105.609 18.351 1.00 38.35 108 GLY B O 1
ATOM 2591 N N . TRP B 1 129 ? -26.312 103.352 18.354 1.00 37.26 109 TRP B N 1
ATOM 2592 C CA . TRP B 1 129 ? -24.889 103.210 18.005 1.00 36.23 109 TRP B CA 1
ATOM 2593 C C . TRP B 1 129 ? -24.553 103.738 16.611 1.00 35.82 109 TRP B C 1
ATOM 2594 O O . TRP B 1 129 ? -23.531 104.403 16.423 1.00 35.43 109 TRP B O 1
ATOM 2605 N N . GLU B 1 130 ? -25.412 103.415 15.645 1.00 35.35 110 GLU B N 1
ATOM 2606 C CA . GLU B 1 130 ? -25.279 103.866 14.260 1.00 35.34 110 GLU B CA 1
ATOM 2607 C C . GLU B 1 130 ? -25.117 105.388 14.179 1.00 34.47 110 GLU B C 1
ATOM 2608 O O . GLU B 1 130 ? -24.267 105.886 13.440 1.00 34.18 110 GLU B O 1
ATOM 2614 N N . LYS B 1 131 ? -25.925 106.108 14.955 1.00 33.80 111 LYS B N 1
ATOM 2615 C CA . LYS B 1 131 ? -25.890 107.571 14.994 1.00 33.55 111 LYS B CA 1
ATOM 2616 C C . LYS B 1 131 ? -24.628 108.111 15.679 1.00 32.66 111 LYS B C 1
ATOM 2617 O O . LYS B 1 131 ? -24.035 109.085 15.210 1.00 32.39 111 LYS B O 1
ATOM 2623 N N . VAL B 1 132 ? -24.227 107.473 16.783 1.00 31.91 112 VAL B N 1
ATOM 2624 C CA . VAL B 1 132 ? -23.004 107.843 17.510 1.00 31.08 112 VAL B CA 1
ATOM 2625 C C . VAL B 1 132 ? -21.763 107.708 16.613 1.00 30.65 112 VAL B C 1
ATOM 2626 O O . VAL B 1 132 ? -20.942 108.630 16.543 1.00 30.10 112 VAL B O 1
ATOM 2630 N N . MET B 1 133 ? -21.659 106.577 15.910 1.00 30.20 113 MET B N 1
ATOM 2631 C CA . MET B 1 133 ? -20.550 106.327 14.982 1.00 30.06 113 MET B CA 1
ATOM 2632 C C . MET B 1 133 ? -20.551 107.277 13.785 1.00 29.91 113 MET B C 1
ATOM 2633 O O . MET B 1 133 ? -19.485 107.674 13.307 1.00 29.80 113 MET B O 1
ATOM 2638 N N . GLN B 1 134 ? -21.749 107.632 13.313 1.00 29.55 114 GLN B N 1
ATOM 2639 C CA . GLN B 1 134 ? -21.926 108.545 12.180 1.00 29.39 114 GLN B CA 1
ATOM 2640 C C . GLN B 1 134 ? -21.364 109.944 12.448 1.00 28.67 114 GLN B C 1
ATOM 2641 O O . GLN B 1 134 ? -20.557 110.447 11.665 1.00 28.57 114 GLN B O 1
ATOM 2647 N N . LEU B 1 135 ? -21.802 110.563 13.543 1.00 27.82 115 LEU B N 1
ATOM 2648 C CA . LEU B 1 135 ? -21.400 111.933 13.889 1.00 27.39 115 LEU B CA 1
ATOM 2649 C C . LEU B 1 135 ? -19.955 112.038 14.375 1.00 26.72 115 LEU B C 1
ATOM 2650 O O . LEU B 1 135 ? -19.235 112.985 14.025 1.00 26.70 115 LEU B O 1
ATOM 2655 N N . ASN B 1 136 ? -19.532 111.061 15.173 1.00 25.80 116 ASN B N 1
ATOM 2656 C CA . ASN B 1 136 ? -18.215 111.119 15.798 1.00 24.56 116 ASN B CA 1
ATOM 2657 C C . ASN B 1 136 ? -17.062 110.715 14.898 1.00 23.63 116 ASN B C 1
ATOM 2658 O O . ASN B 1 136 ? -15.948 111.174 15.102 1.00 23.57 116 ASN B O 1
ATOM 2663 N N . VAL B 1 137 ? -17.329 109.880 13.898 1.00 22.78 117 VAL B N 1
ATOM 2664 C CA . VAL B 1 137 ? -16.264 109.375 13.029 1.00 22.21 117 VAL B CA 1
ATOM 2665 C C . VAL B 1 137 ? -16.481 109.712 11.559 1.00 21.95 117 VAL B C 1
ATOM 2666 O O . VAL B 1 137 ? -15.722 110.482 10.966 1.00 22.04 117 VAL B O 1
ATOM 2670 N N . THR B 1 138 ? -17.509 109.105 10.976 1.00 21.78 118 THR B N 1
ATOM 2671 C CA . THR B 1 138 ? -17.778 109.187 9.539 1.00 21.46 118 THR B CA 1
ATOM 2672 C C . THR B 1 138 ? -17.983 110.629 9.051 1.00 21.43 118 THR B C 1
ATOM 2673 O O . THR B 1 138 ? -17.456 111.019 7.999 1.00 21.57 118 THR B O 1
ATOM 2677 N N . SER B 1 139 ? -18.738 111.412 9.819 1.00 21.21 119 SER B N 1
ATOM 2678 C CA . SER B 1 139 ? -19.018 112.801 9.467 1.00 21.26 119 SER B CA 1
ATOM 2679 C C . SER B 1 139 ? -17.772 113.675 9.536 1.00 20.78 119 SER B C 1
ATOM 2680 O O . SER B 1 139 ? -17.655 114.639 8.782 1.00 21.05 119 SER B O 1
ATOM 2683 N N . VAL B 1 140 ? -16.849 113.334 10.435 1.00 20.22 120 VAL B N 1
ATOM 2684 C CA . VAL B 1 140 ? -15.578 114.047 10.538 1.00 19.47 120 VAL B CA 1
ATOM 2685 C C . VAL B 1 140 ? -14.715 113.751 9.303 1.00 19.27 120 VAL B C 1
ATOM 2686 O O . VAL B 1 140 ? -14.144 114.665 8.708 1.00 18.83 120 VAL B O 1
ATOM 2690 N N . PHE B 1 141 ? -14.646 112.480 8.909 1.00 18.99 121 PHE B N 1
ATOM 2691 C CA . PHE B 1 141 ? -14.000 112.103 7.646 1.00 18.90 121 PHE B CA 1
ATOM 2692 C C . PHE B 1 141 ? -14.572 112.882 6.444 1.00 19.01 121 PHE B C 1
ATOM 2693 O O . PHE B 1 141 ? -13.821 113.537 5.717 1.00 18.93 121 PHE B O 1
ATOM 2701 N N . SER B 1 142 ? -15.892 112.805 6.250 1.00 19.06 122 SER B N 1
ATOM 2702 C CA . SER B 1 142 ? -16.567 113.485 5.140 1.00 19.79 122 SER B CA 1
ATOM 2703 C C . SER B 1 142 ? -16.291 114.982 5.129 1.00 20.06 122 SER B C 1
ATOM 2704 O O . SER B 1 142 ? -15.988 115.560 4.078 1.00 20.19 122 SER B O 1
ATOM 2707 N N . CYS B 1 143 ? -16.387 115.597 6.306 1.00 20.60 123 CYS B N 1
ATOM 2708 C CA . CYS B 1 143 ? -16.081 117.014 6.465 1.00 20.60 123 CYS B CA 1
ATOM 2709 C C . CYS B 1 143 ? -14.643 117.343 6.026 1.00 20.17 123 CYS B C 1
ATOM 2710 O O . CYS B 1 143 ? -14.440 118.291 5.265 1.00 19.71 123 CYS B O 1
ATOM 2713 N N . ILE B 1 144 ? -13.666 116.550 6.481 1.00 19.90 124 ILE B N 1
ATOM 2714 C CA . ILE B 1 144 ? -12.258 116.746 6.091 1.00 19.92 124 ILE B CA 1
ATOM 2715 C C . ILE B 1 144 ? -12.047 116.518 4.590 1.00 20.11 124 ILE B C 1
ATOM 2716 O O . ILE B 1 144 ? -11.438 117.345 3.919 1.00 19.86 124 ILE B O 1
ATOM 2721 N N . GLN B 1 145 ? -12.566 115.399 4.087 1.00 20.75 125 GLN B N 1
ATOM 2722 C CA . GLN B 1 145 ? -12.501 115.032 2.662 1.00 21.69 125 GLN B CA 1
ATOM 2723 C C . GLN B 1 145 ? -12.970 116.153 1.716 1.00 21.34 125 GLN B C 1
ATOM 2724 O O . GLN B 1 145 ? -12.283 116.470 0.746 1.00 21.20 125 GLN B O 1
ATOM 2730 N N . GLN B 1 146 ? -14.122 116.758 2.014 1.00 21.57 126 GLN B N 1
ATOM 2731 C CA . GLN B 1 146 ? -14.695 117.803 1.151 1.00 21.38 126 GLN B CA 1
ATOM 2732 C C . GLN B 1 146 ? -13.957 119.136 1.263 1.00 21.10 126 GLN B C 1
ATOM 2733 O O . GLN B 1 146 ? -14.002 119.955 0.334 1.00 21.22 126 GLN B O 1
ATOM 2739 N N . LEU B 1 147 ? -13.276 119.349 2.388 1.00 20.47 127 LEU B N 1
ATOM 2740 C CA . LEU B 1 147 ? -12.550 120.601 2.628 1.00 20.18 127 LEU B CA 1
ATOM 2741 C C . LEU B 1 147 ? -11.090 120.547 2.168 1.00 20.34 127 LEU B C 1
ATOM 2742 O O . LEU B 1 147 ? -10.397 121.561 2.167 1.00 20.22 127 LEU B O 1
ATOM 2747 N N . LEU B 1 148 ? -10.634 119.366 1.759 1.00 20.79 128 LEU B N 1
ATOM 2748 C CA . LEU B 1 148 ? -9.258 119.202 1.289 1.00 21.14 128 LEU B CA 1
ATOM 2749 C C . LEU B 1 148 ? -8.798 120.209 0.215 1.00 21.15 128 LEU B C 1
ATOM 2750 O O . LEU B 1 148 ? -7.693 120.726 0.333 1.00 21.70 128 LEU B O 1
ATOM 2755 N N . PRO B 1 149 ? -9.627 120.487 -0.825 1.00 21.38 129 PRO B N 1
ATOM 2756 C CA . PRO B 1 149 ? -9.236 121.534 -1.789 1.00 21.47 129 PRO B CA 1
ATOM 2757 C C . PRO B 1 149 ? -8.800 122.874 -1.177 1.00 21.97 129 PRO B C 1
ATOM 2758 O O . PRO B 1 149 ? -7.679 123.305 -1.432 1.00 21.92 129 PRO B O 1
ATOM 2762 N N . LEU B 1 150 ? -9.650 123.524 -0.378 1.00 22.57 130 LEU B N 1
ATOM 2763 C CA . LEU B 1 150 ? -9.259 124.805 0.236 1.00 23.28 130 LEU B CA 1
ATOM 2764 C C . LEU B 1 150 ? -8.207 124.707 1.346 1.00 23.68 130 LEU B C 1
ATOM 2765 O O . LEU B 1 150 ? -7.448 125.661 1.564 1.00 23.50 130 LEU B O 1
ATOM 2770 N N . LEU B 1 151 ? -8.158 123.562 2.031 1.00 24.17 131 LEU B N 1
ATOM 2771 C CA . LEU B 1 151 ? -7.043 123.262 2.933 1.00 24.75 131 LEU B CA 1
ATOM 2772 C C . LEU B 1 151 ? -5.718 123.218 2.161 1.00 25.09 131 LEU B C 1
ATOM 2773 O O . LEU B 1 151 ? -4.711 123.754 2.628 1.00 24.78 131 LEU B O 1
ATOM 2778 N N . ARG B 1 152 ? -5.734 122.584 0.985 1.00 25.85 132 ARG B N 1
ATOM 2779 C CA . ARG B 1 152 ? -4.581 122.562 0.064 1.00 26.82 132 ARG B CA 1
ATOM 2780 C C . ARG B 1 152 ? -4.273 123.934 -0.550 1.00 27.04 132 ARG B C 1
ATOM 2781 O O . ARG B 1 152 ? -3.126 124.217 -0.884 1.00 27.39 132 ARG B O 1
ATOM 2789 N N . ARG B 1 153 ? -5.295 124.774 -0.702 1.00 27.42 133 ARG B N 1
ATOM 2790 C CA . ARG B 1 153 ? -5.111 126.155 -1.155 1.00 27.92 133 ARG B CA 1
ATOM 2791 C C . ARG B 1 153 ? -4.307 126.960 -0.136 1.00 27.86 133 ARG B C 1
ATOM 2792 O O . ARG B 1 153 ? -3.624 127.922 -0.492 1.00 27.91 133 ARG B O 1
ATOM 2800 N N . SER B 1 154 ? -4.398 126.553 1.129 1.00 27.68 134 SER B N 1
ATOM 2801 C CA . SER B 1 154 ? -3.723 127.228 2.237 1.00 27.46 134 SER B CA 1
ATOM 2802 C C . SER B 1 154 ? -2.354 126.635 2.574 1.00 27.35 134 SER B C 1
ATOM 2803 O O . SER B 1 154 ? -1.400 127.375 2.834 1.00 27.09 134 SER B O 1
ATOM 2806 N N . ALA B 1 155 ? -2.285 125.303 2.577 1.00 27.36 135 ALA B N 1
ATOM 2807 C CA . ALA B 1 155 ? -1.136 124.537 3.081 1.00 27.52 135 ALA B CA 1
ATOM 2808 C C . ALA B 1 155 ? 0.196 124.917 2.448 1.00 27.69 135 ALA B C 1
ATOM 2809 O O . ALA B 1 155 ? 0.319 124.970 1.220 1.00 27.76 135 ALA B O 1
ATOM 2811 N N . SER B 1 156 ? 1.189 125.186 3.293 1.00 27.79 136 SER B N 1
ATOM 2812 C CA . SER B 1 156 ? 2.544 125.442 2.814 1.00 28.21 136 SER B CA 1
ATOM 2813 C C . SER B 1 156 ? 3.598 124.919 3.786 1.00 28.21 136 SER B C 1
ATOM 2814 O O . SER B 1 156 ? 3.286 124.548 4.920 1.00 28.23 136 SER B O 1
ATOM 2817 N N . ALA B 1 157 ? 4.845 124.896 3.316 1.00 28.41 137 ALA B N 1
ATOM 2818 C CA . ALA B 1 157 ? 6.003 124.552 4.131 1.00 28.11 137 ALA B CA 1
ATOM 2819 C C . ALA B 1 157 ? 6.192 125.533 5.285 1.00 28.03 137 ALA B C 1
ATOM 2820 O O . ALA B 1 157 ? 6.496 125.120 6.408 1.00 28.37 137 ALA B O 1
ATOM 2822 N N . GLU B 1 158 ? 6.005 126.823 5.009 1.00 27.61 138 GLU B N 1
ATOM 2823 C CA . GLU B 1 158 ? 6.153 127.877 6.023 1.00 27.27 138 GLU B CA 1
ATOM 2824 C C . GLU B 1 158 ? 5.116 127.798 7.138 1.00 26.26 138 GLU B C 1
ATOM 2825 O O . GLU B 1 158 ? 5.425 128.064 8.298 1.00 26.59 138 GLU B O 1
ATOM 2831 N N . ASN B 1 159 ? 3.883 127.461 6.779 1.00 25.09 139 ASN B N 1
ATOM 2832 C CA . ASN B 1 159 ? 2.787 127.385 7.744 1.00 23.74 139 ASN B CA 1
ATOM 2833 C C . ASN B 1 159 ? 1.757 126.369 7.265 1.00 22.60 139 ASN B C 1
ATOM 2834 O O . ASN B 1 159 ? 0.918 126.687 6.416 1.00 22.78 139 ASN B O 1
ATOM 2839 N N . PRO B 1 160 ? 1.826 125.137 7.801 1.00 21.15 140 PRO B N 1
ATOM 2840 C CA . PRO B 1 160 ? 0.900 124.073 7.420 1.00 19.89 140 PRO B CA 1
ATOM 2841 C C . PRO B 1 160 ? -0.553 124.419 7.718 1.00 18.49 140 PRO B C 1
ATOM 2842 O O . PRO B 1 160 ? -0.826 125.220 8.608 1.00 17.84 140 PRO B O 1
ATOM 2846 N N . ALA B 1 161 ? -1.471 123.830 6.957 1.00 17.16 141 ALA B N 1
ATOM 2847 C CA . ALA B 1 161 ? -2.890 123.904 7.290 1.00 16.15 141 ALA B CA 1
ATOM 2848 C C . ALA B 1 161 ? -3.125 122.979 8.485 1.00 15.28 141 ALA B C 1
ATOM 2849 O O . ALA B 1 161 ? -2.445 121.959 8.627 1.00 14.69 141 ALA B O 1
ATOM 2851 N N . ARG B 1 162 ? -4.065 123.342 9.353 1.00 14.56 142 ARG B N 1
ATOM 2852 C CA . ARG B 1 162 ? -4.257 122.597 10.599 1.00 13.67 142 ARG B CA 1
ATOM 2853 C C . ARG B 1 162 ? -5.633 121.984 10.694 1.00 13.31 142 ARG B C 1
ATOM 2854 O O . ARG B 1 162 ? -6.646 122.665 10.516 1.00 13.14 142 ARG B O 1
ATOM 2862 N N . VAL B 1 163 ? -5.661 120.691 10.992 1.00 12.91 143 VAL B N 1
ATOM 2863 C CA . VAL B 1 163 ? -6.899 120.009 11.317 1.00 12.42 143 VAL B CA 1
ATOM 2864 C C . VAL B 1 163 ? -6.820 119.579 12.781 1.00 12.56 143 VAL B C 1
ATOM 2865 O O . VAL B 1 163 ? -5.905 118.842 13.182 1.00 12.73 143 VAL B O 1
ATOM 2869 N N . ILE B 1 164 ? -7.759 120.068 13.583 1.00 11.87 144 ILE B N 1
ATOM 2870 C CA . ILE B 1 164 ? -7.795 119.726 14.997 1.00 11.75 144 ILE B CA 1
ATOM 2871 C C . ILE B 1 164 ? -9.095 118.996 15.301 1.00 11.85 144 ILE B C 1
ATOM 2872 O O . ILE B 1 164 ? -10.184 119.574 15.199 1.00 11.80 144 ILE B O 1
ATOM 2877 N N . ASN B 1 165 ? -8.985 117.718 15.654 1.00 11.84 145 ASN B N 1
ATOM 2878 C CA . ASN B 1 165 ? -10.176 116.927 15.957 1.00 12.19 145 ASN B CA 1
ATOM 2879 C C . ASN B 1 165 ? -10.384 116.824 17.463 1.00 12.37 145 ASN B C 1
ATOM 2880 O O . ASN B 1 165 ? -9.455 116.523 18.207 1.00 12.29 145 ASN B O 1
ATOM 2885 N N . ILE B 1 166 ? -11.602 117.098 17.917 1.00 12.96 146 ILE B N 1
ATOM 2886 C CA . ILE B 1 166 ? -11.917 116.968 19.342 1.00 13.27 146 ILE B CA 1
ATOM 2887 C C . ILE B 1 166 ? -12.367 115.537 19.657 1.00 13.25 146 ILE B C 1
ATOM 2888 O O . ILE B 1 166 ? -13.398 115.073 19.180 1.00 13.13 146 ILE B O 1
ATOM 2893 N N . GLY B 1 167 ? -11.548 114.836 20.437 1.00 13.20 147 GLY B N 1
ATOM 2894 C CA . GLY B 1 167 ? -11.781 113.441 20.746 1.00 13.34 147 GLY B CA 1
ATOM 2895 C C . GLY B 1 167 ? -12.355 113.331 22.137 1.00 13.57 147 GLY B C 1
ATOM 2896 O O . GLY B 1 167 ? -13.247 114.097 22.492 1.00 13.64 147 GLY B O 1
ATOM 2897 N N . SER B 1 168 ? -11.838 112.385 22.922 1.00 13.51 148 SER B N 1
ATOM 2898 C CA . SER B 1 168 ? -12.220 112.237 24.325 1.00 13.84 148 SER B CA 1
ATOM 2899 C C . SER B 1 168 ? -11.340 111.230 25.057 1.0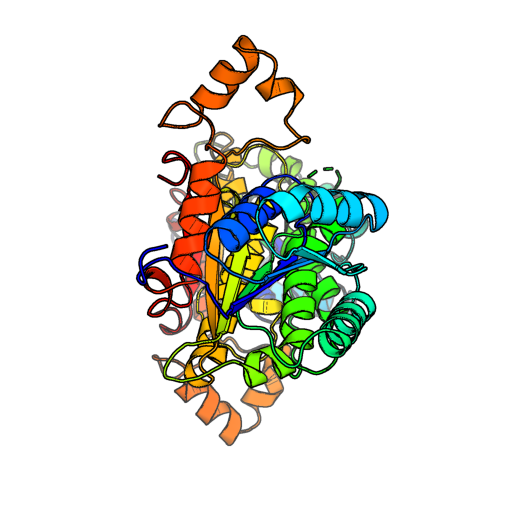0 14.09 148 SER B C 1
ATOM 2900 O O . SER B 1 168 ? -10.920 110.223 24.469 1.00 14.35 148 SER B O 1
ATOM 2903 N N . VAL B 1 169 ? -11.081 111.498 26.341 1.00 14.23 149 VAL B N 1
ATOM 2904 C CA . VAL B 1 169 ? -10.414 110.534 27.235 1.00 14.31 149 VAL B CA 1
ATOM 2905 C C . VAL B 1 169 ? -11.238 109.241 27.407 1.00 14.77 149 VAL B C 1
ATOM 2906 O O . VAL B 1 169 ? -10.716 108.213 27.862 1.00 14.44 149 VAL B O 1
ATOM 2910 N N . ALA B 1 170 ? -12.518 109.300 27.036 1.00 15.04 150 ALA B N 1
ATOM 2911 C CA . ALA B 1 170 ? -13.367 108.106 26.994 1.00 15.57 150 ALA B CA 1
ATOM 2912 C C . ALA B 1 170 ? -12.922 107.104 25.912 1.00 15.76 150 ALA B C 1
ATOM 2913 O O . ALA B 1 170 ? -13.199 105.904 26.018 1.00 16.30 150 ALA B O 1
ATOM 2915 N N . GLY B 1 171 ? -12.212 107.601 24.898 1.00 15.99 151 GLY B N 1
ATOM 2916 C CA . GLY B 1 171 ? -11.636 106.774 23.839 1.00 15.98 151 GLY B CA 1
ATOM 2917 C C . GLY B 1 171 ? -10.301 106.139 24.203 1.00 16.69 151 GLY B C 1
ATOM 2918 O O . GLY B 1 171 ? -9.739 105.372 23.417 1.00 16.42 151 GLY B O 1
ATOM 2919 N N . ILE B 1 172 ? -9.785 106.462 25.389 1.00 17.12 152 ILE B N 1
ATOM 2920 C CA . ILE B 1 172 ? -8.507 105.908 25.847 1.00 17.87 152 ILE B CA 1
ATOM 2921 C C . ILE B 1 172 ? -8.572 105.188 27.204 1.00 18.19 152 ILE B C 1
ATOM 2922 O O . ILE B 1 172 ? -8.027 104.089 27.348 1.00 18.12 152 ILE B O 1
ATOM 2927 N N . SER B 1 173 ? -9.235 105.796 28.184 1.00 18.58 153 SER B N 1
ATOM 2928 C CA . SER B 1 173 ? -9.406 105.169 29.489 1.00 19.43 153 SER B CA 1
ATOM 2929 C C . SER B 1 173 ? -10.376 103.987 29.445 1.00 20.62 153 SER B C 1
ATOM 2930 O O . SER B 1 173 ? -11.437 104.057 28.811 1.00 20.01 153 SER B O 1
ATOM 2933 N N . ALA B 1 174 ? -9.996 102.906 30.125 1.00 22.38 154 ALA B N 1
ATOM 2934 C CA . ALA B 1 174 ? -10.852 101.731 30.266 1.00 24.61 154 ALA B CA 1
ATOM 2935 C C . ALA B 1 174 ? -11.972 102.003 31.262 1.00 26.34 154 ALA B C 1
ATOM 2936 O O . ALA B 1 174 ? -12.998 101.326 31.253 1.00 26.45 154 ALA B O 1
ATOM 2938 N N . MET B 1 175 ? -11.752 102.992 32.126 1.00 28.81 155 MET B N 1
ATOM 2939 C CA . MET B 1 175 ? -12.721 103.391 33.137 1.00 31.30 155 MET B CA 1
ATOM 2940 C C . MET B 1 175 ? -13.888 104.107 32.487 1.00 32.46 155 MET B C 1
ATOM 2941 O O . MET B 1 175 ? -14.128 105.293 32.718 1.00 32.79 155 MET B O 1
ATOM 2946 N N . GLY B 1 176 ? -14.598 103.371 31.643 1.00 33.96 156 GLY B N 1
ATOM 2947 C CA . GLY B 1 176 ? -15.880 103.807 31.153 1.00 35.62 156 GLY B CA 1
ATOM 2948 C C . GLY B 1 176 ? -16.860 103.586 32.284 1.00 36.90 156 GLY B C 1
ATOM 2949 O O . GLY B 1 176 ? -16.503 103.060 33.353 1.00 37.14 156 GLY B O 1
ATOM 2950 N N . GLU B 1 177 ? -18.094 104.003 32.047 1.00 37.85 157 GLU B N 1
ATOM 2951 C CA . GLU B 1 177 ? -19.174 103.784 32.980 1.00 38.88 157 GLU B CA 1
ATOM 2952 C C . GLU B 1 177 ? -20.208 103.044 32.155 1.00 38.87 157 GLU B C 1
ATOM 2953 O O . GLU B 1 177 ? -20.071 101.845 31.883 1.00 39.20 157 GLU B O 1
ATOM 2959 N N . GLN B 1 178 ? -21.225 103.796 31.745 1.00 38.76 158 GLN B N 1
ATOM 2960 C CA . GLN B 1 178 ? -22.203 103.373 30.764 1.00 38.47 158 GLN B CA 1
ATOM 2961 C C . GLN B 1 178 ? -21.837 104.142 29.491 1.00 37.88 158 GLN B C 1
ATOM 2962 O O . GLN B 1 178 ? -20.734 104.703 29.401 1.00 38.01 158 GLN B O 1
ATOM 2968 N N . ALA B 1 179 ? -22.743 104.176 28.514 1.00 36.84 159 ALA B N 1
ATOM 2969 C CA . ALA B 1 179 ? -22.438 104.753 27.199 1.00 35.51 159 ALA B CA 1
ATOM 2970 C C . ALA B 1 179 ? -21.271 103.998 26.545 1.00 34.27 159 ALA B C 1
ATOM 2971 O O . ALA B 1 179 ? -20.150 104.509 26.431 1.00 34.27 159 ALA B O 1
ATOM 2973 N N . TYR B 1 180 ? -21.554 102.763 26.133 1.00 32.74 160 TYR B N 1
ATOM 2974 C CA . TYR B 1 180 ? -20.557 101.899 25.506 1.00 31.01 160 TYR B CA 1
ATOM 2975 C C . TYR B 1 180 ? -20.344 102.184 24.021 1.00 29.27 160 TYR B C 1
ATOM 2976 O O . TYR B 1 180 ? -19.467 101.581 23.403 1.00 29.48 160 TYR B O 1
ATOM 2985 N N . ALA B 1 181 ? -21.138 103.089 23.452 1.00 26.70 161 ALA B N 1
ATOM 2986 C CA . ALA B 1 181 ? -20.957 103.502 22.060 1.00 24.37 161 ALA B CA 1
ATOM 2987 C C . ALA B 1 181 ? -19.998 104.684 21.941 1.00 22.76 161 ALA B C 1
ATOM 2988 O O . ALA B 1 181 ? -19.297 104.816 20.934 1.00 21.95 161 ALA B O 1
ATOM 2990 N N . TYR B 1 182 ? -19.979 105.526 22.979 1.00 20.84 162 TYR B N 1
ATOM 2991 C CA . TYR B 1 182 ? -19.250 106.798 22.972 1.00 18.96 162 TYR B CA 1
ATOM 2992 C C . TYR B 1 182 ? -17.736 106.624 22.954 1.00 17.85 162 TYR B C 1
ATOM 2993 O O . TYR B 1 182 ? -17.073 107.067 22.021 1.00 17.38 162 TYR B O 1
ATOM 3002 N N . GLY B 1 183 ? -17.203 105.990 23.996 1.00 16.96 163 GLY B N 1
ATOM 3003 C CA . GLY B 1 183 ? -15.772 105.703 24.106 1.00 15.71 163 GLY B CA 1
ATOM 3004 C C . GLY B 1 183 ? -15.148 105.119 22.845 1.00 14.64 163 GLY B C 1
ATOM 3005 O O . GLY B 1 183 ? -14.199 105.684 22.321 1.00 14.44 163 GLY B O 1
ATOM 3006 N N . PRO B 1 184 ? -15.675 103.978 22.358 1.00 14.31 164 PRO B N 1
ATOM 3007 C CA . PRO B 1 184 ? -15.229 103.374 21.091 1.00 13.91 164 PRO B CA 1
ATOM 3008 C C . PRO B 1 184 ? -15.288 104.296 19.863 1.00 13.88 164 PRO B C 1
ATOM 3009 O O . PRO B 1 184 ? -14.404 104.224 19.009 1.00 13.89 164 PRO B O 1
ATOM 3013 N N . SER B 1 185 ? -16.304 105.154 19.772 1.00 13.72 165 SER B N 1
ATOM 3014 C CA . SER B 1 185 ? -16.409 106.093 18.645 1.00 13.29 165 SER B CA 1
ATOM 3015 C C . SER B 1 185 ? -15.267 107.120 18.659 1.00 12.99 165 SER B C 1
ATOM 3016 O O . SER B 1 185 ? -14.728 107.490 17.602 1.00 12.98 165 SER B O 1
ATOM 3019 N N . LYS B 1 186 ? -14.895 107.566 19.859 1.00 12.39 166 LYS B N 1
ATOM 3020 C CA . LYS B 1 186 ? -13.796 108.517 20.012 1.00 12.08 166 LYS B CA 1
ATOM 3021 C C . LYS B 1 186 ? -12.452 107.857 19.706 1.00 11.53 166 LYS B C 1
ATOM 3022 O O . LYS B 1 186 ? -11.568 108.488 19.119 1.00 11.76 166 LYS B O 1
ATOM 3028 N N . ALA B 1 187 ? -12.304 106.591 20.094 1.00 10.91 167 ALA B N 1
ATOM 3029 C CA . ALA B 1 187 ? -11.112 105.814 19.730 1.00 10.54 167 ALA B CA 1
ATOM 3030 C C . ALA B 1 187 ? -11.006 105.646 18.213 1.00 10.39 167 ALA B C 1
ATOM 3031 O O . ALA B 1 187 ? -9.921 105.801 17.651 1.00 10.41 167 ALA B O 1
ATOM 3033 N N . ALA B 1 188 ? -12.132 105.350 17.551 1.00 10.12 168 ALA B N 1
ATOM 3034 C CA . ALA B 1 188 ? -12.167 105.344 16.091 1.00 10.11 168 ALA B CA 1
ATOM 3035 C C . ALA B 1 188 ? -11.692 106.688 15.518 1.00 10.29 168 ALA B C 1
ATOM 3036 O O . ALA B 1 188 ? -10.837 106.716 14.633 1.00 10.14 168 ALA B O 1
ATOM 3038 N N . LEU B 1 189 ? -12.226 107.790 16.053 1.00 10.53 169 LEU B N 1
ATOM 3039 C CA . LEU B 1 189 ? -11.812 109.146 15.668 1.00 10.85 169 LEU B CA 1
ATOM 3040 C C . LEU B 1 189 ? -10.333 109.445 15.918 1.00 10.98 169 LEU B C 1
ATOM 3041 O O . LEU B 1 189 ? -9.688 110.094 15.086 1.00 11.35 169 LEU B O 1
ATOM 3046 N N . HIS B 1 190 ? -9.803 109.012 17.063 1.00 11.03 170 HIS B N 1
ATOM 3047 C CA . HIS B 1 190 ? -8.369 109.193 17.339 1.00 11.17 170 HIS B CA 1
ATOM 3048 C C . HIS B 1 190 ? -7.531 108.464 16.287 1.00 11.15 170 HIS B C 1
ATOM 3049 O O . HIS B 1 190 ? -6.568 109.022 15.764 1.00 10.98 170 HIS B O 1
ATOM 3056 N N . GLN B 1 191 ? -7.909 107.219 15.990 1.00 11.18 171 GLN B N 1
ATOM 3057 C CA . GLN B 1 191 ? -7.201 106.399 15.009 1.00 11.24 171 GLN B CA 1
ATOM 3058 C C . GLN B 1 191 ? -7.342 106.926 13.578 1.00 11.04 171 GLN B C 1
ATOM 3059 O O . GLN B 1 191 ? -6.349 107.020 12.862 1.00 11.40 171 GLN B O 1
ATOM 3065 N N . LEU B 1 192 ? -8.563 107.271 13.169 1.00 11.18 172 LEU B N 1
ATOM 3066 C CA . LEU B 1 192 ? -8.779 108.027 11.924 1.00 11.17 172 LEU B CA 1
ATOM 3067 C C . LEU B 1 192 ? -7.859 109.258 11.825 1.00 10.99 172 LEU B C 1
ATOM 3068 O O . LEU B 1 192 ? -7.263 109.506 10.783 1.00 11.20 172 LEU B O 1
ATOM 3073 N N . SER B 1 193 ? -7.742 110.020 12.909 1.00 11.00 173 SER B N 1
ATOM 3074 C CA . SER B 1 193 ? -6.904 111.220 12.911 1.00 11.29 173 SER B CA 1
ATOM 3075 C C . SER B 1 193 ? -5.430 110.911 12.689 1.00 11.44 173 SER B C 1
ATOM 3076 O O . SER B 1 193 ? -4.744 111.644 11.986 1.00 11.23 173 SER B O 1
ATOM 3079 N N . ARG B 1 194 ? -4.962 109.819 13.287 1.00 11.82 174 ARG B N 1
ATOM 3080 C CA . ARG B 1 194 ? -3.584 109.361 13.143 1.00 12.30 174 ARG B CA 1
ATOM 3081 C C . ARG B 1 194 ? -3.273 108.945 11.703 1.00 12.62 174 ARG B C 1
ATOM 3082 O O . ARG B 1 194 ? -2.214 109.272 11.173 1.00 12.45 174 ARG B O 1
ATOM 3090 N N . MET B 1 195 ? -4.210 108.234 11.080 1.00 13.38 175 MET B N 1
ATOM 3091 C CA . MET B 1 195 ? -4.059 107.763 9.702 1.00 14.57 175 MET B CA 1
ATOM 3092 C C . MET B 1 195 ? -4.006 108.930 8.716 1.00 14.29 175 MET B C 1
ATOM 3093 O O . MET B 1 195 ? -3.125 108.977 7.849 1.00 14.03 175 MET B O 1
ATOM 3098 N N . LEU B 1 196 ? -4.954 109.862 8.866 1.00 14.57 176 LEU B N 1
ATOM 3099 C CA . LEU B 1 196 ? -5.008 111.093 8.068 1.00 14.80 176 LEU B CA 1
ATOM 3100 C C . LEU B 1 196 ? -3.717 111.890 8.193 1.00 14.73 176 LEU B C 1
ATOM 3101 O O . LEU B 1 196 ? -3.130 112.277 7.186 1.00 14.98 176 LEU B O 1
ATOM 3106 N N . ALA B 1 197 ? -3.274 112.108 9.429 1.00 14.57 177 ALA B N 1
ATOM 3107 C CA . ALA B 1 197 ? -1.991 112.761 9.714 1.00 14.89 177 ALA B CA 1
ATOM 3108 C C . ALA B 1 197 ? -0.825 112.208 8.876 1.00 15.05 177 ALA B C 1
ATOM 3109 O O . ALA B 1 197 ? -0.106 112.963 8.222 1.00 14.89 177 ALA B O 1
ATOM 3111 N N . LYS B 1 198 ? -0.652 110.891 8.928 1.00 15.79 178 LYS B N 1
ATOM 3112 C CA . LYS B 1 198 ? 0.368 110.161 8.184 1.00 16.65 178 LYS B CA 1
ATOM 3113 C C . LYS B 1 198 ? 0.239 110.361 6.671 1.00 17.15 178 LYS B C 1
ATOM 3114 O O . LYS B 1 198 ? 1.233 110.609 5.990 1.00 17.62 178 LYS B O 1
ATOM 3120 N N . GLU B 1 199 ? -0.985 110.275 6.152 1.00 17.80 179 GLU B N 1
ATOM 3121 C CA . GLU B 1 199 ? -1.215 110.447 4.719 1.00 18.38 179 GLU B CA 1
ATOM 3122 C C . GLU B 1 199 ? -0.994 111.883 4.240 1.00 18.34 179 GLU B C 1
ATOM 3123 O O . GLU B 1 199 ? -0.468 112.107 3.140 1.00 18.35 179 GLU B O 1
ATOM 3129 N N . LEU B 1 200 ? -1.387 112.849 5.065 1.00 18.08 180 LEU B N 1
ATOM 3130 C CA . LEU B 1 200 ? -1.429 114.242 4.621 1.00 18.14 180 LEU B CA 1
ATOM 3131 C C . LEU B 1 200 ? -0.167 115.052 4.933 1.00 18.15 180 LEU B C 1
ATOM 3132 O O . LEU B 1 200 ? -0.012 116.165 4.428 1.00 17.95 180 LEU B O 1
ATOM 3137 N N . VAL B 1 201 ? 0.725 114.481 5.744 1.00 18.44 181 VAL B N 1
ATOM 3138 C CA . VAL B 1 201 ? 1.889 115.193 6.302 1.00 18.69 181 VAL B CA 1
ATOM 3139 C C . VAL B 1 201 ? 2.803 115.843 5.256 1.00 19.31 181 VAL B C 1
ATOM 3140 O O . VAL B 1 201 ? 3.296 116.953 5.473 1.00 19.47 181 VAL B O 1
ATOM 3144 N N . GLY B 1 202 ? 3.010 115.162 4.130 1.00 19.82 182 GLY B N 1
ATOM 3145 C CA . GLY B 1 202 ? 3.838 115.685 3.040 1.00 20.52 182 GLY B CA 1
ATOM 3146 C C . GLY B 1 202 ? 3.189 116.822 2.263 1.00 21.22 182 GLY B C 1
ATOM 3147 O O . GLY B 1 202 ? 3.891 117.594 1.601 1.00 21.53 182 GLY B O 1
ATOM 3148 N N . GLU B 1 203 ? 1.856 116.915 2.342 1.00 21.33 183 GLU B N 1
ATOM 3149 C CA . GLU B 1 203 ? 1.069 117.998 1.727 1.00 21.81 183 GLU B CA 1
ATOM 3150 C C . GLU B 1 203 ? 0.990 119.235 2.617 1.00 21.71 183 GLU B C 1
ATOM 3151 O O . GLU B 1 203 ? 0.307 120.210 2.274 1.00 21.76 183 GLU B O 1
ATOM 3157 N N . HIS B 1 204 ? 1.657 119.179 3.770 1.00 21.36 184 HIS B N 1
ATOM 3158 C CA . HIS B 1 204 ? 1.668 120.286 4.732 1.00 20.95 184 HIS B CA 1
ATOM 3159 C C . HIS B 1 204 ? 0.289 120.543 5.371 1.00 20.35 184 HIS B C 1
ATOM 3160 O O . HIS B 1 204 ? -0.101 121.694 5.613 1.00 20.22 184 HIS B O 1
ATOM 3167 N N . ILE B 1 205 ? -0.437 119.455 5.627 1.00 19.29 185 ILE B N 1
ATOM 3168 C CA . ILE B 1 205 ? -1.664 119.493 6.413 1.00 18.52 185 ILE B CA 1
ATOM 3169 C C . ILE B 1 205 ? -1.453 118.654 7.676 1.00 17.88 185 ILE B C 1
ATOM 3170 O O . ILE B 1 205 ? -1.316 117.431 7.593 1.00 17.97 185 ILE B O 1
ATOM 3175 N N . ASN B 1 206 ? -1.424 119.316 8.831 1.00 16.76 186 ASN B N 1
ATOM 3176 C CA . ASN B 1 206 ? -1.260 118.641 10.123 1.00 16.18 186 ASN B CA 1
ATOM 3177 C C . ASN B 1 206 ? -2.598 118.243 10.749 1.00 15.62 186 ASN B C 1
ATOM 3178 O O . ASN B 1 206 ? -3.550 119.035 10.741 1.00 15.88 186 ASN B O 1
ATOM 3183 N N . VAL B 1 207 ? -2.662 117.023 11.287 1.00 14.28 187 VAL B N 1
ATOM 3184 C CA . VAL B 1 207 ? -3.878 116.509 11.927 1.00 13.45 187 VAL B CA 1
ATOM 3185 C C . VAL B 1 207 ? -3.590 116.097 13.380 1.00 13.00 187 VAL B C 1
ATOM 3186 O O . VAL B 1 207 ? -2.759 115.226 13.632 1.00 12.98 187 VAL B O 1
ATOM 3190 N N . ASN B 1 208 ? -4.285 116.728 14.323 1.00 12.31 188 ASN B N 1
ATOM 3191 C CA . ASN B 1 208 ? -4.113 116.443 15.751 1.00 11.83 188 ASN B CA 1
ATOM 3192 C C . ASN B 1 208 ? -5.431 116.319 16.511 1.00 11.30 188 ASN B C 1
ATOM 3193 O O . ASN B 1 208 ? -6.465 116.818 16.066 1.00 11.08 188 ASN B O 1
ATOM 3198 N N . VAL B 1 209 ? -5.376 115.633 17.650 1.00 11.00 189 VAL B N 1
ATOM 3199 C CA . VAL B 1 209 ? -6.545 115.431 18.508 1.00 10.31 189 VAL B CA 1
ATOM 3200 C C . VAL B 1 209 ? -6.365 116.095 19.871 1.00 10.49 189 VAL B C 1
ATOM 3201 O O . VAL B 1 209 ? -5.325 115.929 20.528 1.00 10.38 189 VAL B O 1
ATOM 3205 N N . ILE B 1 210 ? -7.368 116.878 20.265 1.00 10.33 190 ILE B N 1
ATOM 3206 C CA . ILE B 1 210 ? -7.539 117.285 21.658 1.00 10.59 190 ILE B CA 1
ATOM 3207 C C . ILE B 1 210 ? -8.494 116.271 22.306 1.00 10.78 190 ILE B C 1
ATOM 3208 O O . ILE B 1 210 ? -9.600 116.067 21.802 1.00 10.66 190 ILE B O 1
ATOM 3213 N N . ALA B 1 211 ? -8.067 115.637 23.398 1.00 11.07 191 ALA B N 1
ATOM 3214 C CA . ALA B 1 211 ? -8.878 114.608 24.066 1.00 12.16 191 ALA B CA 1
ATOM 3215 C C . ALA B 1 211 ? -9.374 115.065 25.450 1.00 13.21 191 ALA B C 1
ATOM 3216 O O . ALA B 1 211 ? -8.749 114.759 26.469 1.00 13.37 191 ALA B O 1
ATOM 3218 N N . PRO B 1 212 ? -10.500 115.807 25.490 1.00 14.28 192 PRO B N 1
ATOM 3219 C CA . PRO B 1 212 ? -10.951 116.375 26.755 1.00 15.35 192 PRO B CA 1
ATOM 3220 C C . PRO B 1 212 ? -11.462 115.361 27.761 1.00 16.70 192 PRO B C 1
ATOM 3221 O O . PRO B 1 212 ? -11.978 114.308 27.377 1.00 16.75 192 PRO B O 1
ATOM 3225 N N . GLY B 1 213 ? -11.282 115.679 29.043 1.00 18.29 193 GLY B N 1
ATOM 3226 C CA . GLY B 1 213 ? -12.030 115.041 30.118 1.00 20.62 193 GLY B CA 1
ATOM 3227 C C . GLY B 1 213 ? -13.352 115.775 30.279 1.00 22.56 193 GLY B C 1
ATOM 3228 O O . GLY B 1 213 ? -13.993 116.141 29.282 1.00 22.31 193 GLY B O 1
ATOM 3229 N N . ARG B 1 214 ? -13.766 116.000 31.526 1.00 24.34 194 ARG B N 1
ATOM 3230 C CA . ARG B 1 214 ? -15.025 116.699 31.784 1.00 26.54 194 ARG B CA 1
ATOM 3231 C C . ARG B 1 214 ? -14.923 118.222 31.718 1.00 27.31 194 ARG B C 1
ATOM 3232 O O . ARG B 1 214 ? -14.092 118.834 32.385 1.00 27.51 194 ARG B O 1
ATOM 3240 N N . PHE B 1 215 ? -15.779 118.810 30.886 1.00 28.62 195 PHE B N 1
ATOM 3241 C CA . PHE B 1 215 ? -15.874 120.254 30.708 1.00 29.83 195 PHE B CA 1
ATOM 3242 C C . PHE B 1 215 ? -17.340 120.670 30.798 1.00 31.76 195 PHE B C 1
ATOM 3243 O O . PHE B 1 215 ? -18.224 119.838 30.585 1.00 31.49 195 PHE B O 1
ATOM 3251 N N . PRO B 1 216 ? -17.610 121.957 31.107 1.00 34.01 196 PRO B N 1
ATOM 3252 C CA . PRO B 1 216 ? -19.001 122.400 31.225 1.00 35.99 196 PRO B CA 1
ATOM 3253 C C . PRO B 1 216 ? -19.746 122.312 29.891 1.00 38.21 196 PRO B C 1
ATOM 3254 O O . PRO B 1 216 ? -19.260 122.812 28.870 1.00 38.66 196 PRO B O 1
ATOM 3258 N N . SER B 1 217 ? -20.900 121.652 29.906 1.00 40.68 197 SER B N 1
ATOM 3259 C CA . SER B 1 217 ? -21.775 121.556 28.738 1.00 43.29 197 SER B CA 1
ATOM 3260 C C . SER B 1 217 ? -23.225 121.424 29.190 1.00 44.92 197 SER B C 1
ATOM 3261 O O . SER B 1 217 ? -23.498 120.813 30.228 1.00 45.17 197 SER B O 1
ATOM 3264 N N . ARG B 1 218 ? -24.144 121.992 28.404 1.00 47.00 198 ARG B N 1
ATOM 3265 C CA . ARG B 1 218 ? -25.583 122.026 28.727 1.00 48.99 198 ARG B CA 1
ATOM 3266 C C . ARG B 1 218 ? -26.162 120.638 29.034 1.00 50.04 198 ARG B C 1
ATOM 3267 O O . ARG B 1 218 ? -27.176 120.519 29.727 1.00 50.29 198 ARG B O 1
ATOM 3275 N N . MET B 1 219 ? -25.503 119.603 28.517 1.00 51.54 199 MET B N 1
ATOM 3276 C CA . MET B 1 219 ? -25.849 118.205 28.786 1.00 53.03 199 MET B CA 1
ATOM 3277 C C . MET B 1 219 ? -25.666 117.842 30.264 1.00 53.51 199 MET B C 1
ATOM 3278 O O . MET B 1 219 ? -26.436 117.049 30.815 1.00 53.65 199 MET B O 1
ATOM 3283 N N . THR B 1 220 ? -24.641 118.422 30.892 1.00 54.14 200 THR B N 1
ATOM 3284 C CA . THR B 1 220 ? -24.338 118.179 32.309 1.00 54.69 200 THR B CA 1
ATOM 3285 C C . THR B 1 220 ? -24.547 119.438 33.158 1.00 55.09 200 THR B C 1
ATOM 3286 O O . THR B 1 220 ? -23.891 119.624 34.189 1.00 55.18 200 THR B O 1
ATOM 3290 N N . ARG B 1 221 ? -25.473 120.289 32.714 1.00 55.55 201 ARG B N 1
ATOM 3291 C CA . ARG B 1 221 ? -25.781 121.565 33.371 1.00 56.05 201 ARG B CA 1
ATOM 3292 C C . ARG B 1 221 ? -26.321 121.387 34.798 1.00 56.07 201 ARG B C 1
ATOM 3293 O O . ARG B 1 221 ? -26.004 122.176 35.691 1.00 56.14 201 ARG B O 1
ATOM 3301 N N . HIS B 1 222 ? -27.131 120.347 34.997 1.00 56.18 202 HIS B N 1
ATOM 3302 C CA . HIS B 1 222 ? -27.703 120.015 36.307 1.00 56.28 202 HIS B CA 1
ATOM 3303 C C . HIS B 1 222 ? -26.636 119.727 37.374 1.00 56.25 202 HIS B C 1
ATOM 3304 O O . HIS B 1 222 ? -26.770 120.153 38.528 1.00 56.28 202 HIS B O 1
ATOM 3311 N N . ILE B 1 223 ? -25.584 119.012 36.974 1.00 56.15 203 ILE B N 1
ATOM 3312 C CA . ILE B 1 223 ? -24.436 118.718 37.839 1.00 56.01 203 ILE B CA 1
ATOM 3313 C C . ILE B 1 223 ? -23.663 119.997 38.183 1.00 55.89 203 ILE B C 1
ATOM 3314 O O . ILE B 1 223 ? -23.269 120.203 39.337 1.00 55.92 203 ILE B O 1
ATOM 3319 N N . ALA B 1 224 ? -23.462 120.851 37.179 1.00 55.75 204 ALA B N 1
ATOM 3320 C CA . ALA B 1 224 ? -22.685 122.083 37.327 1.00 55.64 204 ALA B CA 1
ATOM 3321 C C . ALA B 1 224 ? -23.329 123.090 38.280 1.00 55.62 204 ALA B C 1
ATOM 3322 O O . ALA B 1 224 ? -22.626 123.832 38.967 1.00 55.61 204 ALA B O 1
ATOM 3324 N N . ASN B 1 225 ? -24.660 123.105 38.317 1.00 55.64 205 ASN B N 1
ATOM 3325 C CA . ASN B 1 225 ? -25.411 124.056 39.141 1.00 55.60 205 ASN B CA 1
ATOM 3326 C C . ASN B 1 225 ? -25.462 123.681 40.625 1.00 55.41 205 ASN B C 1
ATOM 3327 O O . ASN B 1 225 ? -25.455 124.560 41.489 1.00 55.36 205 ASN B O 1
ATOM 3332 N N . ASP B 1 226 ? -25.506 122.378 40.906 1.00 55.24 206 ASP B N 1
ATOM 3333 C CA . ASP B 1 226 ? -25.588 121.853 42.279 1.00 55.05 206 ASP B CA 1
ATOM 3334 C C . ASP B 1 226 ? -24.204 121.480 42.835 1.00 54.87 206 ASP B C 1
ATOM 3335 O O . ASP B 1 226 ? -23.593 120.511 42.375 1.00 54.89 206 ASP B O 1
ATOM 3340 N N . PRO B 1 227 ? -23.720 122.244 43.838 1.00 54.64 207 PRO B N 1
ATOM 3341 C CA . PRO B 1 227 ? -22.409 122.052 44.475 1.00 54.33 207 PRO B CA 1
ATOM 3342 C C . PRO B 1 227 ? -22.157 120.648 45.041 1.00 53.92 207 PRO B C 1
ATOM 3343 O O . PRO B 1 227 ? -21.015 120.178 45.008 1.00 53.97 207 PRO B O 1
ATOM 3347 N N . GLN B 1 228 ? -23.196 119.991 45.559 1.00 53.31 208 GLN B N 1
ATOM 3348 C CA . GLN B 1 228 ? -23.049 118.627 46.083 1.00 52.74 208 GLN B CA 1
ATOM 3349 C C . GLN B 1 228 ? -22.810 117.603 44.974 1.00 52.01 208 GLN B C 1
ATOM 3350 O O . GLN B 1 228 ? -21.888 116.790 45.071 1.00 51.99 208 GLN B O 1
ATOM 3356 N N . ALA B 1 229 ? -23.636 117.653 43.929 1.00 51.00 209 ALA B N 1
ATOM 3357 C CA . ALA B 1 229 ? -23.497 116.762 42.775 1.00 50.07 209 ALA B CA 1
ATOM 3358 C C . ALA B 1 229 ? -22.223 117.052 41.978 1.00 49.34 209 ALA B C 1
ATOM 3359 O O . ALA B 1 229 ? -21.645 116.146 41.369 1.00 49.16 209 ALA B O 1
ATOM 3361 N N . LEU B 1 230 ? -21.802 118.318 41.994 1.00 48.37 210 LEU B N 1
ATOM 3362 C CA . LEU B 1 230 ? -20.586 118.772 41.320 1.00 47.66 210 LEU B CA 1
ATOM 3363 C C . LEU B 1 230 ? -19.340 118.134 41.937 1.00 46.98 210 LEU B C 1
ATOM 3364 O O . LEU B 1 230 ? -18.536 117.530 41.222 1.00 46.89 210 LEU B O 1
ATOM 3369 N N . GLU B 1 231 ? -19.193 118.263 43.257 1.00 46.13 211 GLU B N 1
ATOM 3370 C CA . GLU B 1 231 ? -18.047 117.693 43.974 1.00 45.33 211 GLU B CA 1
ATOM 3371 C C . GLU B 1 231 ? -18.091 116.164 43.999 1.00 44.45 211 GLU B C 1
ATOM 3372 O O . GLU B 1 231 ? -17.047 115.509 43.960 1.00 44.46 211 GLU B O 1
ATOM 3378 N N . ALA B 1 232 ? -19.298 115.607 44.055 1.00 43.34 212 ALA B N 1
ATOM 3379 C CA . ALA B 1 232 ? -19.487 114.159 43.989 1.00 42.36 212 ALA B CA 1
ATOM 3380 C C . ALA B 1 232 ? -18.971 113.578 42.675 1.00 41.59 212 ALA B C 1
ATOM 3381 O O . ALA B 1 232 ? -18.295 112.548 42.677 1.00 41.66 212 ALA B O 1
ATOM 3383 N N . ASP B 1 233 ? -19.289 114.243 41.564 1.00 40.49 213 ASP B N 1
ATOM 3384 C CA . ASP B 1 233 ? -18.834 113.816 40.235 1.00 39.52 213 ASP B CA 1
ATOM 3385 C C . ASP B 1 233 ? -17.333 114.073 40.027 1.00 38.36 213 ASP B C 1
ATOM 3386 O O . ASP B 1 233 ? -16.660 113.316 39.325 1.00 38.34 213 ASP B O 1
ATOM 3391 N N . SER B 1 234 ? -16.819 115.133 40.645 1.00 36.87 214 SER B N 1
ATOM 3392 C CA . SER B 1 234 ? -15.397 115.470 40.566 1.00 35.56 214 SER B CA 1
ATOM 3393 C C . SER B 1 234 ? -14.476 114.529 41.363 1.00 34.54 214 SER B C 1
ATOM 3394 O O . SER B 1 234 ? -13.250 114.601 41.232 1.00 34.28 214 SER B O 1
ATOM 3397 N N . ALA B 1 235 ? -15.063 113.643 42.169 1.00 33.22 215 ALA B N 1
ATOM 3398 C CA . ALA B 1 235 ? -14.289 112.657 42.937 1.00 31.93 215 ALA B CA 1
ATOM 3399 C C . ALA B 1 235 ? -13.632 111.589 42.053 1.00 30.81 215 ALA B C 1
ATOM 3400 O O . ALA B 1 235 ? -12.649 110.966 42.456 1.00 30.66 215 ALA B O 1
ATOM 3402 N N . SER B 1 236 ? -14.180 111.381 40.856 1.00 29.42 216 SER B N 1
ATOM 3403 C CA . SER B 1 236 ? -13.577 110.480 39.864 1.00 28.00 216 SER B CA 1
ATOM 3404 C C . SER B 1 236 ? -12.398 111.118 39.123 1.00 26.56 216 SER B C 1
ATOM 3405 O O . SER B 1 236 ? -11.647 110.431 38.440 1.00 26.52 216 SER B O 1
ATOM 3408 N N . ILE B 1 237 ? -12.244 112.430 39.258 1.00 25.00 217 ILE B N 1
ATOM 3409 C CA . ILE B 1 237 ? -11.160 113.150 38.593 1.00 23.35 217 ILE B CA 1
ATOM 3410 C C . ILE B 1 237 ? -10.044 113.432 39.596 1.00 22.33 217 ILE B C 1
ATOM 3411 O O . ILE B 1 237 ? -10.282 114.080 40.608 1.00 22.25 217 ILE B O 1
ATOM 3416 N N . PRO B 1 238 ? -8.823 112.939 39.317 1.00 21.64 218 PRO B N 1
ATOM 3417 C CA . PRO B 1 238 ? -7.688 113.104 40.235 1.00 21.08 218 PRO B CA 1
ATOM 3418 C C . PRO B 1 238 ? -7.442 114.553 40.680 1.00 20.56 218 PRO B C 1
ATOM 3419 O O . PRO B 1 238 ? -7.106 114.781 41.840 1.00 20.39 218 PRO B O 1
ATOM 3423 N N . MET B 1 239 ? -7.638 115.517 39.780 1.00 20.07 219 MET B N 1
ATOM 3424 C CA . MET B 1 239 ? -7.565 116.943 40.146 1.00 19.51 219 MET B CA 1
ATOM 3425 C C . MET B 1 239 ? -8.782 117.449 40.911 1.00 19.61 219 MET B C 1
ATOM 3426 O O . MET B 1 239 ? -8.777 118.576 41.399 1.00 19.56 219 MET B O 1
ATOM 3431 N N . GLY B 1 240 ? -9.823 116.624 40.989 1.00 19.87 220 GLY B N 1
ATOM 3432 C CA . GLY B 1 240 ? -11.006 116.933 41.789 1.00 20.48 220 GLY B CA 1
ATOM 3433 C C . GLY B 1 240 ? -11.804 118.131 41.315 1.00 20.68 220 GLY B C 1
ATOM 3434 O O . GLY B 1 240 ? -12.501 118.765 42.105 1.00 21.13 220 GLY B O 1
ATOM 3435 N N . ARG B 1 241 ? -11.693 118.446 40.029 1.00 20.68 221 ARG B N 1
ATOM 3436 C CA . ARG B 1 241 ? -12.508 119.491 39.411 1.00 20.68 221 ARG B CA 1
ATOM 3437 C C . ARG B 1 241 ? -12.742 119.201 37.931 1.00 20.65 221 ARG B C 1
ATOM 3438 O O . ARG B 1 241 ? -12.086 118.342 37.337 1.00 20.85 221 ARG B O 1
ATOM 3446 N N . TRP B 1 242 ? -13.696 119.925 37.357 1.00 20.70 222 TRP B N 1
ATOM 3447 C CA . TRP B 1 242 ? -13.940 119.941 35.925 1.00 20.64 222 TRP B CA 1
ATOM 3448 C C . TRP B 1 242 ? -12.968 120.897 35.262 1.00 20.30 222 TRP B C 1
ATOM 3449 O O . TRP B 1 242 ? -12.407 121.768 35.924 1.00 20.00 222 TRP B O 1
ATOM 3460 N N . GLY B 1 243 ? -12.777 120.732 33.955 1.00 20.09 223 GLY B N 1
ATOM 3461 C CA . GLY B 1 243 ? -11.972 121.659 33.163 1.00 20.09 223 GLY B CA 1
ATOM 3462 C C . GLY B 1 243 ? -12.637 123.015 33.008 1.00 20.06 223 GLY B C 1
ATOM 3463 O O . GLY B 1 243 ? -13.864 123.118 33.018 1.00 20.12 223 GLY B O 1
ATOM 3464 N N . ARG B 1 244 ? -11.816 124.051 32.867 1.00 20.12 224 ARG B N 1
ATOM 3465 C CA . ARG B 1 244 ? -12.277 125.430 32.705 1.00 20.22 224 ARG B CA 1
ATOM 3466 C C . ARG B 1 244 ? -12.272 125.799 31.221 1.00 20.16 224 ARG B C 1
ATOM 3467 O O . ARG B 1 244 ? -11.416 125.313 30.477 1.00 20.04 224 ARG B O 1
ATOM 3475 N N . PRO B 1 245 ? -13.216 126.665 30.785 1.00 20.01 225 PRO B N 1
ATOM 3476 C CA . PRO B 1 245 ? -13.321 127.056 29.372 1.00 19.95 225 PRO B CA 1
ATOM 3477 C C . PRO B 1 245 ? -12.057 127.717 28.829 1.00 19.68 225 PRO B C 1
ATOM 3478 O O . PRO B 1 245 ? -11.735 127.545 27.657 1.00 19.46 225 PRO B O 1
ATOM 3482 N N . GLU B 1 246 ? -11.351 128.467 29.673 1.00 19.78 226 GLU B N 1
ATOM 3483 C CA . GLU B 1 246 ? -10.109 129.116 29.253 1.00 19.91 226 GLU B CA 1
ATOM 3484 C C . GLU B 1 246 ? -8.976 128.110 29.031 1.00 19.31 226 GLU B C 1
ATOM 3485 O O . GLU B 1 246 ? -8.008 128.405 28.318 1.00 19.53 226 GLU B O 1
ATOM 3491 N N . GLU B 1 247 ? -9.093 126.936 29.647 1.00 18.23 227 GLU B N 1
ATOM 3492 C CA . GLU B 1 247 ? -8.106 125.871 29.453 1.00 17.63 227 GLU B CA 1
ATOM 3493 C C . GLU B 1 247 ? -8.234 125.260 28.052 1.00 17.01 227 GLU B C 1
ATOM 3494 O O . GLU B 1 247 ? -7.235 125.054 27.364 1.00 16.56 227 GLU B O 1
ATOM 3500 N N . MET B 1 248 ? -9.473 125.024 27.628 1.00 16.64 228 MET B N 1
ATOM 3501 C CA . MET B 1 248 ? -9.760 124.565 26.273 1.00 16.43 228 MET B CA 1
ATOM 3502 C C . MET B 1 248 ? -9.352 125.596 25.216 1.00 16.16 228 MET B C 1
ATOM 3503 O O . MET B 1 248 ? -8.715 125.247 24.216 1.00 16.03 228 MET B O 1
ATOM 3508 N N . ALA B 1 249 ? -9.721 126.856 25.444 1.00 15.82 229 ALA B N 1
ATOM 3509 C CA . ALA B 1 249 ? -9.361 127.952 24.539 1.00 15.57 229 ALA B CA 1
ATOM 3510 C C . ALA B 1 249 ? -7.849 128.026 24.359 1.00 15.20 229 ALA B C 1
ATOM 3511 O O . ALA B 1 249 ? -7.355 128.046 23.228 1.00 15.24 229 ALA B O 1
ATOM 3513 N N . ALA B 1 250 ? -7.133 128.041 25.484 1.00 14.70 230 ALA B N 1
ATOM 3514 C CA . ALA B 1 250 ? -5.675 128.142 25.499 1.00 14.58 230 ALA B CA 1
ATOM 3515 C C . ALA B 1 250 ? -5.004 127.033 24.697 1.00 14.35 230 ALA B C 1
ATOM 3516 O O . ALA B 1 250 ? -4.102 127.298 23.909 1.00 14.17 230 ALA B O 1
ATOM 3518 N N . LEU B 1 251 ? -5.454 125.795 24.903 1.00 14.19 231 LEU B N 1
ATOM 3519 C CA . LEU B 1 251 ? -4.864 124.647 24.226 1.00 13.82 231 LEU B CA 1
ATOM 3520 C C . LEU B 1 251 ? -5.165 124.661 22.721 1.00 13.83 231 LEU B C 1
ATOM 3521 O O . LEU B 1 251 ? -4.280 124.429 21.900 1.00 13.75 231 LEU B O 1
ATOM 3526 N N . ALA B 1 252 ? -6.409 124.936 22.363 1.00 13.98 232 ALA B N 1
ATOM 3527 C CA . ALA B 1 252 ? -6.778 125.012 20.951 1.00 14.37 232 ALA B CA 1
ATOM 3528 C C . ALA B 1 252 ? -5.968 126.094 20.214 1.00 14.40 232 ALA B C 1
ATOM 3529 O O . ALA B 1 252 ? -5.447 125.844 19.116 1.00 14.40 232 ALA B O 1
ATOM 3531 N N . ILE B 1 253 ? -5.840 127.271 20.834 1.00 14.50 233 ILE B N 1
ATOM 3532 C CA . ILE B 1 253 ? -5.049 128.368 20.261 1.00 14.83 233 ILE B CA 1
ATOM 3533 C C . ILE B 1 253 ? -3.617 127.938 19.976 1.00 15.19 233 ILE B C 1
ATOM 3534 O O . ILE B 1 253 ? -3.125 128.160 18.876 1.00 15.29 233 ILE B O 1
ATOM 3539 N N . SER B 1 254 ? -2.952 127.326 20.957 1.00 15.55 234 SER B N 1
ATOM 3540 C CA . SER B 1 254 ? -1.548 126.952 20.772 1.00 16.16 234 SER B CA 1
ATOM 3541 C C . SER B 1 254 ? -1.385 125.852 19.741 1.00 16.13 234 SER B C 1
ATOM 3542 O O . SER B 1 254 ? -0.464 125.898 18.941 1.00 15.68 234 SER B O 1
ATOM 3545 N N . LEU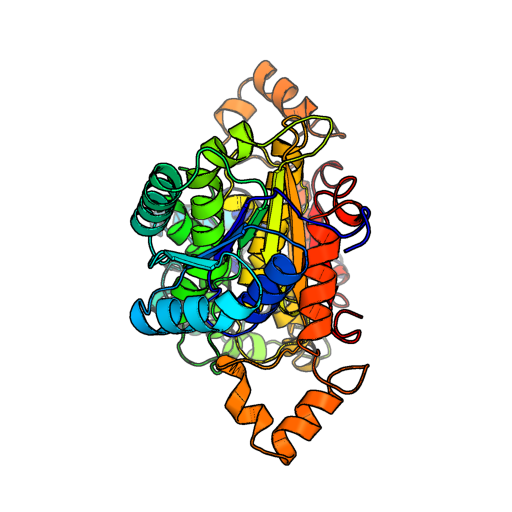 B 1 255 ? -2.300 124.887 19.738 1.00 16.89 235 LEU B N 1
ATOM 3546 C CA . LEU B 1 255 ? -2.264 123.821 18.741 1.00 17.40 235 LEU B CA 1
ATOM 3547 C C . LEU B 1 255 ? -2.437 124.370 17.313 1.00 17.58 235 LEU B C 1
ATOM 3548 O O . LEU B 1 255 ? -1.796 123.887 16.380 1.00 17.71 235 LEU B O 1
ATOM 3553 N N . ALA B 1 256 ? -3.290 125.383 17.151 1.00 17.64 236 ALA B N 1
ATOM 3554 C CA . ALA B 1 256 ? -3.515 126.004 15.840 1.00 17.61 236 ALA B CA 1
ATOM 3555 C C . ALA B 1 256 ? -2.348 126.885 15.396 1.00 17.60 236 ALA B C 1
ATOM 3556 O O . ALA B 1 256 ? -2.268 127.275 14.226 1.00 17.73 236 ALA B O 1
ATOM 3558 N N . GLY B 1 257 ? -1.450 127.199 16.325 1.00 17.24 237 GLY B N 1
ATOM 3559 C CA . GLY B 1 257 ? -0.327 128.090 16.034 1.00 16.69 237 GLY B CA 1
ATOM 3560 C C . GLY B 1 257 ? 1.051 127.457 16.075 1.00 16.30 237 GLY B C 1
ATOM 3561 O O . GLY B 1 257 ? 1.234 126.293 15.698 1.00 16.37 237 GLY B O 1
ATOM 3562 N N . THR B 1 258 ? 2.013 128.245 16.542 1.00 15.80 238 THR B N 1
ATOM 3563 C CA . THR B 1 258 ? 3.434 127.891 16.543 1.00 15.40 238 THR B CA 1
ATOM 3564 C C . THR B 1 258 ? 3.745 126.612 17.341 1.00 14.89 238 THR B C 1
ATOM 3565 O O . THR B 1 258 ? 4.523 125.776 16.887 1.00 14.72 238 THR B O 1
ATOM 3569 N N . ALA B 1 259 ? 3.127 126.466 18.512 1.00 14.64 239 ALA B N 1
ATOM 3570 C CA . ALA B 1 259 ? 3.292 125.269 19.345 1.00 14.71 239 ALA B CA 1
ATOM 3571 C C . ALA B 1 259 ? 2.859 123.985 18.632 1.00 14.49 239 ALA B C 1
ATOM 3572 O O . ALA B 1 259 ? 3.404 122.913 18.902 1.00 14.70 239 ALA B O 1
ATOM 3574 N N . GLY B 1 260 ? 1.898 124.105 17.714 1.00 13.93 240 GLY B N 1
ATOM 3575 C CA . GLY B 1 260 ? 1.360 122.951 17.000 1.00 13.77 240 GLY B CA 1
ATOM 3576 C C . GLY B 1 260 ? 1.858 122.747 15.574 1.00 13.86 240 GLY B C 1
ATOM 3577 O O . GLY B 1 260 ? 1.464 121.788 14.913 1.00 14.00 240 GLY B O 1
ATOM 3578 N N . ALA B 1 261 ? 2.720 123.640 15.094 1.00 13.61 241 ALA B N 1
ATOM 3579 C CA . ALA B 1 261 ? 3.201 123.575 13.717 1.00 13.65 241 ALA B CA 1
ATOM 3580 C C . ALA B 1 261 ? 4.045 122.331 13.444 1.00 13.81 241 ALA B C 1
ATOM 3581 O O . ALA B 1 261 ? 4.024 121.795 12.330 1.00 13.97 241 ALA B O 1
ATOM 3583 N N . TYR B 1 262 ? 4.776 121.871 14.460 1.00 13.54 242 TYR B N 1
ATOM 3584 C CA . TYR B 1 262 ? 5.649 120.701 14.318 1.00 13.24 242 TYR B CA 1
ATOM 3585 C C . TYR B 1 262 ? 5.048 119.417 14.879 1.00 13.17 242 TYR 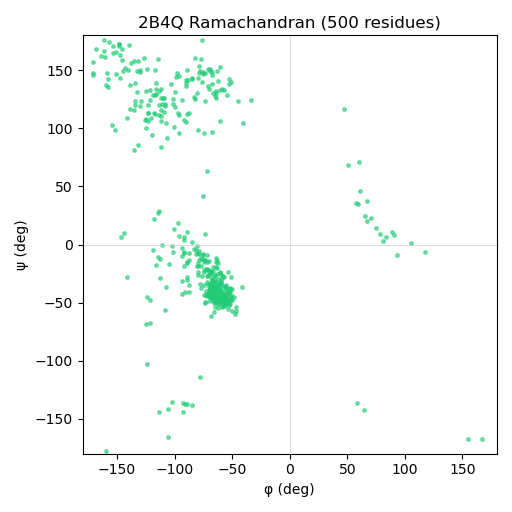B C 1
ATOM 3586 O O . TYR B 1 262 ? 5.757 118.421 15.058 1.00 13.56 242 TYR B O 1
ATOM 3595 N N . MET B 1 263 ? 3.752 119.426 15.160 1.00 13.07 243 MET B N 1
ATOM 3596 C CA . MET B 1 263 ? 3.092 118.183 15.569 1.00 13.33 243 MET B CA 1
ATOM 3597 C C . MET B 1 263 ? 2.024 117.700 14.596 1.00 12.78 243 MET B C 1
ATOM 3598 O O . MET B 1 263 ? 1.254 118.488 14.038 1.00 12.30 243 MET B O 1
ATOM 3603 N N . THR B 1 264 ? 2.011 116.388 14.380 1.00 12.05 244 THR B N 1
ATOM 3604 C CA . THR B 1 264 ? 0.926 115.747 13.641 1.00 11.46 244 THR B CA 1
ATOM 3605 C C . THR B 1 264 ? 0.706 114.350 14.206 1.00 11.23 244 THR B C 1
ATOM 3606 O O . THR B 1 264 ? 1.657 113.687 14.618 1.00 11.45 244 THR B O 1
ATOM 3610 N N . GLY B 1 265 ? -0.553 113.923 14.254 1.00 10.92 245 GLY B N 1
ATOM 3611 C CA . GLY B 1 265 ? -0.915 112.608 14.781 1.00 10.13 245 GLY B CA 1
ATOM 3612 C C . GLY B 1 265 ? -0.952 112.485 16.296 1.00 9.79 245 GLY B C 1
ATOM 3613 O O . GLY B 1 265 ? -1.081 111.376 16.824 1.00 9.64 245 GLY B O 1
ATOM 3614 N N . ASN B 1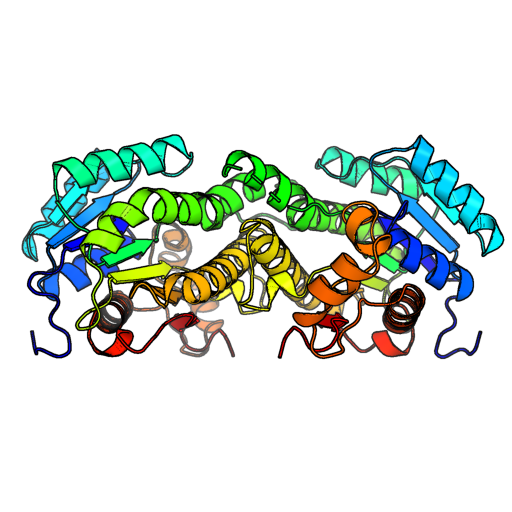 266 ? -0.838 113.614 16.990 1.00 9.78 246 ASN B N 1
ATOM 3615 C CA . ASN B 1 266 ? -0.925 113.650 18.455 1.00 10.24 246 ASN B CA 1
ATOM 3616 C C . ASN B 1 266 ? -2.350 113.497 18.955 1.00 10.42 246 ASN B C 1
ATOM 3617 O O . ASN B 1 266 ? -3.306 113.952 18.316 1.00 10.74 246 ASN B O 1
ATOM 3622 N N . VAL B 1 267 ? -2.474 112.851 20.107 1.00 10.74 247 VAL B N 1
ATOM 3623 C CA . VAL B 1 267 ? -3.731 112.756 20.835 1.00 10.90 247 VAL B CA 1
ATOM 3624 C C . VAL B 1 267 ? -3.418 113.270 22.243 1.00 11.18 247 VAL B C 1
ATOM 3625 O O . VAL B 1 267 ? -2.733 112.599 23.016 1.00 11.35 247 VAL B O 1
ATOM 3629 N N . ILE B 1 268 ? -3.903 114.468 22.559 1.00 11.32 248 ILE B N 1
ATOM 3630 C CA . ILE B 1 268 ? -3.505 115.162 23.787 1.00 11.23 248 ILE B CA 1
ATOM 3631 C C . ILE B 1 268 ? -4.658 115.271 24.801 1.00 11.34 248 ILE B C 1
ATOM 3632 O O . ILE B 1 268 ? -5.619 116.001 24.564 1.00 11.09 248 ILE B O 1
ATOM 3637 N N . PRO B 1 269 ? -4.561 114.536 25.930 1.00 11.28 249 PRO B N 1
ATOM 3638 C CA . PRO B 1 269 ? -5.567 114.639 26.992 1.00 11.42 249 PRO B CA 1
ATOM 3639 C C . PRO B 1 269 ? -5.547 115.992 27.684 1.00 11.49 249 PRO B C 1
ATOM 3640 O O . PRO B 1 269 ? -4.482 116.543 27.935 1.00 11.73 249 PRO B O 1
ATOM 3644 N N . ILE B 1 270 ? -6.729 116.534 27.951 1.00 11.78 250 ILE B N 1
ATOM 3645 C CA . ILE B 1 270 ? -6.883 117.680 28.844 1.00 11.71 250 ILE B CA 1
ATOM 3646 C C . ILE B 1 270 ? -8.025 117.299 29.793 1.00 11.70 250 ILE B C 1
ATOM 3647 O O . ILE B 1 270 ? -9.205 117.600 29.549 1.00 11.69 250 ILE B O 1
ATOM 3652 N N . ASP B 1 271 ? -7.657 116.592 30.863 1.00 11.54 251 ASP B N 1
ATOM 3653 C CA . ASP B 1 271 ? -8.595 115.689 31.535 1.00 11.45 251 ASP B CA 1
ATOM 3654 C C . ASP B 1 271 ? -8.474 115.529 33.057 1.00 11.35 251 ASP B C 1
ATOM 3655 O O . ASP B 1 271 ? -9.166 114.694 33.643 1.00 11.74 251 ASP B O 1
ATOM 3660 N N . GLY B 1 272 ? -7.610 116.314 33.691 1.00 11.52 252 GLY B N 1
ATOM 3661 C CA . GLY B 1 272 ? -7.457 116.274 35.145 1.00 11.49 252 GLY B CA 1
ATOM 3662 C C . GLY B 1 272 ? -6.700 115.071 35.690 1.00 11.83 252 GLY B C 1
ATOM 3663 O O . GLY B 1 272 ? -6.708 114.830 36.901 1.00 11.85 252 GLY B O 1
ATOM 3664 N N . GLY B 1 273 ? -6.016 114.340 34.805 1.00 12.02 253 GLY B N 1
ATOM 3665 C CA . GLY B 1 273 ? -5.303 113.110 35.164 1.00 11.75 253 GLY B CA 1
ATOM 3666 C C . GLY B 1 273 ? -6.111 111.830 35.042 1.00 11.95 253 GLY B C 1
ATOM 3667 O O . GLY B 1 273 ? -5.651 110.769 35.455 1.00 11.97 253 GLY B O 1
ATOM 3668 N N . PHE B 1 274 ? -7.310 111.930 34.467 1.00 12.55 254 PHE B N 1
ATOM 3669 C CA . PHE B 1 274 ? -8.236 110.797 34.319 1.00 13.02 254 PHE B CA 1
ATOM 3670 C C . PHE B 1 274 ? -7.620 109.602 33.567 1.00 13.33 254 PHE B C 1
ATOM 3671 O O . PHE B 1 274 ? -7.817 108.446 33.962 1.00 13.44 254 PHE B O 1
ATOM 3679 N N . HIS B 1 275 ? -6.866 109.895 32.504 1.00 13.28 255 HIS B N 1
ATOM 3680 C CA . HIS B 1 275 ? -6.250 108.887 31.647 1.00 13.45 255 HIS B CA 1
ATOM 3681 C C . HIS B 1 275 ? -5.202 108.011 32.345 1.00 13.74 255 HIS B C 1
ATOM 3682 O O . HIS B 1 275 ? -4.865 106.941 31.846 1.00 13.70 255 HIS B O 1
ATOM 3689 N N . LEU B 1 276 ? -4.673 108.475 33.476 1.00 13.97 256 LEU B N 1
ATOM 3690 C CA . LEU B 1 276 ? -3.640 107.742 34.195 1.00 14.07 256 LEU B CA 1
ATOM 3691 C C . LEU B 1 276 ? -4.188 106.492 34.880 1.00 14.50 256 LEU B C 1
ATOM 3692 O O . LEU B 1 276 ? -5.276 106.503 35.459 1.00 14.61 256 LEU B O 1
#

InterPro domains:
  IPR002347 Short-chain dehydrogenase/reductase SDR [PF13561] (19-255)
  IPR002347 Short-chain dehydrogenase/reductase SDR [PR00080] (84-95)
  IPR002347 Short-chain dehydrogenase/reductase SDR [PR00080] (141-149)
  IPR002347 Short-chain dehydrogenase/reductase SDR [PR00080] (162-181)
  IPR002347 Short-chain dehydrogenase/reductase SDR [PR00081] (11-28)
  IPR002347 Short-chain dehydrogenase/reductase SDR [PR00081] (84-95)
  IPR002347 Short-chain dehydrogenase/reductase SDR [PR00081] (135-151)
  IPR002347 Short-chain dehydrogenase/reductase SDR [PR00081] (162-181)
  IPR002347 Short-chain dehydrogenase/reductase SDR [PR00081] (183-200)
  IPR002347 Short-chain dehydrogenase/reductase SDR [PR00081] (218-238)
  IPR036291 NAD(P)-binding domain superfamily [SSF51735] (4-256)
  IPR052178 Short-chain dehydrogenase/reductase SAT3-like [PTHR43618] (4-255)

CATH classification: 3.40.50.720

Secondary structure (DSSP, 8-state):
--TTT--TT-EEEEETTTSHHHHHHHHHHHHTT-EEEEE-S-HHHHHHHHHHHTTSS-EEE----TTSHHHHHHHHHHHHHH-S--SEEEE---------TTS--SHHHHHHHIIIIIHHHHHHHHHHHHHHHH--SSS-EEEEEE--GGGT-----S-TTHHHHHHHHHHHHHHHHHHHGGGTEEEEEEEE----STTTHHHHH-HHHHHHHHHTSTTSSPPPHHHHHHHHHHHHSGGGTT--S-EEEESTTTT-/--TTT--TT-EEEEETTTSHHHHHHHHHHHHHT-EEEEE-S-HHHHHHHHHHHTTTS-EEE-----SSHHHHHHHHHHHHTT-S--SEEEE------GGGHHHHHIIIIIHHHHHHHHHHHHHHHH--SSS-EEEEEE--GGGT-S---S-TTHHHHHHHHHHHHHHHHHHHGGGTEEEEEEEE-S---GGGHHHHH-HHHHHHHHTTSTTSSPPPHHHHHHHHHHHHSGGGTT--S-EEEESTTTT-

Solvent-accessible surface area: 21758 Å² total; per-residue (Å²): 127,102,106,133,87,35,2,75,61,35,13,0,0,0,2,17,0,11,104,14,29,0,47,26,0,0,59,1,0,3,88,1,40,2,88,1,2,0,0,16,148,68,49,143,43,0,48,76,2,7,100,119,7,57,88,98,34,82,12,75,23,10,74,15,63,10,63,55,66,47,2,1,121,155,1,13,120,40,0,37,161,69,10,71,90,0,1,0,0,0,5,22,22,26,36,46,104,53,39,73,29,90,56,165,32,30,75,0,6,72,121,0,6,45,26,1,0,12,5,10,26,2,2,5,69,30,0,25,84,21,0,114,174,14,22,44,81,171,46,14,0,10,1,0,0,10,2,9,10,32,7,55,11,20,110,50,104,115,11,19,2,42,2,0,0,9,9,0,1,13,8,0,1,80,6,7,3,103,96,2,70,66,68,74,0,10,2,3,0,0,0,7,20,58,10,50,34,167,99,15,164,128,24,40,94,64,92,134,36,59,117,69,20,15,78,69,9,94,127,43,71,30,15,118,63,111,53,0,16,55,34,0,18,27,6,1,6,78,61,1,37,226,37,47,23,56,43,47,45,34,15,16,13,44,76,180,134,103,102,134,88,36,3,75,64,31,20,0,0,0,1,17,0,16,145,22,29,0,66,20,0,0,55,2,0,5,90,4,41,2,95,0,0,0,1,15,158,83,55,148,46,1,47,65,14,4,96,174,8,60,89,104,30,69,10,64,32,4,92,15,69,17,34,44,57,42,7,1,107,150,0,15,94,27,0,42,144,81,17,70,79,0,1,0,0,0,4,26,25,33,46,96,154,14,97,36,12,116,116,12,3,21,14,2,0,2,4,7,8,4,1,4,13,52,0,1,79,16,0,83,176,16,21,46,85,176,51,15,0,9,0,1,0,9,1,8,10,30,7,70,12,24,116,32,114,143,58,34,10,54,0,0,0,10,9,0,3,14,8,0,1,82,9,2,2,98,81,2,73,63,66,74,0,11,0,4,0,0,0,8,18,87,12,47,37,193,116,27,141,123,23,47,103,60,97,147,38,56,130,72,34,2,89,82,12,97,126,42,72,20,15,118,63,109,47,0,18,58,38,0,18,21,6,0,7,79,55,1,36,222,62,46,20,55,48,48,45,37,16,17,11,54,69,189

Foldseek 3Di:
DDQLLAPAPAEEEQEVCLWDLNVLQQLLNLQSRYQYEYEDQPPVSSQVSQVVSVVRPHYYYDYFDLLDLVRLLVSLVVVVVVDVAHQEYEQEWADFDFDDPPDDDDVRLVSRLSGLAVSVVSNCVNRVNRQLVNADPVGAREYEYEAALLLQDPDDDGRPNRNVSSVNVLVVQLVVQVVCVVSRYAGEYEHEAADDTPVCVVQVVDPVSVQVSLVLALQSHGDDSVVSSSVSSSCSGDVVRVDHSYHHYPYNPNSD/DPQLQAPAPAEEEFEVLLFDLNVLQQLLNLLSHYQYEYEYQDQVSQQVSQVVSVVRHHYHYDYFDLLDLVRLLRRLVRVVVVDQAHQYYEYDFADFVCVCLVVRLSRLAVSLVSNCVNRVNRLLVHADPVGAREYEYEAALLLQDPPDDDRPSRNVSSVNVLVVQLVCQVVCVVSRYAGEYEHEAADDGPVCVVCVVDPVSQQVVLVLALQSHGDDSVVSSVVSSSCSGNVVSPDHSYHHYPHNPNND